Protein AF-0000000076647885 (afdb_homodimer)

Solvent-accessible surface area (backbone atoms only — not comparable to full-atom values): 32028 Å² total; per-residue (Å²): 133,71,78,72,76,78,76,62,55,29,30,18,40,36,32,61,48,81,51,23,40,23,31,54,33,27,38,35,52,66,48,54,62,74,21,34,42,24,35,28,52,89,49,60,67,58,44,52,57,44,70,73,64,57,53,57,71,29,50,76,45,82,32,94,34,43,22,55,27,38,68,58,30,43,35,34,40,35,34,49,89,35,46,69,53,47,49,42,43,39,60,29,76,83,42,3,38,71,47,44,58,66,89,51,47,48,58,31,39,38,39,38,32,37,72,48,53,57,65,61,51,50,53,50,38,59,58,38,61,75,36,54,69,34,46,58,30,32,36,18,67,33,48,60,58,65,13,20,56,69,22,51,14,24,31,30,24,3,32,88,42,70,68,58,46,64,68,46,47,71,64,51,40,37,32,15,33,71,92,40,55,41,85,44,40,43,74,36,29,3,39,52,51,46,25,39,31,50,39,33,26,54,53,43,40,55,44,38,36,38,42,53,37,36,36,48,62,71,68,34,53,64,54,59,49,29,57,50,30,58,66,26,58,32,12,31,41,39,41,39,59,51,18,52,51,65,78,60,20,84,80,10,41,32,56,54,78,15,51,64,77,63,27,17,54,55,52,36,49,44,37,47,49,30,52,52,50,22,59,74,59,57,39,66,64,88,59,53,65,61,53,50,53,46,32,57,52,39,29,72,29,88,79,17,42,86,18,12,48,56,29,56,32,51,39,46,53,46,80,68,18,57,64,47,77,80,102,133,71,79,72,76,76,76,63,54,30,28,18,40,37,33,62,48,80,51,23,42,23,31,54,34,26,38,36,52,68,47,53,62,74,21,35,40,25,36,29,51,90,50,62,67,57,44,52,57,44,69,74,64,57,53,58,72,30,49,76,45,83,31,95,34,41,21,54,27,38,68,56,29,42,34,36,40,36,33,51,89,36,46,69,54,47,49,42,44,41,60,28,76,82,44,2,38,70,45,44,57,67,88,50,47,49,59,30,40,38,39,38,32,37,72,47,52,57,66,59,51,48,52,51,39,57,58,38,62,73,36,54,70,33,47,59,31,32,35,18,68,32,49,61,58,64,14,19,56,68,21,51,13,23,32,31,24,2,34,87,42,69,67,57,46,65,68,46,45,70,64,52,40,38,31,15,32,72,92,42,54,42,83,43,39,43,75,36,30,3,40,54,52,48,26,40,31,49,37,32,27,55,53,43,40,54,44,38,37,36,40,51,38,37,35,48,62,68,70,36,53,63,54,60,50,30,56,50,30,58,64,27,59,30,12,32,40,40,40,39,59,51,17,52,50,66,78,60,21,83,79,9,41,32,58,55,78,15,50,64,77,62,28,18,55,56,52,37,51,45,37,48,48,30,51,52,50,23,58,74,57,58,37,67,65,86,59,54,65,62,54,50,53,45,33,58,53,40,29,72,30,88,78,17,44,85,17,12,48,56,28,55,33,51,39,47,54,44,80,68,18,55,64,47,76,80,101

InterPro domains:
  IPR002204 3-hydroxyisobutyrate dehydrogenase-related, conserved site [PS00895] (13-26)
  IPR006115 6-phosphogluconate dehydrogenase, NADP-binding [PF03446] (11-183)
  IPR008927 6-phosphogluconate dehydrogenase-like, C-terminal domain superfamily [SSF48179] (189-316)
  IPR013328 6-phosphogluconate dehydrogenase, domain 2 [G3DSA:1.10.1040.10] (190-322)
  IPR015815 3-hydroxyisobutyrate dehydrogenase-related [PIRSF000103] (10-301)
  IPR029154 3-hydroxyisobutyrate dehydrogenase-like, NAD-binding domain [PF14833] (189-315)
  IPR036291 NAD(P)-binding domain superfamily [SSF51735] (10-181)

Nearest PDB structures (foldseek):
  2gf2-assembly1_A  TM=8.897E-01  e=8.120E-27  Homo sapiens
  3obb-assembly1_A  TM=9.164E-01  e=3.779E-25  Pseudomonas aeruginosa
  3q3c-assembly1_A  TM=9.149E-01  e=4.466E-25  Pseudomonas aeruginosa
  5y8k-assembly1_B  TM=8.734E-01  e=5.466E-24  Mycobacterium tuberculosis H37Rv
  7kws-assembly1_B  TM=6.873E-01  e=2.976E-08  Campylobacter jejuni subsp. jejuni NCTC 11168 = ATCC 700819

Structure (mmCIF, N/CA/C/O backbone):
data_AF-0000000076647885-model_v1
#
loop_
_entity.id
_entity.type
_entity.pdbx_description
1 polymer '3-hydroxyisobutyrate dehydrogenase'
#
loop_
_atom_site.group_PDB
_atom_site.id
_atom_site.type_symbol
_atom_site.label_atom_id
_atom_site.label_alt_id
_atom_site.label_comp_id
_atom_site.label_asym_id
_atom_site.label_entity_id
_atom_site.label_seq_id
_atom_site.pdbx_PDB_ins_code
_atom_site.Cartn_x
_atom_site.Cartn_y
_atom_site.Cartn_z
_atom_site.occupancy
_atom_site.B_iso_or_equiv
_atom_site.auth_seq_id
_atom_site.auth_comp_id
_atom_site.auth_asym_id
_atom_site.auth_atom_id
_atom_site.pdbx_PDB_model_num
ATOM 1 N N . MET A 1 1 ? 20.078 19.234 45.812 1 24.2 1 MET A N 1
ATOM 2 C CA . MET A 1 1 ? 18.656 18.938 45.781 1 24.2 1 MET A CA 1
ATOM 3 C C . MET A 1 1 ? 17.891 20 45 1 24.2 1 MET A C 1
ATOM 5 O O . MET A 1 1 ? 17.438 20.984 45.594 1 24.2 1 MET A O 1
ATOM 9 N N . GLY A 1 2 ? 18.531 20.578 44.031 1 30.75 2 GLY A N 1
ATOM 10 C CA . GLY A 1 2 ? 18.156 21.75 43.25 1 30.75 2 GLY A CA 1
ATOM 11 C C . GLY A 1 2 ? 16.719 21.719 42.781 1 30.75 2 GLY A C 1
ATOM 12 O O . GLY A 1 2 ? 16.172 20.641 42.5 1 30.75 2 GLY A O 1
ATOM 13 N N . SER A 1 3 ? 15.891 22.672 43.312 1 32.06 3 SER A N 1
ATOM 14 C CA . SER A 1 3 ? 14.469 22.781 42.969 1 32.06 3 SER A CA 1
ATOM 15 C C . SER A 1 3 ? 14.211 22.438 41.531 1 32.06 3 SER A C 1
ATOM 17 O O . SER A 1 3 ? 14.812 23.031 40.625 1 32.06 3 SER A O 1
ATOM 19 N N . LEU A 1 4 ? 14.195 21.25 41.125 1 35.94 4 LEU A N 1
ATOM 20 C CA . LEU A 1 4 ? 13.648 20.875 39.844 1 35.94 4 LEU A CA 1
ATOM 21 C C . LEU A 1 4 ? 12.523 21.828 39.438 1 35.94 4 LEU A C 1
ATOM 23 O O . LEU A 1 4 ? 11.453 21.828 40.031 1 35.94 4 LEU A O 1
ATOM 27 N N . THR A 1 5 ? 12.719 23.188 39.406 1 39.28 5 THR A N 1
ATOM 28 C CA . THR A 1 5 ? 11.734 24.172 38.969 1 39.28 5 THR A CA 1
ATOM 29 C C . THR A 1 5 ? 10.773 23.562 37.938 1 39.28 5 THR A C 1
ATOM 31 O O . THR A 1 5 ? 11.172 23.266 36.812 1 39.28 5 THR A O 1
ATOM 34 N N . ASN A 1 6 ? 10.008 22.578 38.219 1 48.47 6 ASN A N 1
ATOM 35 C CA . ASN A 1 6 ? 8.984 21.797 37.531 1 48.47 6 ASN A CA 1
ATOM 36 C C . ASN A 1 6 ? 8.117 22.672 36.625 1 48.47 6 ASN A C 1
ATOM 38 O O . ASN A 1 6 ? 7.066 23.156 37.031 1 48.47 6 ASN A O 1
ATOM 42 N N . ASN A 1 7 ? 8.656 23.594 35.75 1 69.25 7 ASN A N 1
ATOM 43 C CA . ASN A 1 7 ? 7.965 24.641 35 1 69.25 7 ASN A CA 1
ATOM 44 C C . ASN A 1 7 ? 6.852 24.062 34.156 1 69.25 7 ASN A C 1
ATOM 46 O O . ASN A 1 7 ? 7.094 23.156 33.344 1 69.25 7 ASN A O 1
ATOM 50 N N . SER A 1 8 ? 5.594 24.438 34.594 1 92.12 8 SER A N 1
ATOM 51 C CA . SER A 1 8 ? 4.355 24.078 33.906 1 92.12 8 SER A CA 1
ATOM 52 C C . SER A 1 8 ? 4.336 24.609 32.469 1 92.12 8 SER A C 1
ATOM 54 O O . SER A 1 8 ? 4.84 25.688 32.219 1 92.12 8 SER A O 1
ATOM 56 N N . THR A 1 9 ? 4.012 23.797 31.516 1 97.62 9 THR A N 1
ATOM 57 C CA . THR A 1 9 ? 3.865 24.203 30.109 1 97.62 9 THR A CA 1
ATOM 58 C C . THR A 1 9 ? 2.408 24.531 29.797 1 97.62 9 THR A C 1
ATOM 60 O O . THR A 1 9 ? 1.498 23.812 30.234 1 97.62 9 THR A O 1
ATOM 63 N N . ARG A 1 10 ? 2.186 25.656 29.141 1 98.31 10 ARG A N 1
ATOM 64 C CA . ARG A 1 10 ? 0.857 26.047 28.672 1 98.31 10 ARG A CA 1
ATOM 65 C C . ARG A 1 10 ? 0.659 25.703 27.203 1 98.31 10 ARG A C 1
ATOM 67 O O . ARG A 1 10 ? 1.324 26.266 26.328 1 98.31 10 ARG A O 1
ATOM 74 N N . TYR A 1 11 ? -0.3 24.781 26.984 1 98.81 11 TYR A N 1
ATOM 75 C CA . TYR A 1 11 ? -0.563 24.328 25.625 1 98.81 11 TYR A CA 1
ATOM 76 C C . TYR A 1 11 ? -1.786 25.031 25.047 1 98.81 11 TYR A C 1
ATOM 78 O O . TYR A 1 11 ? -2.744 25.328 25.766 1 98.81 11 TYR A O 1
ATOM 86 N N . GLY A 1 12 ? -1.734 25.344 23.844 1 98.94 12 GLY A N 1
ATOM 87 C CA . GLY A 1 12 ? -2.867 25.812 23.062 1 98.94 12 GLY A CA 1
ATOM 88 C C . GLY A 1 12 ? -3.242 24.859 21.938 1 98.94 12 GLY A C 1
ATOM 89 O O . GLY A 1 12 ? -2.369 24.234 21.328 1 98.94 12 GLY A O 1
ATOM 90 N N . PHE A 1 13 ? -4.547 24.734 21.641 1 98.94 13 PHE A N 1
ATOM 91 C CA . PHE A 1 13 ? -5.027 23.938 20.516 1 98.94 13 PHE A CA 1
ATOM 92 C C . PHE A 1 13 ? -6.148 24.641 19.781 1 98.94 13 PHE A C 1
ATOM 94 O O . PHE A 1 13 ? -7.168 25 20.375 1 98.94 13 PHE A O 1
ATOM 101 N N . ILE A 1 14 ? -5.91 24.844 18.516 1 98.94 14 ILE A N 1
ATOM 102 C CA . ILE A 1 14 ? -6.902 25.547 17.703 1 98.94 14 ILE A CA 1
ATOM 103 C C . ILE A 1 14 ? -7.465 24.609 16.641 1 98.94 14 ILE A C 1
ATOM 105 O O . ILE A 1 14 ? -6.742 24.172 15.75 1 98.94 14 ILE A O 1
ATOM 109 N N . GLY A 1 15 ? -8.75 24.344 16.688 1 98.75 15 GLY A N 1
ATOM 110 C CA . GLY A 1 15 ? -9.438 23.453 15.758 1 98.75 15 GLY A CA 1
ATOM 111 C C . GLY A 1 15 ? -9.773 22.109 16.359 1 98.75 15 GLY A C 1
ATOM 112 O O . GLY A 1 15 ? -8.906 21.234 16.469 1 98.75 15 GLY A O 1
ATOM 113 N N . LEU A 1 16 ? -11.07 21.906 16.672 1 98.31 16 LEU A N 1
ATOM 114 C CA . LEU A 1 16 ? -11.539 20.656 17.25 1 98.31 16 LEU A CA 1
ATOM 115 C C . LEU A 1 16 ? -12.391 19.875 16.25 1 98.31 16 LEU A C 1
ATOM 117 O O . LEU A 1 16 ? -13.422 19.312 16.625 1 98.31 16 LEU A O 1
ATOM 121 N N . GLY A 1 17 ? -11.922 19.969 14.977 1 95 17 GLY A N 1
ATOM 122 C CA . GLY A 1 17 ? -12.578 19.172 13.961 1 95 17 GLY A CA 1
ATOM 123 C C . GLY A 1 17 ? -12.344 17.672 14.117 1 95 17 GLY A C 1
ATOM 124 O O . GLY A 1 17 ? -12.055 17.203 15.219 1 95 17 GLY A O 1
ATOM 125 N N . VAL A 1 18 ? -12.461 17 13.031 1 91.88 18 VAL A N 1
ATOM 126 C CA . VAL A 1 18 ? -12.414 15.539 13.016 1 91.88 18 VAL A CA 1
ATOM 127 C C . VAL A 1 18 ? -11.078 15.062 13.578 1 91.88 18 VAL A C 1
ATOM 129 O O . VAL A 1 18 ? -11.047 14.203 14.461 1 91.88 18 VAL A O 1
ATOM 132 N N . MET A 1 19 ? -10.008 15.609 13.125 1 95.25 19 MET A N 1
ATOM 133 C CA . MET A 1 19 ? -8.68 15.211 13.578 1 95.25 19 MET A CA 1
ATOM 134 C C . MET A 1 19 ? -8.328 15.883 14.906 1 95.25 19 MET A C 1
ATOM 136 O O . MET A 1 19 ? -7.789 15.234 15.805 1 95.25 19 MET A O 1
ATOM 140 N N . GLY A 1 20 ? -8.68 17.156 15.023 1 98.06 20 GLY A N 1
ATOM 141 C CA . GLY A 1 20 ? -8.305 17.938 16.188 1 98.06 20 GLY A CA 1
ATOM 142 C C . GLY A 1 20 ? -8.914 17.406 17.469 1 98.06 20 GLY A C 1
ATOM 143 O O . GLY A 1 20 ? -8.305 17.5 18.547 1 98.06 20 GLY A O 1
ATOM 144 N N . TRP A 1 21 ? -10.07 16.812 17.359 1 97.62 21 TRP A N 1
ATOM 145 C CA . TRP A 1 21 ? -10.789 16.266 18.516 1 97.62 21 TRP A CA 1
ATOM 146 C C . TRP A 1 21 ? -9.93 15.25 19.266 1 97.62 21 TRP A C 1
ATOM 148 O O . TRP A 1 21 ? -9.609 15.445 20.438 1 97.62 21 TRP A O 1
ATOM 158 N N . GLY A 1 22 ? -9.5 14.227 18.562 1 98.06 22 GLY A N 1
ATOM 159 C CA . GLY A 1 22 ? -8.68 13.195 19.172 1 98.06 22 GLY A CA 1
ATOM 160 C C . GLY A 1 22 ? -7.309 13.703 19.594 1 98.06 22 GLY A C 1
ATOM 161 O O . GLY A 1 22 ? -6.793 13.305 20.641 1 98.06 22 GLY A O 1
ATOM 162 N N . MET A 1 23 ? -6.73 14.617 18.859 1 98.75 23 MET A N 1
ATOM 163 C CA . MET A 1 23 ? -5.418 15.18 19.172 1 98.75 23 MET A CA 1
ATOM 164 C C . MET A 1 23 ? -5.465 15.969 20.484 1 98.75 23 MET A C 1
ATOM 166 O O . MET A 1 23 ? -4.629 15.773 21.359 1 98.75 23 MET A O 1
ATOM 170 N N . ALA A 1 24 ? -6.461 16.828 20.625 1 98.88 24 ALA A N 1
ATOM 171 C CA . ALA A 1 24 ? -6.609 17.625 21.844 1 98.88 24 ALA A CA 1
ATOM 172 C C . ALA A 1 24 ? -6.84 16.719 23.047 1 98.88 24 ALA A C 1
ATOM 174 O O . ALA A 1 24 ? -6.289 16.969 24.125 1 98.88 24 ALA A O 1
ATOM 175 N N . ASN A 1 25 ? -7.629 15.633 22.859 1 98.81 25 ASN A N 1
ATOM 176 C CA . ASN A 1 25 ? -7.848 14.664 23.922 1 98.81 25 ASN A CA 1
ATOM 177 C C . ASN A 1 25 ? -6.539 14.031 24.391 1 98.81 25 ASN A C 1
ATOM 179 O O . ASN A 1 25 ? -6.293 13.922 25.594 1 98.81 25 ASN A O 1
ATOM 183 N N . ASN A 1 26 ? -5.758 13.641 23.438 1 98.81 26 ASN A N 1
ATOM 184 C CA . ASN A 1 26 ? -4.492 12.992 23.766 1 98.81 26 ASN A CA 1
ATOM 185 C C . ASN A 1 26 ? -3.541 13.953 24.469 1 98.81 26 ASN A C 1
ATOM 187 O O . ASN A 1 26 ? -2.885 13.578 25.453 1 98.81 26 ASN A O 1
ATOM 191 N N . ILE A 1 27 ? -3.504 15.188 23.984 1 98.75 27 ILE A N 1
ATOM 192 C CA . ILE A 1 27 ? -2.639 16.172 24.625 1 98.75 27 ILE A CA 1
ATOM 193 C C . ILE A 1 27 ? -3.043 16.359 26.078 1 98.75 27 ILE A C 1
ATOM 195 O O . ILE A 1 27 ? -2.227 16.172 26.984 1 98.75 27 ILE A O 1
ATOM 199 N N . ARG A 1 28 ? -4.281 16.594 26.344 1 98.69 28 ARG A N 1
ATOM 200 C CA . ARG A 1 28 ? -4.699 16.875 27.719 1 98.69 28 ARG A CA 1
ATOM 201 C C . ARG A 1 28 ? -4.469 15.648 28.609 1 98.69 28 ARG A C 1
ATOM 203 O O . ARG A 1 28 ? -4.082 15.789 29.766 1 98.69 28 ARG A O 1
ATOM 210 N N . SER A 1 29 ? -4.699 14.469 28.062 1 98.31 29 SER A N 1
ATOM 211 C CA . SER A 1 29 ? -4.574 13.242 28.844 1 98.31 29 SER A CA 1
ATOM 212 C C . SER A 1 29 ? -3.123 12.977 29.219 1 98.31 29 SER A C 1
ATOM 214 O O . SER A 1 29 ? -2.852 12.32 30.234 1 98.31 29 SER A O 1
ATOM 216 N N . LYS A 1 30 ? -2.211 13.508 28.438 1 98.19 30 LYS A N 1
ATOM 217 C CA . LYS A 1 30 ? -0.827 13.062 28.594 1 98.19 30 LYS A CA 1
ATOM 218 C C . LYS A 1 30 ? 0.027 14.141 29.25 1 98.19 30 LYS A C 1
ATOM 220 O O . LYS A 1 30 ? 1.118 13.859 29.75 1 98.19 30 LYS A O 1
ATOM 225 N N . ILE A 1 31 ? -0.451 15.359 29.266 1 97.94 31 ILE A N 1
ATOM 226 C CA . ILE A 1 31 ? 0.346 16.406 29.891 1 97.94 31 ILE A CA 1
ATOM 227 C C . ILE A 1 31 ? 0.158 16.359 31.406 1 97.94 31 ILE A C 1
ATOM 229 O O . ILE A 1 31 ? -0.778 15.742 31.906 1 97.94 31 ILE A O 1
ATOM 233 N N . ALA A 1 32 ? 1.078 17.016 32.094 1 97.06 32 ALA A N 1
ATOM 234 C CA . ALA A 1 32 ? 1.042 17.016 33.562 1 97.06 32 ALA A CA 1
ATOM 235 C C . ALA A 1 32 ? -0.159 17.812 34.062 1 97.06 32 ALA A C 1
ATOM 237 O O . ALA A 1 32 ? -0.641 18.734 33.406 1 97.06 32 ALA A O 1
ATOM 238 N N . GLU A 1 33 ? -0.551 17.469 35.25 1 96.94 33 GLU A N 1
ATOM 239 C CA . GLU A 1 33 ? -1.681 18.156 35.875 1 96.94 33 GLU A CA 1
ATOM 240 C C . GLU A 1 33 ? -1.365 19.641 36.094 1 96.94 33 GLU A C 1
ATOM 242 O O . GLU A 1 33 ? -2.273 20.469 36.188 1 96.94 33 GLU A O 1
ATOM 247 N N . SER A 1 34 ? -0.066 19.859 36.219 1 97.19 34 SER A N 1
ATOM 248 C CA . SER A 1 34 ? 0.353 21.234 36.406 1 97.19 34 SER A CA 1
ATOM 249 C C . SER A 1 34 ? 0.311 22.031 35.125 1 97.19 34 SER A C 1
ATOM 251 O O . SER A 1 34 ? 0.361 23.266 35.156 1 97.19 34 SER A O 1
ATOM 253 N N . ASP A 1 35 ? 0.275 21.406 33.938 1 98.19 35 ASP A N 1
ATOM 254 C CA . ASP A 1 35 ? 0.167 22.062 32.656 1 98.19 35 ASP A CA 1
ATOM 255 C C . ASP A 1 35 ? -1.258 22.547 32.406 1 98.19 35 ASP A C 1
ATOM 257 O O . ASP A 1 35 ? -2.115 22.469 33.281 1 98.19 35 ASP A O 1
ATOM 261 N N . SER A 1 36 ? -1.493 23.219 31.312 1 98.31 36 SER A N 1
ATOM 262 C CA . SER A 1 36 ? -2.832 23.672 30.938 1 98.31 36 SER A CA 1
ATOM 263 C C . SER A 1 36 ? -3.045 23.562 29.422 1 98.31 36 SER A C 1
ATOM 265 O O . SER A 1 36 ? -2.08 23.5 28.656 1 98.31 36 SER A O 1
ATOM 267 N N . LEU A 1 37 ? -4.289 23.469 29.078 1 98.81 37 LEU A N 1
ATOM 268 C CA . LEU A 1 37 ? -4.672 23.438 27.672 1 98.81 37 LEU A CA 1
ATOM 269 C C . LEU A 1 37 ? -5.699 24.516 27.375 1 98.81 37 LEU A C 1
ATOM 271 O O . LEU A 1 37 ? -6.781 24.547 27.969 1 98.81 37 LEU A O 1
ATOM 275 N N . CYS A 1 38 ? -5.324 25.453 26.547 1 98.88 38 CYS A N 1
ATOM 276 C CA . CYS A 1 38 ? -6.227 26.5 26.047 1 98.88 38 CYS A CA 1
ATOM 277 C C . CYS A 1 38 ? -6.742 26.156 24.656 1 98.88 38 CYS A C 1
ATOM 279 O O . CYS A 1 38 ? -5.957 26.016 23.719 1 98.88 38 CYS A O 1
ATOM 281 N N . VAL A 1 39 ? -8.125 26.078 24.516 1 98.88 39 VAL A N 1
ATOM 282 C CA . VAL A 1 39 ? -8.664 25.625 23.234 1 98.88 39 VAL A CA 1
ATOM 283 C C . VAL A 1 39 ? -9.453 26.766 22.578 1 98.88 39 VAL A C 1
ATOM 285 O O . VAL A 1 39 ? -10.016 27.609 23.266 1 98.88 39 VAL A O 1
ATOM 288 N N . CYS A 1 40 ? -9.375 26.781 21.281 1 98.88 40 CYS A N 1
ATOM 289 C CA . CYS A 1 40 ? -10.164 27.688 20.438 1 98.88 40 CYS A CA 1
ATOM 290 C C . CYS A 1 40 ? -10.836 26.922 19.312 1 98.88 40 CYS A C 1
ATOM 292 O O . CYS A 1 40 ? -10.172 26.219 18.547 1 98.88 40 CYS A O 1
ATOM 294 N N . GLU A 1 41 ? -12.156 26.969 19.25 1 98.5 41 GLU A N 1
ATOM 295 C CA . GLU A 1 41 ? -12.992 26.281 18.281 1 98.5 41 GLU A CA 1
ATOM 296 C C . GLU A 1 41 ? -14.133 27.188 17.812 1 98.5 41 GLU A C 1
ATOM 298 O O . GLU A 1 41 ? -14.828 27.797 18.625 1 98.5 41 GLU A O 1
ATOM 303 N N . LEU A 1 42 ? -14.258 27.281 16.516 1 97 42 LEU A N 1
ATOM 304 C CA . LEU A 1 42 ? -15.234 28.172 15.922 1 97 42 LEU A CA 1
ATOM 305 C C . LEU A 1 42 ? -16.656 27.719 16.203 1 97 42 LEU A C 1
ATOM 307 O O . LEU A 1 42 ? -17.531 28.531 16.5 1 97 42 LEU A O 1
ATOM 311 N N . SER A 1 43 ? -16.922 26.406 16.078 1 97.12 43 SER A N 1
ATOM 312 C CA . SER A 1 43 ? -18.25 25.859 16.344 1 97.12 43 SER A CA 1
ATOM 313 C C . SER A 1 43 ? -18.516 25.781 17.844 1 97.12 43 SER A C 1
ATOM 315 O O . SER A 1 43 ? -17.953 24.938 18.531 1 97.12 43 SER A O 1
ATOM 317 N N . LYS A 1 44 ? -19.469 26.516 18.281 1 97.38 44 LYS A N 1
ATOM 318 C CA . LYS A 1 44 ? -19.828 26.5 19.688 1 97.38 44 LYS A CA 1
ATOM 319 C C . LYS A 1 44 ? -20.391 25.141 20.109 1 97.38 44 LYS A C 1
ATOM 321 O O . LYS A 1 44 ? -20.125 24.672 21.219 1 97.38 44 LYS A O 1
ATOM 326 N N . GLU A 1 45 ? -21.109 24.656 19.172 1 97.81 45 GLU A N 1
ATOM 327 C CA . GLU A 1 45 ? -21.672 23.344 19.453 1 97.81 45 GLU A CA 1
ATOM 328 C C . GLU A 1 45 ? -20.578 22.281 19.625 1 97.81 45 GLU A C 1
ATOM 330 O O . GLU A 1 45 ? -20.594 21.516 20.578 1 97.81 45 GLU A O 1
ATOM 335 N N . ARG A 1 46 ? -19.641 22.328 18.766 1 97 46 ARG A N 1
ATOM 336 C CA . ARG A 1 46 ? -18.531 21.391 18.812 1 97 46 ARG A CA 1
ATOM 337 C C . ARG A 1 46 ? -17.703 21.594 20.078 1 97 46 ARG A C 1
ATOM 339 O O . ARG A 1 46 ? -17.297 20.625 20.734 1 97 46 ARG A O 1
ATOM 346 N N . LEU A 1 47 ? -17.453 22.828 20.391 1 98.31 47 LEU A N 1
ATOM 347 C CA . LEU A 1 47 ? -16.703 23.172 21.609 1 98.31 47 LEU A CA 1
ATOM 348 C C . LEU A 1 47 ? -17.406 22.625 22.844 1 98.31 47 LEU A C 1
ATOM 350 O O . LEU A 1 47 ? -16.781 22.031 23.719 1 98.31 47 LEU A O 1
ATOM 354 N N . GLY A 1 48 ? -18.719 22.844 22.875 1 98.38 48 GLY A N 1
ATOM 355 C CA . GLY A 1 48 ? -19.484 22.359 24 1 98.38 48 GLY A CA 1
ATOM 356 C C . GLY A 1 48 ? -19.438 20.859 24.172 1 98.38 48 GLY A C 1
ATOM 357 O O . GLY A 1 48 ? -19.266 20.359 25.281 1 98.38 48 GLY A O 1
ATOM 358 N N . GLN A 1 49 ? -19.594 20.203 23.062 1 98.06 49 GLN A N 1
ATOM 359 C CA . GLN A 1 49 ? -19.531 18.75 23.078 1 98.06 49 GLN A CA 1
ATOM 360 C C . GLN A 1 49 ? -18.172 18.266 23.578 1 98.06 49 GLN A C 1
ATOM 362 O O . GLN A 1 49 ? -18.094 17.328 24.375 1 98.06 49 GLN A O 1
ATOM 367 N N . TRP A 1 50 ? -17.141 18.906 23.156 1 98.44 50 TRP A N 1
ATOM 368 C CA . TRP A 1 50 ? -15.789 18.484 23.531 1 98.44 50 TRP A CA 1
ATOM 369 C C . TRP A 1 50 ? -15.539 18.75 25.016 1 98.44 50 TRP A C 1
ATOM 371 O O . TRP A 1 50 ? -15.008 17.891 25.719 1 98.44 50 TRP A O 1
ATOM 381 N N . LEU A 1 51 ? -15.922 19.875 25.547 1 98.25 51 LEU A N 1
ATOM 382 C CA . LEU A 1 51 ? -15.727 20.234 26.953 1 98.25 51 LEU A CA 1
ATOM 383 C C . LEU A 1 51 ? -16.422 19.234 27.875 1 98.25 51 LEU A C 1
ATOM 385 O O . LEU A 1 51 ? -15.922 18.953 28.969 1 98.25 51 LEU A O 1
ATOM 389 N N . GLY A 1 52 ? -17.469 18.688 27.375 1 97.88 52 GLY A N 1
ATOM 390 C CA . GLY A 1 52 ? -18.25 17.781 28.188 1 97.88 52 GLY A CA 1
ATOM 391 C C . GLY A 1 52 ? -17.625 16.406 28.328 1 97.88 52 GLY A C 1
ATOM 392 O O . GLY A 1 52 ? -18 15.648 29.219 1 97.88 52 GLY A O 1
ATOM 393 N N . GLN A 1 53 ? -16.656 16.156 27.469 1 97.12 53 GLN A N 1
ATOM 394 C CA . GLN A 1 53 ? -16.156 14.781 27.5 1 97.12 53 GLN A CA 1
ATOM 395 C C . GLN A 1 53 ? -14.633 14.742 27.453 1 97.12 53 GLN A C 1
ATOM 397 O O . GLN A 1 53 ? -14.031 13.664 27.406 1 97.12 53 GLN A O 1
ATOM 402 N N . ALA A 1 54 ? -13.984 15.914 27.453 1 97 54 ALA A N 1
ATOM 403 C CA . ALA A 1 54 ? -12.531 15.953 27.328 1 97 54 ALA A CA 1
ATOM 404 C C . ALA A 1 54 ? -11.859 15.219 28.469 1 97 54 ALA A C 1
ATOM 406 O O . ALA A 1 54 ? -12.102 15.516 29.641 1 97 54 ALA A O 1
ATOM 407 N N . PRO A 1 55 ? -11 14.289 28.156 1 97.31 55 PRO A N 1
ATOM 408 C CA . PRO A 1 55 ? -10.312 13.555 29.219 1 97.31 55 PRO A CA 1
ATOM 409 C C . PRO A 1 55 ? -9.156 14.336 29.844 1 97.31 55 PRO A C 1
ATOM 411 O O . PRO A 1 55 ? -8.812 15.422 29.359 1 97.31 55 PRO A O 1
ATOM 414 N N . GLY A 1 56 ? -8.594 13.758 30.922 1 96.38 56 GLY A N 1
ATOM 415 C CA . GLY A 1 56 ? -7.414 14.344 31.531 1 96.38 56 GLY A CA 1
ATOM 416 C C . GLY A 1 56 ? -7.742 15.242 32.719 1 96.38 56 GLY A C 1
ATOM 417 O O . GLY A 1 56 ? -8.914 15.477 33 1 96.38 56 GLY A O 1
ATOM 418 N N . LYS A 1 57 ? -6.617 15.75 33.312 1 96.69 57 LYS A N 1
ATOM 419 C CA . LYS A 1 57 ? -6.805 16.484 34.562 1 96.69 57 LYS A CA 1
ATOM 420 C C . LYS A 1 57 ? -6.262 17.906 34.469 1 96.69 57 LYS A C 1
ATOM 422 O O . LYS A 1 57 ? -6.547 18.734 35.312 1 96.69 57 LYS A O 1
ATOM 427 N N . ALA A 1 58 ? -5.449 18.125 33.406 1 97.25 58 ALA A N 1
ATOM 428 C CA . ALA A 1 58 ? -4.926 19.484 33.25 1 97.25 58 ALA A CA 1
ATOM 429 C C . ALA A 1 58 ? -6.059 20.484 33.031 1 97.25 58 ALA A C 1
ATOM 431 O O . ALA A 1 58 ? -7.031 20.188 32.344 1 97.25 58 ALA A O 1
ATOM 432 N N . PRO A 1 59 ? -5.996 21.609 33.656 1 98.12 59 PRO A N 1
ATOM 433 C CA . PRO A 1 59 ? -7.062 22.594 33.469 1 98.12 59 PRO A CA 1
ATOM 434 C C . PRO A 1 59 ? -7.246 23.016 32.031 1 98.12 59 PRO A C 1
ATOM 436 O O . PRO A 1 59 ? -6.266 23.125 31.281 1 98.12 59 PRO A O 1
ATOM 439 N N . ILE A 1 60 ? -8.523 23.25 31.688 1 98.56 60 ILE A N 1
ATOM 440 C CA . ILE A 1 60 ? -8.875 23.719 30.344 1 98.56 60 ILE A CA 1
ATOM 441 C C . ILE A 1 60 ? -9.266 25.188 30.406 1 98.56 60 ILE A C 1
ATOM 443 O O . ILE A 1 60 ? -9.977 25.625 31.312 1 98.56 60 ILE A O 1
ATOM 447 N N . LYS A 1 61 ? -8.742 25.938 29.5 1 98.44 61 LYS A N 1
ATOM 448 C CA . LYS A 1 61 ? -9.219 27.297 29.219 1 98.44 61 LYS A CA 1
ATOM 449 C C . LYS A 1 61 ? -9.805 27.391 27.812 1 98.44 61 LYS A C 1
ATOM 451 O O . LYS A 1 61 ? -9.352 26.703 26.891 1 98.44 61 LYS A O 1
ATOM 456 N N . VAL A 1 62 ? -10.828 28.219 27.688 1 98.69 62 VAL A N 1
ATOM 457 C CA . VAL A 1 62 ? -11.445 28.438 26.391 1 98.69 62 VAL A CA 1
ATOM 458 C C . VAL A 1 62 ? -11.141 29.859 25.906 1 98.69 62 VAL A C 1
ATOM 460 O O . VAL A 1 62 ? -11.352 30.828 26.641 1 98.69 62 VAL A O 1
ATOM 463 N N . ALA A 1 63 ? -10.602 29.922 24.766 1 98.75 63 ALA A N 1
ATOM 464 C CA . ALA A 1 63 ? -10.344 31.219 24.141 1 98.75 63 ALA A CA 1
ATOM 465 C C . ALA A 1 63 ? -11.32 31.484 23 1 98.75 63 ALA A C 1
ATOM 467 O O . ALA A 1 63 ? -11.734 30.547 22.297 1 98.75 63 ALA A O 1
ATOM 468 N N . GLN A 1 64 ? -11.594 32.719 22.734 1 98.06 64 GLN A N 1
ATOM 469 C CA . GLN A 1 64 ? -12.539 33.094 21.672 1 98.06 64 GLN A CA 1
ATOM 470 C C . GLN A 1 64 ? -11.812 33.375 20.359 1 98.06 64 GLN A C 1
ATOM 472 O O . GLN A 1 64 ? -12.43 33.312 19.297 1 98.06 64 GLN A O 1
ATOM 477 N N . THR A 1 65 ? -10.539 33.719 20.531 1 98.56 65 THR A N 1
ATOM 478 C CA . THR A 1 65 ? -9.742 34 19.344 1 98.56 65 THR A CA 1
ATOM 479 C C . THR A 1 65 ? -8.383 33.312 19.438 1 98.56 65 THR A C 1
ATOM 481 O O . THR A 1 65 ? -7.898 33.031 20.531 1 98.56 65 THR A O 1
ATOM 484 N N . PRO A 1 66 ? -7.738 33.156 18.25 1 98.88 66 PRO A N 1
ATOM 485 C CA . PRO A 1 66 ? -6.367 32.656 18.25 1 98.88 66 PRO A CA 1
ATOM 486 C C . PRO A 1 66 ? -5.41 33.562 19.031 1 98.88 66 PRO A C 1
ATOM 488 O O . PRO A 1 66 ? -4.52 33.062 19.734 1 98.88 66 PRO A O 1
ATOM 491 N N . LYS A 1 67 ? -5.602 34.812 18.984 1 98.88 67 LYS A N 1
ATOM 492 C CA . LYS A 1 67 ? -4.789 35.75 19.75 1 98.88 67 LYS A CA 1
ATOM 493 C C . LYS A 1 67 ? -4.82 35.438 21.234 1 98.88 67 LYS A C 1
ATOM 495 O O . LYS A 1 67 ? -3.773 35.375 21.891 1 98.88 67 LYS A O 1
ATOM 500 N N . GLU A 1 68 ? -5.996 35.188 21.719 1 98.81 68 GLU A N 1
ATOM 501 C CA . GLU A 1 68 ? -6.148 34.844 23.141 1 98.81 68 GLU A CA 1
ATOM 502 C C . GLU A 1 68 ? -5.445 33.531 23.469 1 98.81 68 GLU A C 1
ATOM 504 O O . GLU A 1 68 ? -4.93 33.375 24.578 1 98.81 68 GLU A O 1
ATOM 509 N N . VAL A 1 69 ? -5.387 32.594 22.531 1 98.88 69 VAL A N 1
ATOM 510 C CA . VAL A 1 69 ? -4.727 31.312 22.75 1 98.88 69 VAL A CA 1
ATOM 511 C C . VAL A 1 69 ? -3.236 31.531 23 1 98.88 69 VAL A C 1
ATOM 513 O O . VAL A 1 69 ? -2.678 31.047 23.984 1 98.88 69 VAL A O 1
ATOM 516 N N . ILE A 1 70 ? -2.607 32.312 22.094 1 98.75 70 ILE A N 1
ATOM 517 C CA . ILE A 1 70 ? -1.156 32.469 22.188 1 98.75 70 ILE A CA 1
ATOM 518 C C . ILE A 1 70 ? -0.78 33.25 23.422 1 98.75 70 ILE A C 1
ATOM 520 O O . ILE A 1 70 ? 0.292 33.062 24 1 98.75 70 ILE A O 1
ATOM 524 N N . GLU A 1 71 ? -1.665 34.125 23.922 1 98.5 71 GLU A N 1
ATOM 525 C CA . GLU A 1 71 ? -1.428 34.906 25.141 1 98.5 71 GLU A CA 1
ATOM 526 C C . GLU A 1 71 ? -1.42 34.031 26.375 1 98.5 71 GLU A C 1
ATOM 528 O O . GLU A 1 71 ? -0.898 34.406 27.422 1 98.5 71 GLU A O 1
ATOM 533 N N . GLN A 1 72 ? -1.916 32.812 26.172 1 97.69 72 GLN A N 1
ATOM 534 C CA . GLN A 1 72 ? -2.047 31.922 27.297 1 97.69 72 GLN A CA 1
ATOM 535 C C . GLN A 1 72 ? -1.31 30.609 27.047 1 97.69 72 GLN A C 1
ATOM 537 O O . GLN A 1 72 ? -1.625 29.578 27.656 1 97.69 72 GLN A O 1
ATOM 542 N N . SER A 1 73 ? -0.422 30.594 26.094 1 98.5 73 SER A N 1
ATOM 543 C CA . SER A 1 73 ? 0.199 29.328 25.719 1 98.5 73 SER A CA 1
ATOM 544 C C . SER A 1 73 ? 1.686 29.5 25.438 1 98.5 73 SER A C 1
ATOM 546 O O . SER A 1 73 ? 2.123 30.594 25.047 1 98.5 73 SER A O 1
ATOM 548 N N . ASP A 1 74 ? 2.436 28.438 25.625 1 98.31 74 ASP A N 1
ATOM 549 C CA . ASP A 1 74 ? 3.836 28.344 25.219 1 98.31 74 ASP A CA 1
ATOM 550 C C . ASP A 1 74 ? 3.98 27.547 23.922 1 98.31 74 ASP A C 1
ATOM 552 O O . ASP A 1 74 ? 4.91 27.766 23.156 1 98.31 74 ASP A O 1
ATOM 556 N N . VAL A 1 75 ? 3.102 26.594 23.75 1 98.69 75 VAL A N 1
ATOM 557 C CA . VAL A 1 75 ? 3.053 25.672 22.609 1 98.69 75 VAL A CA 1
ATOM 558 C C . VAL A 1 75 ? 1.655 25.688 21.984 1 98.69 75 VAL A C 1
ATOM 560 O O . VAL A 1 75 ? 0.659 25.5 22.688 1 98.69 75 VAL A O 1
ATOM 563 N N . VAL A 1 76 ? 1.574 25.953 20.703 1 98.88 76 VAL A N 1
ATOM 564 C CA . VAL A 1 76 ? 0.26 26 20.078 1 98.88 76 VAL A CA 1
ATOM 565 C C . VAL A 1 76 ? 0.198 25 18.922 1 98.88 76 VAL A C 1
ATOM 567 O O . VAL A 1 76 ? 1.053 25.016 18.031 1 98.88 76 VAL A O 1
ATOM 570 N N . PHE A 1 77 ? -0.821 24.125 18.953 1 98.94 77 PHE A N 1
ATOM 571 C CA . PHE A 1 77 ? -1.163 23.234 17.844 1 98.94 77 PHE A CA 1
ATOM 572 C C . PHE A 1 77 ? -2.309 23.828 17.031 1 98.94 77 PHE A C 1
ATOM 574 O O . PHE A 1 77 ? -3.275 24.344 17.578 1 98.94 77 PHE A O 1
ATOM 581 N N . THR A 1 78 ? -2.162 23.797 15.734 1 98.88 78 THR A N 1
ATOM 582 C CA . THR A 1 78 ? -3.258 24.141 14.836 1 98.88 78 THR A CA 1
ATOM 583 C C . THR A 1 78 ? -3.609 22.953 13.93 1 98.88 78 THR A C 1
ATOM 585 O O . THR A 1 78 ? -2.719 22.266 13.422 1 98.88 78 THR A O 1
ATOM 588 N N . MET A 1 79 ? -4.848 22.609 13.805 1 98.56 79 MET A N 1
ATOM 589 C CA . MET A 1 79 ? -5.41 21.578 12.938 1 98.56 79 MET A CA 1
ATOM 590 C C . MET A 1 79 ? -6.695 22.062 12.281 1 98.56 79 MET A C 1
ATOM 592 O O . MET A 1 79 ? -7.777 21.953 12.867 1 98.56 79 MET A O 1
ATOM 596 N N . LEU A 1 80 ? -6.535 22.578 11.039 1 97.81 80 LEU A N 1
ATOM 597 C CA . LEU A 1 80 ? -7.602 23.328 10.383 1 97.81 80 LEU A CA 1
ATOM 598 C C . LEU A 1 80 ? -7.855 22.781 8.977 1 97.81 80 LEU A C 1
ATOM 600 O O . LEU A 1 80 ? -7.035 22.031 8.438 1 97.81 80 LEU A O 1
ATOM 604 N N . PRO A 1 81 ? -8.93 23.109 8.328 1 93.56 81 PRO A N 1
ATOM 605 C CA . PRO A 1 81 ? -9.367 22.453 7.094 1 93.56 81 PRO A CA 1
ATOM 606 C C . PRO A 1 81 ? -8.547 22.875 5.879 1 93.56 81 PRO A C 1
ATOM 608 O O . PRO A 1 81 ? -8.406 22.094 4.926 1 93.56 81 PRO A O 1
ATOM 611 N N . ALA A 1 82 ? -8.07 24.172 5.883 1 94.81 82 ALA A N 1
ATOM 612 C CA . ALA A 1 82 ? -7.453 24.641 4.648 1 94.81 82 ALA A CA 1
ATOM 613 C C . ALA A 1 82 ? -6.461 25.766 4.93 1 94.81 82 ALA A C 1
ATOM 615 O O . ALA A 1 82 ? -6.434 26.312 6.035 1 94.81 82 ALA A O 1
ATOM 616 N N . GLY A 1 83 ? -5.727 26.062 3.887 1 96.75 83 GLY A N 1
ATOM 617 C CA . GLY A 1 83 ? -4.711 27.094 3.98 1 96.75 83 GLY A CA 1
ATOM 618 C C . GLY A 1 83 ? -5.281 28.453 4.359 1 96.75 83 GLY A C 1
ATOM 619 O O . GLY A 1 83 ? -4.676 29.188 5.145 1 96.75 83 GLY A O 1
ATOM 620 N N . THR A 1 84 ? -6.434 28.766 3.852 1 97.06 84 THR A N 1
ATOM 621 C CA . THR A 1 84 ? -7.055 30.047 4.145 1 97.06 84 THR A CA 1
ATOM 622 C C . THR A 1 84 ? -7.402 30.156 5.625 1 97.06 84 THR A C 1
ATOM 624 O O . THR A 1 84 ? -7.273 31.234 6.223 1 97.06 84 THR A O 1
ATOM 627 N N . HIS A 1 85 ? -7.797 29.062 6.18 1 98.06 85 HIS A N 1
ATOM 628 C CA . HIS A 1 85 ? -8.109 29.031 7.605 1 98.06 85 HIS A CA 1
ATOM 629 C C . HIS A 1 85 ? -6.848 29.188 8.445 1 98.06 85 HIS A C 1
ATOM 631 O O . HIS A 1 85 ? -6.836 29.922 9.43 1 98.06 85 HIS A O 1
ATOM 637 N N . VAL A 1 86 ? -5.801 28.531 8.008 1 98.69 86 VAL A N 1
ATOM 638 C CA . VAL A 1 86 ? -4.535 28.609 8.727 1 98.69 86 VAL A CA 1
ATOM 639 C C . VAL A 1 86 ? -3.988 30.047 8.641 1 98.69 86 VAL A C 1
ATOM 641 O O . VAL A 1 86 ? -3.531 30.594 9.641 1 98.69 86 VAL A O 1
ATOM 644 N N . ALA A 1 87 ? -4.047 30.578 7.434 1 98.69 87 ALA A N 1
ATOM 645 C CA . ALA A 1 87 ? -3.584 31.938 7.25 1 98.69 87 ALA A CA 1
ATOM 646 C C . ALA A 1 87 ? -4.344 32.906 8.156 1 98.69 87 ALA A C 1
ATOM 648 O O . ALA A 1 87 ? -3.744 33.781 8.781 1 98.69 87 ALA A O 1
ATOM 649 N N . ASP A 1 88 ? -5.605 32.688 8.234 1 98.62 88 ASP A N 1
ATOM 650 C CA . ASP A 1 88 ? -6.434 33.562 9.062 1 98.62 88 ASP A CA 1
ATOM 651 C C . ASP A 1 88 ? -6.09 33.406 10.539 1 98.62 88 ASP A C 1
ATOM 653 O O . ASP A 1 88 ? -5.898 34.406 11.258 1 98.62 88 ASP A O 1
ATOM 657 N N . VAL A 1 89 ? -5.984 32.219 10.961 1 98.81 89 VAL A N 1
ATOM 658 C CA . VAL A 1 89 ? -5.699 31.891 12.359 1 98.81 89 VAL A CA 1
ATOM 659 C C . VAL A 1 89 ? -4.332 32.469 12.75 1 98.81 89 VAL A C 1
ATOM 661 O O . VAL A 1 89 ? -4.145 32.906 13.875 1 98.81 89 VAL A O 1
ATOM 664 N N . MET A 1 90 ? -3.436 32.5 11.844 1 98.81 90 MET A N 1
ATOM 665 C CA . MET A 1 90 ? -2.066 32.906 12.148 1 98.81 90 MET A CA 1
ATOM 666 C C . MET A 1 90 ? -1.898 34.406 12 1 98.81 90 MET A C 1
ATOM 668 O O . MET A 1 90 ? -1.355 35.062 12.883 1 98.81 90 MET A O 1
ATOM 672 N N . THR A 1 91 ? -2.473 35.031 10.914 1 98.25 91 THR A N 1
ATOM 673 C CA . THR A 1 91 ? -1.962 36.312 10.508 1 98.25 91 THR A CA 1
ATOM 674 C C . THR A 1 91 ? -3.072 37.375 10.531 1 98.25 91 THR A C 1
ATOM 676 O O . THR A 1 91 ? -2.836 38.531 10.227 1 98.25 91 THR A O 1
ATOM 679 N N . ASN A 1 92 ? -4.273 36.938 10.852 1 98.38 92 ASN A N 1
ATOM 680 C CA . ASN A 1 92 ? -5.293 37.969 10.992 1 98.38 92 ASN A CA 1
ATOM 681 C C . ASN A 1 92 ? -4.82 39.094 11.898 1 98.38 92 ASN A C 1
ATOM 683 O O . ASN A 1 92 ? -4.375 38.844 13.023 1 98.38 92 ASN A O 1
ATOM 687 N N . PRO A 1 93 ? -4.949 40.344 11.492 1 97.81 93 PRO A N 1
ATOM 688 C CA . PRO A 1 93 ? -4.332 41.438 12.234 1 97.81 93 PRO A CA 1
ATOM 689 C C . PRO A 1 93 ? -5.039 41.719 13.555 1 97.81 93 PRO A C 1
ATOM 691 O O . PRO A 1 93 ? -4.488 42.406 14.422 1 97.81 93 PRO A O 1
ATOM 694 N N . THR A 1 94 ? -6.254 41.219 13.719 1 98.19 94 THR A N 1
ATOM 695 C CA . THR A 1 94 ? -7.027 41.531 14.914 1 98.19 94 THR A CA 1
ATOM 696 C C . THR A 1 94 ? -7.137 40.344 15.836 1 98.19 94 THR A C 1
ATOM 698 O O . THR A 1 94 ? -7.047 40.469 17.062 1 98.19 94 THR A O 1
ATOM 701 N N . THR A 1 95 ? -7.258 39.125 15.242 1 98.56 95 THR A N 1
ATOM 702 C CA . THR A 1 95 ? -7.605 37.969 16.078 1 98.56 95 THR A CA 1
ATOM 703 C C . THR A 1 95 ? -6.566 36.875 15.93 1 98.56 95 THR A C 1
ATOM 705 O O . THR A 1 95 ? -6.617 35.875 16.656 1 98.56 95 THR A O 1
ATOM 708 N N . GLY A 1 96 ? -5.59 37.031 15.023 1 98.81 96 GLY A N 1
ATOM 709 C CA . GLY A 1 96 ? -4.648 35.938 14.734 1 98.81 96 GLY A CA 1
ATOM 710 C C . GLY A 1 96 ? -3.592 35.781 15.805 1 98.81 96 GLY A C 1
ATOM 711 O O . GLY A 1 96 ? -3.365 36.656 16.609 1 98.81 96 GLY A O 1
ATOM 712 N N . LEU A 1 97 ? -2.971 34.656 15.773 1 98.88 97 LEU A N 1
ATOM 713 C CA . LEU A 1 97 ? -1.928 34.312 16.734 1 98.88 97 LEU A CA 1
ATOM 714 C C . LEU A 1 97 ? -0.83 35.375 16.734 1 98.88 97 LEU A C 1
ATOM 716 O O . LEU A 1 97 ? -0.368 35.812 17.797 1 98.88 97 LEU A O 1
ATOM 720 N N . LEU A 1 98 ? -0.477 35.906 15.57 1 98.62 98 LEU A N 1
ATOM 721 C CA . LEU A 1 98 ? 0.688 36.75 15.438 1 98.62 98 LEU A CA 1
ATOM 722 C C . LEU A 1 98 ? 0.309 38.219 15.68 1 98.62 98 LEU A C 1
ATOM 724 O O . LEU A 1 98 ? 1.159 39.125 15.594 1 98.62 98 LEU A O 1
ATOM 728 N N . SER A 1 99 ? -0.961 38.438 15.969 1 98.31 99 SER A N 1
ATOM 729 C CA . SER A 1 99 ? -1.403 39.812 16.234 1 98.31 99 SER A CA 1
ATOM 730 C C . SER A 1 99 ? -1.245 40.156 17.719 1 98.31 99 SER A C 1
ATOM 732 O O . SER A 1 99 ? -1.469 41.312 18.109 1 98.31 99 SER A O 1
ATOM 734 N N . ALA A 1 100 ? -0.862 39.156 18.547 1 98.38 100 ALA A N 1
ATOM 735 C CA . ALA A 1 100 ? -0.657 39.438 19.969 1 98.38 100 ALA A CA 1
ATOM 736 C C . ALA A 1 100 ? 0.51 40.375 20.188 1 98.38 100 ALA A C 1
ATOM 738 O O . ALA A 1 100 ? 1.344 40.562 19.297 1 98.38 100 ALA A O 1
ATOM 739 N N . ASP A 1 101 ? 0.562 40.938 21.375 1 96.75 101 ASP A N 1
ATOM 740 C CA . ASP A 1 101 ? 1.667 41.844 21.734 1 96.75 101 ASP A CA 1
ATOM 741 C C . ASP A 1 101 ? 2.992 41.094 21.766 1 96.75 101 ASP A C 1
ATOM 743 O O . ASP A 1 101 ? 3.025 39.906 22.094 1 96.75 101 ASP A O 1
ATOM 747 N N . ALA A 1 102 ? 4.039 41.75 21.531 1 95.06 102 ALA A N 1
ATOM 748 C CA . ALA A 1 102 ? 5.375 41.156 21.422 1 95.06 102 ALA A CA 1
ATOM 749 C C . ALA A 1 102 ? 5.742 40.375 22.672 1 95.06 102 ALA A C 1
ATOM 751 O O . ALA A 1 102 ? 6.453 39.375 22.609 1 95.06 102 ALA A O 1
ATOM 752 N N . CYS A 1 103 ? 5.254 40.875 23.781 1 95.25 103 CYS A N 1
ATOM 753 C CA . CYS A 1 103 ? 5.602 40.25 25.047 1 95.25 103 CYS A CA 1
ATOM 754 C C . CYS A 1 103 ? 5.02 38.844 25.125 1 95.25 103 CYS A C 1
ATOM 756 O O . CYS A 1 103 ? 5.523 38 25.875 1 95.25 103 CYS A O 1
ATOM 758 N N . HIS A 1 104 ? 3.992 38.594 24.297 1 97 104 HIS A N 1
ATOM 759 C CA . HIS A 1 104 ? 3.357 37.281 24.281 1 97 104 HIS A CA 1
ATOM 760 C C . HIS A 1 104 ? 3.891 36.438 23.125 1 97 104 HIS A C 1
ATOM 762 O O . HIS A 1 104 ? 3.484 35.281 22.953 1 97 104 HIS A O 1
ATOM 768 N N . LEU A 1 105 ? 4.719 37 22.406 1 97.75 105 LEU A N 1
ATOM 769 C CA . LEU A 1 105 ? 5.262 36.312 21.234 1 97.75 105 LEU A CA 1
ATOM 770 C C . LEU A 1 105 ? 6.77 36.125 21.375 1 97.75 105 LEU A C 1
ATOM 772 O O . LEU A 1 105 ? 7.535 36.531 20.5 1 97.75 105 LEU A O 1
ATOM 776 N N . LYS A 1 106 ? 7.141 35.531 22.438 1 97.12 106 LYS A N 1
ATOM 777 C CA . LYS A 1 106 ? 8.523 35.156 22.734 1 97.12 106 LYS A CA 1
ATOM 778 C C . LYS A 1 106 ? 8.617 33.719 23.172 1 97.12 106 LYS A C 1
ATOM 780 O O . LYS A 1 106 ? 7.793 33.25 23.969 1 97.12 106 LYS A O 1
ATOM 785 N N . LYS A 1 107 ? 9.602 33 22.578 1 97.44 107 LYS A N 1
ATOM 786 C CA . LYS A 1 107 ? 9.906 31.625 22.969 1 97.44 107 LYS A CA 1
ATOM 787 C C . LYS A 1 107 ? 8.688 30.734 22.797 1 97.44 107 LYS A C 1
ATOM 789 O O . LYS A 1 107 ? 8.359 29.953 23.703 1 97.44 107 LYS A O 1
ATOM 794 N N . LYS A 1 108 ? 7.953 30.938 21.703 1 98.44 108 LYS A N 1
ATOM 795 C CA . LYS A 1 108 ? 6.762 30.141 21.422 1 98.44 108 LYS A CA 1
ATOM 796 C C . LYS A 1 108 ? 7.059 29.047 20.391 1 98.44 108 LYS A C 1
ATOM 798 O O . LYS A 1 108 ? 7.93 29.203 19.531 1 98.44 108 LYS A O 1
ATOM 803 N N . LEU A 1 109 ? 6.398 27.938 20.562 1 98.56 109 LEU A N 1
ATOM 804 C CA . LEU A 1 109 ? 6.41 26.859 19.578 1 98.56 109 LEU A CA 1
ATOM 805 C C . LEU A 1 109 ? 5.074 26.766 18.844 1 98.56 109 LEU A C 1
ATOM 807 O O . LEU A 1 109 ? 4.023 26.656 19.484 1 98.56 109 LEU A O 1
ATOM 811 N N . PHE A 1 110 ? 5.113 26.906 17.547 1 98.81 110 PHE A N 1
ATOM 812 C CA . PHE A 1 110 ? 3.932 26.766 16.703 1 98.81 110 PHE A CA 1
ATOM 813 C C . PHE A 1 110 ? 3.984 25.453 15.914 1 98.81 110 PHE A C 1
ATOM 815 O O . PHE A 1 110 ? 4.836 25.297 15.039 1 98.81 110 PHE A O 1
ATOM 822 N N . PHE A 1 111 ? 3.092 24.516 16.234 1 98.88 111 PHE A N 1
ATOM 823 C CA . PHE A 1 111 ? 2.938 23.281 15.492 1 98.88 111 PHE A CA 1
ATOM 824 C C . PHE A 1 111 ? 1.743 23.359 14.547 1 98.88 111 PHE A C 1
ATOM 826 O O . PHE A 1 111 ? 0.595 23.234 14.977 1 98.88 111 PHE A O 1
ATOM 833 N N . GLU A 1 112 ? 2.004 23.578 13.312 1 98.88 112 GLU A N 1
ATOM 834 C CA . GLU A 1 112 ? 0.944 23.594 12.305 1 98.88 112 GLU A CA 1
ATOM 835 C C . GLU A 1 112 ? 0.745 22.203 11.695 1 98.88 112 GLU A C 1
ATOM 837 O O . GLU A 1 112 ? 1.603 21.719 10.961 1 98.88 112 GLU A O 1
ATOM 842 N N . CYS A 1 113 ? -0.405 21.594 11.992 1 98.81 113 CYS A N 1
ATOM 843 C CA . CYS A 1 113 ? -0.581 20.172 11.703 1 98.81 113 CYS A CA 1
ATOM 844 C C . CYS A 1 113 ? -1.529 19.969 10.531 1 98.81 113 CYS A C 1
ATOM 846 O O . CYS A 1 113 ? -1.763 18.828 10.102 1 98.81 113 CYS A O 1
ATOM 848 N N . SER A 1 114 ? -2.049 21.078 9.961 1 98.12 114 SER A N 1
ATOM 849 C CA . SER A 1 114 ? -2.994 21 8.852 1 98.12 114 SER A CA 1
ATOM 850 C C . SER A 1 114 ? -2.287 20.656 7.551 1 98.12 114 SER A C 1
ATOM 852 O O . SER A 1 114 ? -1.064 20.781 7.445 1 98.12 114 SER A O 1
ATOM 854 N N . THR A 1 115 ? -3.047 20.125 6.645 1 97.25 115 THR A N 1
ATOM 855 C CA . THR A 1 115 ? -2.553 19.953 5.285 1 97.25 115 THR A CA 1
ATOM 856 C C . THR A 1 115 ? -2.891 21.156 4.418 1 97.25 115 THR A C 1
ATOM 858 O O . THR A 1 115 ? -4.035 21.328 3.994 1 97.25 115 THR A O 1
ATOM 861 N N . ILE A 1 116 ? -1.862 22 4.164 1 97.62 116 ILE A N 1
ATOM 862 C CA . ILE A 1 116 ? -2.082 23.234 3.422 1 97.62 116 ILE A CA 1
ATOM 863 C C . ILE A 1 116 ? -1.019 23.391 2.334 1 97.62 116 ILE A C 1
ATOM 865 O O . ILE A 1 116 ? -0.111 22.547 2.23 1 97.62 116 ILE A O 1
ATOM 869 N N . ASP A 1 117 ? -1.209 24.391 1.496 1 96.69 117 ASP A N 1
ATOM 870 C CA . ASP A 1 117 ? -0.225 24.625 0.442 1 96.69 117 ASP A CA 1
ATOM 871 C C . ASP A 1 117 ? 1.105 25.094 1.026 1 96.69 117 ASP A C 1
ATOM 873 O O . ASP A 1 117 ? 1.133 25.781 2.043 1 96.69 117 ASP A O 1
ATOM 877 N N . ILE A 1 118 ? 2.119 24.75 0.385 1 97.06 118 ILE A N 1
ATOM 878 C CA . ILE A 1 118 ? 3.49 24.984 0.823 1 97.06 118 ILE A CA 1
ATOM 879 C C . ILE A 1 118 ? 3.758 26.484 0.919 1 97.06 118 ILE A C 1
ATOM 881 O O . ILE A 1 118 ? 4.395 26.938 1.867 1 97.06 118 ILE A O 1
ATOM 885 N N . GLU A 1 119 ? 3.246 27.266 0.053 1 96.44 119 GLU A N 1
ATOM 886 C CA . GLU A 1 119 ? 3.484 28.703 -0.007 1 96.44 119 GLU A CA 1
ATOM 887 C C . GLU A 1 119 ? 2.943 29.406 1.234 1 96.44 119 GLU A C 1
ATOM 889 O O . GLU A 1 119 ? 3.623 30.25 1.821 1 96.44 119 GLU A O 1
ATOM 894 N N . THR A 1 120 ? 1.755 29.031 1.586 1 97.5 120 THR A N 1
ATOM 895 C CA . THR A 1 120 ? 1.154 29.609 2.783 1 97.5 120 THR A CA 1
ATOM 896 C C . THR A 1 120 ? 1.982 29.266 4.02 1 97.5 120 THR A C 1
ATOM 898 O O . THR A 1 120 ? 2.25 30.141 4.852 1 97.5 120 THR A O 1
ATOM 901 N N . SER A 1 121 ? 2.396 28.078 4.105 1 98.06 121 SER A N 1
ATOM 902 C CA . SER A 1 121 ? 3.203 27.641 5.238 1 98.06 121 SER A CA 1
ATOM 903 C C . SER A 1 121 ? 4.523 28.406 5.309 1 98.06 121 SER A C 1
ATOM 905 O O . SER A 1 121 ? 4.934 28.844 6.383 1 98.06 121 SER A O 1
ATOM 907 N N . LEU A 1 122 ? 5.172 28.562 4.188 1 97.75 122 LEU A N 1
ATOM 908 C CA . LEU A 1 122 ? 6.445 29.266 4.137 1 97.75 122 LEU A CA 1
ATOM 909 C C . LEU A 1 122 ? 6.27 30.734 4.516 1 97.75 122 LEU A C 1
ATOM 911 O O . LEU A 1 122 ? 7.125 31.312 5.191 1 97.75 122 LEU A O 1
ATOM 915 N N . HIS A 1 123 ? 5.23 31.281 4.059 1 98.12 123 HIS A N 1
ATOM 916 C CA . HIS A 1 123 ? 4.941 32.656 4.406 1 98.12 123 HIS A CA 1
ATOM 917 C C . HIS A 1 123 ? 4.781 32.844 5.914 1 98.12 123 HIS A C 1
ATOM 919 O O . HIS A 1 123 ? 5.371 33.719 6.512 1 98.12 123 HIS A O 1
ATOM 925 N N . ILE A 1 124 ? 4.055 31.969 6.512 1 98.38 124 ILE A N 1
ATOM 926 C CA . ILE A 1 124 ? 3.83 32.031 7.953 1 98.38 124 ILE A CA 1
ATOM 927 C C . ILE A 1 124 ? 5.148 31.797 8.688 1 98.38 124 ILE A C 1
ATOM 929 O O . ILE A 1 124 ? 5.461 32.531 9.641 1 98.38 124 ILE A O 1
ATOM 933 N N . ALA A 1 125 ? 5.887 30.844 8.219 1 98.06 125 ALA A N 1
ATOM 934 C CA . ALA A 1 125 ? 7.188 30.562 8.82 1 98.06 125 ALA A CA 1
ATOM 935 C C . ALA A 1 125 ? 8.078 31.797 8.805 1 98.06 125 ALA A C 1
ATOM 937 O O . ALA A 1 125 ? 8.773 32.062 9.789 1 98.06 125 ALA A O 1
ATOM 938 N N . SER A 1 126 ? 8.07 32.531 7.723 1 97.81 126 SER A N 1
ATOM 939 C CA . SER A 1 126 ? 8.898 33.719 7.586 1 97.81 126 SER A CA 1
ATOM 940 C C . SER A 1 126 ? 8.484 34.781 8.578 1 97.81 126 SER A C 1
ATOM 942 O O . SER A 1 126 ? 9.32 35.531 9.078 1 97.81 126 SER A O 1
ATOM 944 N N . GLN A 1 127 ? 7.223 34.812 8.875 1 97.75 127 GLN A N 1
ATOM 945 C CA . GLN A 1 127 ? 6.723 35.812 9.844 1 97.75 127 GLN A CA 1
ATOM 946 C C . GLN A 1 127 ? 7.129 35.406 11.266 1 97.75 127 GLN A C 1
ATOM 948 O O . GLN A 1 127 ? 7.535 36.281 12.055 1 97.75 127 GLN A O 1
ATOM 953 N N . VAL A 1 128 ? 7.062 34.156 11.555 1 98.12 128 VAL A N 1
ATOM 954 C CA . VAL A 1 128 ? 7.391 33.688 12.898 1 98.12 128 VAL A CA 1
ATOM 955 C C . VAL A 1 128 ? 8.891 33.844 13.148 1 98.12 128 VAL A C 1
ATOM 957 O O . VAL A 1 128 ? 9.312 34.156 14.266 1 98.12 128 VAL A O 1
ATOM 960 N N . LYS A 1 129 ? 9.641 33.656 12.094 1 96.44 129 LYS A N 1
ATOM 961 C CA . LYS A 1 129 ? 11.094 33.719 12.195 1 96.44 129 LYS A CA 1
ATOM 962 C C . LYS A 1 129 ? 11.547 35.094 12.688 1 96.44 129 LYS A C 1
ATOM 964 O O . LYS A 1 129 ? 12.617 35.25 13.266 1 96.44 129 LYS A O 1
ATOM 969 N N . LYS A 1 130 ? 10.711 36.094 12.523 1 96.94 130 LYS A N 1
ATOM 970 C CA . LYS A 1 130 ? 11.039 37.469 12.93 1 96.94 130 LYS A CA 1
ATOM 971 C C . LYS A 1 130 ? 10.852 37.656 14.43 1 96.94 130 LYS A C 1
ATOM 973 O O . LYS A 1 130 ? 11.312 38.656 15 1 96.94 130 LYS A O 1
ATOM 978 N N . LEU A 1 131 ? 10.227 36.719 15.008 1 97.56 131 LEU A N 1
ATOM 979 C CA . LEU A 1 131 ? 9.898 36.812 16.422 1 97.56 131 LEU A CA 1
ATOM 980 C C . LEU A 1 131 ? 11.023 36.281 17.297 1 97.56 131 LEU A C 1
ATOM 982 O O . LEU A 1 131 ? 11.812 35.438 16.844 1 97.56 131 LEU A O 1
ATOM 986 N N . GLU A 1 132 ? 11.023 36.719 18.531 1 95.94 132 GLU A N 1
ATOM 987 C CA . GLU A 1 132 ? 12.109 36.344 19.438 1 95.94 132 GLU A CA 1
ATOM 988 C C . GLU A 1 132 ? 11.984 34.906 19.891 1 95.94 132 GLU A C 1
ATOM 990 O O . GLU A 1 132 ? 11.117 34.562 20.703 1 95.94 132 GLU A O 1
ATOM 995 N N . ASN A 1 133 ? 12.898 34.062 19.406 1 96.31 133 ASN A N 1
ATOM 996 C CA . ASN A 1 133 ? 13.062 32.688 19.828 1 96.31 133 ASN A CA 1
ATOM 997 C C . ASN A 1 133 ? 11.781 31.875 19.656 1 96.31 133 ASN A C 1
ATOM 999 O O . ASN A 1 133 ? 11.43 31.047 20.5 1 96.31 133 ASN A O 1
ATOM 1003 N N . CYS A 1 134 ? 11 32.25 18.625 1 98 134 CYS A N 1
ATOM 1004 C CA . CYS A 1 134 ? 9.836 31.453 18.266 1 98 134 CYS A CA 1
ATOM 1005 C C . CYS A 1 134 ? 10.18 30.453 17.156 1 98 134 CYS A C 1
ATOM 1007 O O . CYS A 1 134 ? 11.094 30.703 16.359 1 98 134 CYS A O 1
ATOM 1009 N N . VAL A 1 135 ? 9.547 29.328 17.219 1 97.94 135 VAL A N 1
ATOM 1010 C CA . VAL A 1 135 ? 9.773 28.281 16.234 1 97.94 135 VAL A CA 1
ATOM 1011 C C . VAL A 1 135 ? 8.445 27.891 15.578 1 97.94 135 VAL A C 1
ATOM 1013 O O . VAL A 1 135 ? 7.453 27.641 16.266 1 97.94 135 VAL A O 1
ATOM 1016 N N . PHE A 1 136 ? 8.43 27.969 14.273 1 98.44 136 PHE A N 1
ATOM 1017 C CA . PHE A 1 136 ? 7.32 27.453 13.484 1 98.44 136 PHE A CA 1
ATOM 1018 C C . PHE A 1 136 ? 7.707 26.156 12.789 1 98.44 136 PHE A C 1
ATOM 1020 O O . PHE A 1 136 ? 8.75 26.094 12.133 1 98.44 136 PHE A O 1
ATOM 1027 N N . VAL A 1 137 ? 6.809 25.141 12.992 1 98.12 137 VAL A N 1
ATOM 1028 C CA . VAL A 1 137 ? 7.047 23.844 12.383 1 98.12 137 VAL A CA 1
ATOM 1029 C C . VAL A 1 137 ? 5.789 23.375 11.648 1 98.12 137 VAL A C 1
ATOM 1031 O O . VAL A 1 137 ? 4.68 23.5 12.172 1 98.12 137 VAL A O 1
ATOM 1034 N N . ASP A 1 138 ? 6 23.016 10.359 1 98.75 138 ASP A N 1
ATOM 1035 C CA . ASP A 1 138 ? 4.922 22.219 9.758 1 98.75 138 ASP A CA 1
ATOM 1036 C C . ASP A 1 138 ? 5.02 20.766 10.172 1 98.75 138 ASP A C 1
ATOM 1038 O O . ASP A 1 138 ? 6.066 20.125 10.008 1 98.75 138 ASP A O 1
ATOM 1042 N N . ALA A 1 139 ? 3.91 20.219 10.711 1 98.81 139 ALA A N 1
ATOM 1043 C CA . ALA A 1 139 ? 3.877 18.859 11.227 1 98.81 139 ALA A CA 1
ATOM 1044 C C . ALA A 1 139 ? 2.58 18.156 10.844 1 98.81 139 ALA A C 1
ATOM 1046 O O . ALA A 1 139 ? 1.869 17.625 11.703 1 98.81 139 ALA A O 1
ATOM 1047 N N . PRO A 1 140 ? 2.328 18.109 9.523 1 98.69 140 PRO A N 1
ATOM 1048 C CA . PRO A 1 140 ? 1.117 17.375 9.125 1 98.69 140 PRO A CA 1
ATOM 1049 C C . PRO A 1 140 ? 1.124 15.922 9.586 1 98.69 140 PRO A C 1
ATOM 1051 O O . PRO A 1 140 ? 2.166 15.406 9.992 1 98.69 140 PRO A O 1
ATOM 1054 N N . VAL A 1 141 ? -0.068 15.328 9.547 1 98.38 141 VAL A N 1
ATOM 1055 C CA . VAL A 1 141 ? -0.226 14.047 10.219 1 98.38 141 VAL A CA 1
ATOM 1056 C C . VAL A 1 141 ? -0.819 13.023 9.258 1 98.38 141 VAL A C 1
ATOM 1058 O O . VAL A 1 141 ? -1.438 13.391 8.258 1 98.38 141 VAL A O 1
ATOM 1061 N N . SER A 1 142 ? -0.577 11.789 9.508 1 97.56 142 SER A N 1
ATOM 1062 C CA . SER A 1 142 ? -1.203 10.648 8.836 1 97.56 142 SER A CA 1
ATOM 1063 C C . SER A 1 142 ? -1.622 9.586 9.844 1 97.56 142 SER A C 1
ATOM 1065 O O . SER A 1 142 ? -1.096 9.531 10.953 1 97.56 142 SER A O 1
ATOM 1067 N N . GLY A 1 143 ? -2.582 8.766 9.492 1 93.25 143 GLY A N 1
ATOM 1068 C CA . GLY A 1 143 ? -3.115 7.734 10.375 1 93.25 143 GLY A CA 1
ATOM 1069 C C . GLY A 1 143 ? -4.609 7.855 10.594 1 93.25 143 GLY A C 1
ATOM 1070 O O . GLY A 1 143 ? -5.215 7.012 11.258 1 93.25 143 GLY A O 1
ATOM 1071 N N . GLY A 1 144 ? -5.215 8.883 10.102 1 89.94 144 GLY A N 1
ATOM 1072 C CA . GLY A 1 144 ? -6.656 9.062 10.109 1 89.94 144 GLY A CA 1
ATOM 1073 C C . GLY A 1 144 ? -7.219 9.32 11.5 1 89.94 144 GLY A C 1
ATOM 1074 O O . GLY A 1 144 ? -6.469 9.633 12.43 1 89.94 144 GLY A O 1
ATOM 1075 N N . VAL A 1 145 ? -8.492 9.234 11.547 1 90.19 145 VAL A N 1
ATOM 1076 C CA . VAL A 1 145 ? -9.242 9.539 12.758 1 90.19 145 VAL A CA 1
ATOM 1077 C C . VAL A 1 145 ? -8.82 8.578 13.875 1 90.19 145 VAL A C 1
ATOM 1079 O O . VAL A 1 145 ? -8.648 8.992 15.023 1 90.19 145 VAL A O 1
ATOM 1082 N N . GLN A 1 146 ? -8.594 7.383 13.484 1 89.75 146 GLN A N 1
ATOM 1083 C CA . GLN A 1 146 ? -8.172 6.395 14.469 1 89.75 146 GLN A CA 1
ATOM 1084 C C . GLN A 1 146 ? -6.82 6.762 15.07 1 89.75 146 GLN A C 1
ATOM 1086 O O . GLN A 1 146 ? -6.629 6.676 16.281 1 89.75 146 GLN A O 1
ATOM 1091 N N . GLY A 1 147 ? -5.895 7.156 14.227 1 94.19 147 GLY A N 1
ATOM 1092 C CA . GLY A 1 147 ? -4.605 7.605 14.727 1 94.19 147 GLY A CA 1
ATOM 1093 C C . GLY A 1 147 ? -4.707 8.805 15.648 1 94.19 147 GLY A C 1
ATOM 1094 O O . GLY A 1 147 ? -4.027 8.867 16.672 1 94.19 147 GLY A O 1
ATOM 1095 N N . ALA A 1 148 ? -5.551 9.727 15.336 1 96.38 148 ALA A N 1
ATOM 1096 C CA . ALA A 1 148 ? -5.758 10.93 16.141 1 96.38 148 ALA A CA 1
ATOM 1097 C C . ALA A 1 148 ? -6.336 10.578 17.516 1 96.38 148 ALA A C 1
ATOM 1099 O O . ALA A 1 148 ? -5.887 11.094 18.531 1 96.38 148 ALA A O 1
ATOM 1100 N N . ASN A 1 149 ? -7.289 9.648 17.5 1 95.75 149 ASN A N 1
ATOM 1101 C CA . ASN A 1 149 ? -7.953 9.258 18.734 1 95.75 149 ASN A CA 1
ATOM 1102 C C . ASN A 1 149 ? -7.016 8.477 19.656 1 95.75 149 ASN A C 1
ATOM 1104 O O . ASN A 1 149 ? -7.066 8.633 20.875 1 95.75 149 ASN A O 1
ATOM 1108 N N . ASN A 1 150 ? -6.16 7.715 19.047 1 96.62 150 ASN A N 1
ATOM 1109 C CA . ASN A 1 150 ? -5.328 6.809 19.828 1 96.62 150 ASN A CA 1
ATOM 1110 C C . ASN A 1 150 ? -3.977 7.438 20.156 1 96.62 150 ASN A C 1
ATOM 1112 O O . ASN A 1 150 ? -3.197 6.871 20.938 1 96.62 150 ASN A O 1
ATOM 1116 N N . GLY A 1 151 ? -3.711 8.555 19.594 1 98.12 151 GLY A N 1
ATOM 1117 C CA . GLY A 1 151 ? -2.418 9.188 19.797 1 98.12 151 GLY A CA 1
ATOM 1118 C C . GLY A 1 151 ? -1.276 8.445 19.125 1 98.12 151 GLY A C 1
ATOM 1119 O O . GLY A 1 151 ? -0.178 8.359 19.672 1 98.12 151 GLY A O 1
ATOM 1120 N N . THR A 1 152 ? -1.561 7.855 17.938 1 97.62 152 THR A N 1
ATOM 1121 C CA . THR A 1 152 ? -0.574 7.035 17.25 1 97.62 152 THR A CA 1
ATOM 1122 C C . THR A 1 152 ? -0.323 7.566 15.836 1 97.62 152 THR A C 1
ATOM 1124 O O . THR A 1 152 ? 0.007 6.801 14.93 1 97.62 152 THR A O 1
ATOM 1127 N N . LEU A 1 153 ? -0.479 8.82 15.641 1 98.44 153 LEU A N 1
ATOM 1128 C CA . LEU A 1 153 ? -0.304 9.43 14.328 1 98.44 153 LEU A CA 1
ATOM 1129 C C . LEU A 1 153 ? 1.151 9.344 13.875 1 98.44 153 LEU A C 1
ATOM 1131 O O . LEU A 1 153 ? 2.064 9.375 14.703 1 98.44 153 LEU A O 1
ATOM 1135 N N . SER A 1 154 ? 1.311 9.219 12.594 1 98.62 154 SER A N 1
ATOM 1136 C CA . SER A 1 154 ? 2.586 9.594 11.992 1 98.62 154 SER A CA 1
ATOM 1137 C C . SER A 1 154 ? 2.656 11.094 11.75 1 98.62 154 SER A C 1
ATOM 1139 O O . SER A 1 154 ? 1.678 11.703 11.312 1 98.62 154 SER A O 1
ATOM 1141 N N . LEU A 1 155 ? 3.781 11.656 12.094 1 98.88 155 LEU A N 1
ATOM 1142 C CA . LEU A 1 155 ? 3.959 13.078 11.859 1 98.88 155 LEU A CA 1
ATOM 1143 C C . LEU A 1 155 ? 5.145 13.336 10.93 1 98.88 155 LEU A C 1
ATOM 1145 O O . LEU A 1 155 ? 6.207 12.734 11.094 1 98.88 155 LEU A O 1
ATOM 1149 N N . MET A 1 156 ? 4.93 14.125 9.961 1 98.88 156 MET A N 1
ATOM 1150 C CA . MET A 1 156 ? 5.93 14.586 9 1 98.88 156 MET A CA 1
ATOM 1151 C C . MET A 1 156 ? 6.355 16.016 9.305 1 98.88 156 MET A C 1
ATOM 1153 O O . MET A 1 156 ? 5.586 16.953 9.094 1 98.88 156 MET A O 1
ATOM 1157 N N . VAL A 1 157 ? 7.598 16.125 9.719 1 98.88 157 VAL A N 1
ATOM 1158 C CA . VAL A 1 157 ? 7.969 17.406 10.32 1 98.88 157 VAL A CA 1
ATOM 1159 C C . VAL A 1 157 ? 8.969 18.125 9.422 1 98.88 157 VAL A C 1
ATOM 1161 O O . VAL A 1 157 ? 9.984 17.562 9.023 1 98.88 157 VAL A O 1
ATOM 1164 N N . GLY A 1 158 ? 8.617 19.344 9.055 1 98.75 158 GLY A N 1
ATOM 1165 C CA . GLY A 1 158 ? 9.562 20.281 8.461 1 98.75 158 GLY A CA 1
ATOM 1166 C C . GLY A 1 158 ? 10.031 21.344 9.43 1 98.75 158 GLY A C 1
ATOM 1167 O O . GLY A 1 158 ? 9.227 22.141 9.914 1 98.75 158 GLY A O 1
ATOM 1168 N N . CYS A 1 159 ? 11.344 21.344 9.742 1 97.69 159 CYS A N 1
ATOM 1169 C CA . CYS A 1 159 ? 11.906 22.375 10.609 1 97.69 159 CYS A CA 1
ATOM 1170 C C . CYS A 1 159 ? 13.359 22.656 10.266 1 97.69 159 CYS A C 1
ATOM 1172 O O . CYS A 1 159 ? 13.961 21.922 9.469 1 97.69 159 CYS A O 1
ATOM 1174 N N . GLU A 1 160 ? 13.938 23.625 10.875 1 96 160 GLU A N 1
ATOM 1175 C CA . GLU A 1 160 ? 15.18 24.25 10.422 1 96 160 GLU A CA 1
ATOM 1176 C C . GLU A 1 160 ? 16.375 23.328 10.68 1 96 160 GLU A C 1
ATOM 1178 O O . GLU A 1 160 ? 17.359 23.359 9.945 1 96 160 GLU A O 1
ATOM 1183 N N . SER A 1 161 ? 16.312 22.516 11.82 1 97.12 161 SER A N 1
ATOM 1184 C CA . SER A 1 161 ? 17.5 21.734 12.164 1 97.12 161 SER A CA 1
ATOM 1185 C C . SER A 1 161 ? 17.141 20.5 12.969 1 97.12 161 SER A C 1
ATOM 1187 O O . SER A 1 161 ? 16.031 20.406 13.516 1 97.12 161 SER A O 1
ATOM 1189 N N . ASP A 1 162 ? 18.047 19.594 12.992 1 97.75 162 ASP A N 1
ATOM 1190 C CA . ASP A 1 162 ? 17.891 18.391 13.812 1 97.75 162 ASP A CA 1
ATOM 1191 C C . ASP A 1 162 ? 17.797 18.766 15.297 1 97.75 162 ASP A C 1
ATOM 1193 O O . ASP A 1 162 ? 17.094 18.094 16.062 1 97.75 162 ASP A O 1
ATOM 1197 N N . ALA A 1 163 ? 18.484 19.812 15.617 1 97.88 163 ALA A N 1
ATOM 1198 C CA . ALA A 1 163 ? 18.453 20.25 17.016 1 97.88 163 ALA A CA 1
ATOM 1199 C C . ALA A 1 163 ? 17.047 20.672 17.406 1 97.88 163 ALA A C 1
ATOM 1201 O O . ALA A 1 163 ? 16.547 20.297 18.469 1 97.88 163 ALA A O 1
ATOM 1202 N N . ILE A 1 164 ? 16.469 21.438 16.547 1 97.81 164 ILE A N 1
ATOM 1203 C CA . ILE A 1 164 ? 15.086 21.859 16.797 1 97.81 164 ILE A CA 1
ATOM 1204 C C . ILE A 1 164 ? 14.172 20.641 16.828 1 97.81 164 ILE A C 1
ATOM 1206 O O . ILE A 1 164 ? 13.328 20.516 17.719 1 97.81 164 ILE A O 1
ATOM 1210 N N . PHE A 1 165 ? 14.406 19.75 15.93 1 98.69 165 PHE A N 1
ATOM 1211 C CA . PHE A 1 165 ? 13.594 18.547 15.867 1 98.69 165 PHE A CA 1
ATOM 1212 C C . PHE A 1 165 ? 13.68 17.766 17.172 1 98.69 165 PHE A C 1
ATOM 1214 O O . PHE A 1 165 ? 12.664 17.344 17.719 1 98.69 165 PHE A O 1
ATOM 1221 N N . GLN A 1 166 ? 14.836 17.531 17.656 1 98.38 166 GLN A N 1
ATOM 1222 C CA . GLN A 1 166 ? 15.039 16.797 18.906 1 98.38 166 GLN A CA 1
ATOM 1223 C C . GLN A 1 166 ? 14.352 17.484 20.078 1 98.38 166 GLN A C 1
ATOM 1225 O O . GLN A 1 166 ? 13.805 16.828 20.953 1 98.38 166 GLN A O 1
ATOM 1230 N N . ARG A 1 167 ? 14.352 18.781 19.984 1 97.25 167 ARG A N 1
ATOM 1231 C CA . ARG A 1 167 ? 13.742 19.562 21.047 1 97.25 167 ARG A CA 1
ATOM 1232 C C . ARG A 1 167 ? 12.219 19.406 21.047 1 97.25 167 ARG A C 1
ATOM 1234 O O . ARG A 1 167 ? 11.602 19.344 22.109 1 97.25 167 ARG A O 1
ATOM 1241 N N . ILE A 1 168 ? 11.664 19.281 19.906 1 98.25 168 ILE A N 1
ATOM 1242 C CA . ILE A 1 168 ? 10.211 19.375 19.844 1 98.25 168 ILE A CA 1
ATOM 1243 C C . ILE A 1 168 ? 9.609 17.969 19.781 1 98.25 168 ILE A C 1
ATOM 1245 O O . ILE A 1 168 ? 8.406 17.781 19.984 1 98.25 168 ILE A O 1
ATOM 1249 N N . LYS A 1 169 ? 10.328 16.922 19.453 1 98.69 169 LYS A N 1
ATOM 1250 C CA . LYS A 1 169 ? 9.812 15.57 19.234 1 98.69 169 LYS A CA 1
ATOM 1251 C C . LYS A 1 169 ? 9.039 15.078 20.453 1 98.69 169 LYS A C 1
ATOM 1253 O O . LYS A 1 169 ? 7.961 14.492 20.312 1 98.69 169 LYS A O 1
ATOM 1258 N N . PRO A 1 170 ? 9.523 15.289 21.688 1 98.56 170 PRO A N 1
ATOM 1259 C CA . PRO A 1 170 ? 8.758 14.82 22.844 1 98.56 170 PRO A CA 1
ATOM 1260 C C . PRO A 1 170 ? 7.348 15.406 22.906 1 98.56 170 PRO A C 1
ATOM 1262 O O . PRO A 1 170 ? 6.414 14.742 23.344 1 98.56 170 PRO A O 1
ATOM 1265 N N . ILE A 1 171 ? 7.191 16.656 22.453 1 98.69 171 ILE A N 1
ATOM 1266 C CA . ILE A 1 171 ? 5.879 17.297 22.453 1 98.69 171 ILE A CA 1
ATOM 1267 C C . ILE A 1 171 ? 4.996 16.641 21.391 1 98.69 171 ILE A C 1
ATOM 1269 O O . ILE A 1 171 ? 3.814 16.375 21.641 1 98.69 171 ILE A O 1
ATOM 1273 N N . LEU A 1 172 ? 5.574 16.312 20.25 1 98.81 172 LEU A N 1
ATOM 1274 C CA . LEU A 1 172 ? 4.824 15.688 19.156 1 98.81 172 LEU A CA 1
ATOM 1275 C C . LEU A 1 172 ? 4.391 14.273 19.547 1 98.81 172 LEU A C 1
ATOM 1277 O O . LEU A 1 172 ? 3.396 13.766 19.016 1 98.81 172 LEU A O 1
ATOM 1281 N N . CYS A 1 173 ? 5.094 13.625 20.5 1 98.75 173 CYS A N 1
ATOM 1282 C CA . CYS A 1 173 ? 4.75 12.289 20.984 1 98.75 173 CYS A CA 1
ATOM 1283 C C . CYS A 1 173 ? 3.43 12.305 21.734 1 98.75 173 CYS A C 1
ATOM 1285 O O . CYS A 1 173 ? 2.838 11.25 21.984 1 98.75 173 CYS A O 1
ATOM 1287 N N . LEU A 1 174 ? 2.93 13.492 22.094 1 98.75 174 LEU A N 1
ATOM 1288 C CA . LEU A 1 174 ? 1.626 13.602 22.734 1 98.75 174 LEU A CA 1
ATOM 1289 C C . LEU A 1 174 ? 0.515 13.141 21.797 1 98.75 174 LEU A C 1
ATOM 1291 O O . LEU A 1 174 ? -0.548 12.711 22.25 1 98.75 174 LEU A O 1
ATOM 1295 N N . VAL A 1 175 ? 0.811 13.188 20.469 1 98.75 175 VAL A N 1
ATOM 1296 C CA . VAL A 1 175 ? -0.266 12.883 19.531 1 98.75 175 VAL A CA 1
ATOM 1297 C C . VAL A 1 175 ? 0.189 11.797 18.547 1 98.75 175 VAL A C 1
ATOM 1299 O O . VAL A 1 175 ? -0.606 11.297 17.75 1 98.75 175 VAL A O 1
ATOM 1302 N N . GLY A 1 176 ? 1.407 11.484 18.531 1 98.62 176 GLY A N 1
ATOM 1303 C CA . GLY A 1 176 ? 1.936 10.5 17.609 1 98.62 176 GLY A CA 1
ATOM 1304 C C . GLY A 1 176 ? 2.795 9.445 18.281 1 98.62 176 GLY A C 1
ATOM 1305 O O . GLY A 1 176 ? 3.16 9.586 19.453 1 98.62 176 GLY A O 1
ATOM 1306 N N . ARG A 1 177 ? 3.107 8.375 17.562 1 97.56 177 ARG A N 1
ATOM 1307 C CA . ARG A 1 177 ? 4.066 7.371 18.016 1 97.56 177 ARG A CA 1
ATOM 1308 C C . ARG A 1 177 ? 5.5 7.836 17.781 1 97.56 177 ARG A C 1
ATOM 1310 O O . ARG A 1 177 ? 5.832 8.297 16.688 1 97.56 177 ARG A O 1
ATOM 1317 N N . SER A 1 178 ? 6.273 7.605 18.766 1 98.38 178 SER A N 1
ATOM 1318 C CA . SER A 1 178 ? 7.641 8.117 18.734 1 98.38 178 SER A CA 1
ATOM 1319 C C . SER A 1 178 ? 8.383 7.621 17.484 1 98.38 178 SER A C 1
ATOM 1321 O O . SER A 1 178 ? 9.125 8.383 16.859 1 98.38 178 SER A O 1
ATOM 1323 N N . GLU A 1 179 ? 8.164 6.379 17.094 1 98.12 179 GLU A N 1
ATOM 1324 C CA . GLU A 1 179 ? 8.891 5.781 15.977 1 98.12 179 GLU A CA 1
ATOM 1325 C C . GLU A 1 179 ? 8.336 6.258 14.633 1 98.12 179 GLU A C 1
ATOM 1327 O O . GLU A 1 179 ? 8.953 6.039 13.586 1 98.12 179 GLU A O 1
ATOM 1332 N N . ASN A 1 180 ? 7.207 6.953 14.664 1 98.56 180 ASN A N 1
ATOM 1333 C CA . ASN A 1 180 ? 6.555 7.387 13.43 1 98.56 180 ASN A CA 1
ATOM 1334 C C . ASN A 1 180 ? 6.566 8.906 13.297 1 98.56 180 ASN A C 1
ATOM 1336 O O . ASN A 1 180 ? 5.727 9.484 12.609 1 98.56 180 ASN A O 1
ATOM 1340 N N . ILE A 1 181 ? 7.441 9.609 14.039 1 98.81 181 ILE A N 1
ATOM 1341 C CA . ILE A 1 181 ? 7.656 11.039 13.906 1 98.81 181 ILE A CA 1
ATOM 1342 C C . ILE A 1 181 ? 8.969 11.305 13.172 1 98.81 181 ILE A C 1
ATOM 1344 O O . ILE A 1 181 ? 10.039 10.945 13.656 1 98.81 181 ILE A O 1
ATOM 1348 N N . PHE A 1 182 ? 8.875 11.984 12 1 98.81 182 PHE A N 1
ATOM 1349 C CA . PHE A 1 182 ? 10.016 12.055 11.102 1 98.81 182 PHE A CA 1
ATOM 1350 C C . PHE A 1 182 ? 10.406 13.508 10.844 1 98.81 182 PHE A C 1
ATOM 1352 O O . PHE A 1 182 ? 9.547 14.352 10.586 1 98.81 182 PHE A O 1
ATOM 1359 N N . HIS A 1 183 ? 11.688 13.773 10.969 1 98.81 183 HIS A N 1
ATOM 1360 C CA . HIS A 1 183 ? 12.227 15.023 10.438 1 98.81 183 HIS A CA 1
ATOM 1361 C C . HIS A 1 183 ? 12.422 14.93 8.922 1 98.81 183 HIS A C 1
ATOM 1363 O O . HIS A 1 183 ? 13.414 14.367 8.453 1 98.81 183 HIS A O 1
ATOM 1369 N N . CYS A 1 184 ? 11.586 15.57 8.148 1 98.69 184 CYS A N 1
ATOM 1370 C CA . CYS A 1 184 ? 11.531 15.375 6.707 1 98.69 184 CYS A CA 1
ATOM 1371 C C . CYS A 1 184 ? 12.422 16.375 5.984 1 98.69 184 CYS A C 1
ATOM 1373 O O . CYS A 1 184 ? 12.648 16.266 4.781 1 98.69 184 CYS A O 1
ATOM 1375 N N . GLY A 1 185 ? 12.898 17.359 6.68 1 98.44 185 GLY A N 1
ATOM 1376 C CA . GLY A 1 185 ? 13.711 18.406 6.074 1 98.44 185 GLY A CA 1
ATOM 1377 C C . GLY A 1 185 ? 13.438 19.781 6.652 1 98.44 185 GLY A C 1
ATOM 1378 O O . GLY A 1 185 ? 13.016 19.906 7.805 1 98.44 185 GLY A O 1
ATOM 1379 N N . GLY A 1 186 ? 13.828 20.859 5.867 1 97.56 186 GLY A N 1
ATOM 1380 C CA . GLY A 1 186 ? 13.609 22.234 6.293 1 97.56 186 GLY A CA 1
ATOM 1381 C C . GLY A 1 186 ? 12.148 22.625 6.336 1 97.56 186 GLY A C 1
ATOM 1382 O O . GLY A 1 186 ? 11.266 21.781 6.176 1 97.56 186 GLY A O 1
ATOM 1383 N N . PRO A 1 187 ? 11.906 23.906 6.543 1 97.06 187 PRO A N 1
ATOM 1384 C CA . PRO A 1 187 ? 10.523 24.375 6.586 1 97.06 187 PRO A CA 1
ATOM 1385 C C . PRO A 1 187 ? 9.719 23.953 5.363 1 97.06 187 PRO A C 1
ATOM 1387 O O . PRO A 1 187 ? 10.172 24.125 4.23 1 97.06 187 PRO A O 1
ATOM 1390 N N . SER A 1 188 ? 8.578 23.328 5.617 1 96.62 188 SER A N 1
ATOM 1391 C CA . SER A 1 188 ? 7.551 22.922 4.668 1 96.62 188 SER A CA 1
ATOM 1392 C C . SER A 1 188 ? 7.891 21.578 4.023 1 96.62 188 SER A C 1
ATOM 1394 O O . SER A 1 188 ? 7.113 21.062 3.225 1 96.62 188 SER A O 1
ATOM 1396 N N . ALA A 1 189 ? 8.984 20.969 4.418 1 98.31 189 ALA A N 1
ATOM 1397 C CA . ALA A 1 189 ? 9.273 19.625 3.936 1 98.31 189 ALA A CA 1
ATOM 1398 C C . ALA A 1 189 ? 8.258 18.625 4.473 1 98.31 189 ALA A C 1
ATOM 1400 O O . ALA A 1 189 ? 7.98 17.609 3.83 1 98.31 189 ALA A O 1
ATOM 1401 N N . GLY A 1 190 ? 7.777 18.875 5.641 1 98.69 190 GLY A N 1
ATOM 1402 C CA . GLY A 1 190 ? 6.691 18.047 6.148 1 98.69 190 GLY A CA 1
ATOM 1403 C C . GLY A 1 190 ? 5.457 18.094 5.266 1 98.69 190 GLY A C 1
ATOM 1404 O O . GLY A 1 190 ? 4.875 17.047 4.969 1 98.69 190 GLY A O 1
ATOM 1405 N N . LEU A 1 191 ? 5.156 19.25 4.801 1 98.44 191 LEU A N 1
ATOM 1406 C CA . LEU A 1 191 ? 3.994 19.406 3.934 1 98.44 191 LEU A CA 1
ATOM 1407 C C . LEU A 1 191 ? 4.23 18.75 2.576 1 98.44 191 LEU A C 1
ATOM 1409 O O . LEU A 1 191 ? 3.334 18.109 2.023 1 98.44 191 LEU A O 1
ATOM 1413 N N . ALA A 1 192 ? 5.422 18.953 2.066 1 98.44 192 ALA A N 1
ATOM 1414 C CA . ALA A 1 192 ? 5.734 18.281 0.812 1 98.44 192 ALA A CA 1
ATOM 1415 C C . ALA A 1 192 ? 5.562 16.766 0.948 1 98.44 192 ALA A C 1
ATOM 1417 O O . ALA A 1 192 ? 4.945 16.125 0.094 1 98.44 192 ALA A O 1
ATOM 1418 N N . THR A 1 193 ? 6.051 16.25 2.041 1 98.81 193 THR A N 1
ATOM 1419 C CA . THR A 1 193 ? 5.965 14.812 2.311 1 98.81 193 THR A CA 1
ATOM 1420 C C . THR A 1 193 ? 4.508 14.383 2.449 1 98.81 193 THR A C 1
ATOM 1422 O O . THR A 1 193 ? 4.102 13.359 1.884 1 98.81 193 THR A O 1
ATOM 1425 N N . LYS A 1 194 ? 3.723 15.141 3.127 1 98.75 194 LYS A N 1
ATOM 1426 C CA . LYS A 1 194 ? 2.309 14.844 3.336 1 98.75 194 LYS A CA 1
ATOM 1427 C C . LYS A 1 194 ? 1.544 14.852 2.016 1 98.75 194 LYS A C 1
ATOM 1429 O O . LYS A 1 194 ? 0.7 13.984 1.775 1 98.75 194 LYS A O 1
ATOM 1434 N N . GLN A 1 195 ? 1.818 15.852 1.27 1 98.06 195 GLN A N 1
ATOM 1435 C CA . GLN A 1 195 ? 1.128 15.953 -0.012 1 98.06 195 GLN A CA 1
ATOM 1436 C C . GLN A 1 195 ? 1.456 14.766 -0.912 1 98.06 195 GLN A C 1
ATOM 1438 O O . GLN A 1 195 ? 0.572 14.219 -1.577 1 98.06 195 GLN A O 1
ATOM 1443 N N . ILE A 1 196 ? 2.662 14.367 -0.942 1 98.44 196 ILE A N 1
ATOM 1444 C CA . ILE A 1 196 ? 3.119 13.195 -1.678 1 98.44 196 ILE A CA 1
ATOM 1445 C C . ILE A 1 196 ? 2.4 11.945 -1.16 1 98.44 196 ILE A C 1
ATOM 1447 O O . ILE A 1 196 ? 1.887 11.148 -1.945 1 98.44 196 ILE A O 1
ATOM 1451 N N . ASN A 1 197 ? 2.373 11.781 0.145 1 98.44 197 ASN A N 1
ATOM 1452 C CA . ASN A 1 197 ? 1.657 10.688 0.79 1 98.44 197 ASN A CA 1
ATOM 1453 C C . ASN A 1 197 ? 0.192 10.648 0.366 1 98.44 197 ASN A C 1
ATOM 1455 O O . ASN A 1 197 ? -0.334 9.586 0.031 1 98.44 197 ASN A O 1
ATOM 1459 N N . ASN A 1 198 ? -0.435 11.789 0.378 1 98.06 198 ASN A N 1
ATOM 1460 C CA . ASN A 1 198 ? -1.854 11.859 0.05 1 98.06 198 ASN A CA 1
ATOM 1461 C C . ASN A 1 198 ? -2.107 11.547 -1.422 1 98.06 198 ASN A C 1
ATOM 1463 O O . ASN A 1 198 ? -3.115 10.93 -1.765 1 98.06 198 ASN A O 1
ATOM 1467 N N . TYR A 1 199 ? -1.229 12.016 -2.23 1 98.56 199 TYR A N 1
ATOM 1468 C CA . TYR A 1 199 ? -1.323 11.703 -3.654 1 98.56 199 TYR A CA 1
ATOM 1469 C C . TYR A 1 199 ? -1.335 10.195 -3.885 1 98.56 199 TYR A C 1
ATOM 1471 O O . TYR A 1 199 ? -2.215 9.68 -4.57 1 98.56 199 TYR A O 1
ATOM 1479 N N . LEU A 1 200 ? -0.406 9.5 -3.264 1 98.69 200 LEU A N 1
ATOM 1480 C CA . LEU A 1 200 ? -0.31 8.055 -3.422 1 98.69 200 LEU A CA 1
ATOM 1481 C C . LEU A 1 200 ? -1.51 7.359 -2.791 1 98.69 200 LEU A C 1
ATOM 1483 O O . LEU A 1 200 ? -2.01 6.367 -3.326 1 98.69 200 LEU A O 1
ATOM 1487 N N . SER A 1 201 ? -1.975 7.887 -1.694 1 98.19 201 SER A N 1
ATOM 1488 C CA . SER A 1 201 ? -3.15 7.328 -1.036 1 98.19 201 SER A CA 1
ATOM 1489 C C . SER A 1 201 ? -4.371 7.379 -1.948 1 98.19 201 SER A C 1
ATOM 1491 O O . SER A 1 201 ? -5.148 6.422 -2.008 1 98.19 201 SER A O 1
ATOM 1493 N N . CYS A 1 202 ? -4.516 8.461 -2.658 1 98.5 202 CYS A N 1
ATOM 1494 C CA . CYS A 1 202 ? -5.656 8.609 -3.555 1 98.5 202 CYS A CA 1
ATOM 1495 C C . CYS A 1 202 ? -5.566 7.629 -4.715 1 98.5 202 CYS A C 1
ATOM 1497 O O . CYS A 1 202 ? -6.57 7.027 -5.105 1 98.5 202 CYS A O 1
ATOM 1499 N N . ILE A 1 203 ? -4.383 7.445 -5.23 1 98.69 203 ILE A N 1
ATOM 1500 C CA . ILE A 1 203 ? -4.168 6.5 -6.32 1 98.69 203 ILE A CA 1
ATOM 1501 C C . ILE A 1 203 ? -4.496 5.086 -5.848 1 98.69 203 ILE A C 1
ATOM 1503 O O . ILE A 1 203 ? -5.258 4.367 -6.5 1 98.69 203 ILE A O 1
ATOM 1507 N N . THR A 1 204 ? -3.99 4.723 -4.668 1 98.56 204 THR A N 1
ATOM 1508 C CA . THR A 1 204 ? -4.148 3.354 -4.188 1 98.56 204 THR A CA 1
ATOM 1509 C C . THR A 1 204 ? -5.59 3.092 -3.768 1 98.56 204 THR A C 1
ATOM 1511 O O . THR A 1 204 ? -6.066 1.956 -3.834 1 98.56 204 THR A O 1
ATOM 1514 N N . MET A 1 205 ? -6.336 4.156 -3.432 1 98.62 205 MET A N 1
ATOM 1515 C CA . MET A 1 205 ? -7.742 3.955 -3.094 1 98.62 205 MET A CA 1
ATOM 1516 C C . MET A 1 205 ? -8.555 3.578 -4.332 1 98.62 205 MET A C 1
ATOM 1518 O O . MET A 1 205 ? -9.359 2.65 -4.289 1 98.62 205 MET A O 1
ATOM 1522 N N . ILE A 1 206 ? -8.297 4.293 -5.41 1 98.81 206 ILE A N 1
ATOM 1523 C CA . ILE A 1 206 ? -8.984 3.93 -6.645 1 98.81 206 ILE A CA 1
ATOM 1524 C C . ILE A 1 206 ? -8.625 2.496 -7.031 1 98.81 206 ILE A C 1
ATOM 1526 O O . ILE A 1 206 ? -9.508 1.683 -7.309 1 98.81 206 ILE A O 1
ATOM 1530 N N . GLY A 1 207 ? -7.316 2.189 -6.992 1 98.81 207 GLY A N 1
ATOM 1531 C CA . GLY A 1 207 ? -6.891 0.833 -7.297 1 98.81 207 GLY A CA 1
ATOM 1532 C C . GLY A 1 207 ? -7.527 -0.21 -6.395 1 98.81 207 GLY A C 1
ATOM 1533 O O . GLY A 1 207 ? -7.957 -1.264 -6.867 1 98.81 207 GLY A O 1
ATOM 1534 N N . THR A 1 208 ? -7.59 0.086 -5.117 1 98.88 208 THR A N 1
ATOM 1535 C CA . THR A 1 208 ? -8.195 -0.826 -4.152 1 98.88 208 THR A CA 1
ATOM 1536 C C . THR A 1 208 ? -9.672 -1.035 -4.461 1 98.88 208 THR A C 1
ATOM 1538 O O . THR A 1 208 ? -10.164 -2.164 -4.414 1 98.88 208 THR A O 1
ATOM 1541 N N . CYS A 1 209 ? -10.375 0.051 -4.773 1 98.81 209 CYS A N 1
ATOM 1542 C CA . CYS A 1 209 ? -11.781 -0.068 -5.125 1 98.81 209 CYS A CA 1
ATOM 1543 C C . CYS A 1 209 ? -11.969 -0.966 -6.344 1 98.81 209 CYS A C 1
ATOM 1545 O O . CYS A 1 209 ? -12.852 -1.824 -6.355 1 98.81 209 CYS A O 1
ATOM 1547 N N . GLU A 1 210 ? -11.125 -0.79 -7.316 1 98.75 210 GLU A N 1
ATOM 1548 C CA . GLU A 1 210 ? -11.211 -1.6 -8.531 1 98.75 210 GLU A CA 1
ATOM 1549 C C . GLU A 1 210 ? -10.992 -3.078 -8.219 1 98.75 210 GLU A C 1
ATOM 1551 O O . GLU A 1 210 ? -11.781 -3.928 -8.648 1 98.75 210 GLU A O 1
ATOM 1556 N N . VAL A 1 211 ? -9.984 -3.365 -7.395 1 98.75 211 VAL A N 1
ATOM 1557 C CA . VAL A 1 211 ? -9.625 -4.77 -7.219 1 98.75 211 VAL A CA 1
ATOM 1558 C C . VAL A 1 211 ? -10.617 -5.445 -6.277 1 98.75 211 VAL A C 1
ATOM 1560 O O . VAL A 1 211 ? -10.93 -6.629 -6.441 1 98.75 211 VAL A O 1
ATOM 1563 N N . MET A 1 212 ? -11.148 -4.723 -5.301 1 98.81 212 MET A N 1
ATOM 1564 C CA . MET A 1 212 ? -12.148 -5.312 -4.414 1 98.81 212 MET A CA 1
ATOM 1565 C C . MET A 1 212 ? -13.453 -5.566 -5.16 1 98.81 212 MET A C 1
ATOM 1567 O O . MET A 1 212 ? -14.086 -6.609 -4.977 1 98.81 212 MET A O 1
ATOM 1571 N N . ALA A 1 213 ? -13.852 -4.633 -6.027 1 98.81 213 ALA A N 1
ATOM 1572 C CA . ALA A 1 213 ? -15.047 -4.836 -6.84 1 98.81 213 ALA A CA 1
ATOM 1573 C C . ALA A 1 213 ? -14.867 -6.02 -7.789 1 98.81 213 ALA A C 1
ATOM 1575 O O . ALA A 1 213 ? -15.758 -6.859 -7.918 1 98.81 213 ALA A O 1
ATOM 1576 N N . LEU A 1 214 ? -13.727 -6.059 -8.438 1 98.56 214 LEU A N 1
ATOM 1577 C CA . LEU A 1 214 ? -13.414 -7.18 -9.312 1 98.56 214 LEU A CA 1
ATOM 1578 C C . LEU A 1 214 ? -13.461 -8.5 -8.555 1 98.56 214 LEU A C 1
ATOM 1580 O O . LEU A 1 214 ? -14.016 -9.484 -9.039 1 98.56 214 LEU A O 1
ATOM 1584 N N . GLY A 1 215 ? -12.844 -8.508 -7.309 1 98.56 215 GLY A N 1
ATOM 1585 C CA . GLY A 1 215 ? -12.875 -9.703 -6.48 1 98.56 215 GLY A CA 1
ATOM 1586 C C . GLY A 1 215 ? -14.281 -10.148 -6.137 1 98.56 215 GLY A C 1
ATOM 1587 O O . GLY A 1 215 ? -14.609 -11.328 -6.273 1 98.56 215 GLY A O 1
ATOM 1588 N N . GLU A 1 216 ? -15.117 -9.211 -5.75 1 97.88 216 GLU A N 1
ATOM 1589 C CA . GLU A 1 216 ? -16.5 -9.539 -5.406 1 97.88 216 GLU A CA 1
ATOM 1590 C C . GLU A 1 216 ? -17.25 -10.102 -6.609 1 97.88 216 GLU A C 1
ATOM 1592 O O . GLU A 1 216 ? -17.969 -11.094 -6.492 1 97.88 216 GLU A O 1
ATOM 1597 N N . ARG A 1 217 ? -17.047 -9.547 -7.754 1 97.62 217 ARG A N 1
ATOM 1598 C CA . ARG A 1 217 ? -17.734 -9.992 -8.961 1 97.62 217 ARG A CA 1
ATOM 1599 C C . ARG A 1 217 ? -17.188 -11.344 -9.422 1 97.62 217 ARG A C 1
ATOM 1601 O O . ARG A 1 217 ? -17.859 -12.062 -10.172 1 97.62 217 ARG A O 1
ATOM 1608 N N . SER A 1 218 ? -16.016 -11.656 -8.992 1 97.38 218 SER A N 1
ATOM 1609 C CA . SER A 1 218 ? -15.406 -12.938 -9.312 1 97.38 218 SER A CA 1
ATOM 1610 C C . SER A 1 218 ? -15.812 -14.016 -8.312 1 97.38 218 SER A C 1
ATOM 1612 O O . SER A 1 218 ? -15.344 -15.156 -8.391 1 97.38 218 SER A O 1
ATOM 1614 N N . GLY A 1 219 ? -16.578 -13.648 -7.309 1 97.12 219 GLY A N 1
ATOM 1615 C CA . GLY A 1 219 ? -17.047 -14.602 -6.309 1 97.12 219 GLY A CA 1
ATOM 1616 C C . GLY A 1 219 ? -16.047 -14.805 -5.172 1 97.12 219 GLY A C 1
ATOM 1617 O O . GLY A 1 219 ? -16.203 -15.727 -4.367 1 97.12 219 GLY A O 1
ATOM 1618 N N . LEU A 1 220 ? -15.102 -13.992 -5.051 1 98.38 220 LEU A N 1
ATOM 1619 C CA . LEU A 1 220 ? -14.133 -14.094 -3.963 1 98.38 220 LEU A CA 1
ATOM 1620 C C . LEU A 1 220 ? -14.688 -13.484 -2.682 1 98.38 220 LEU A C 1
ATOM 1622 O O . LEU A 1 220 ? -15.453 -12.516 -2.73 1 98.38 220 LEU A O 1
ATOM 1626 N N . ASP A 1 221 ? -14.289 -14.062 -1.527 1 98.25 221 ASP A N 1
ATOM 1627 C CA . ASP A 1 221 ? -14.602 -13.477 -0.227 1 98.25 221 ASP A CA 1
ATOM 1628 C C . ASP A 1 221 ? -13.797 -12.195 0.002 1 98.25 221 ASP A C 1
ATOM 1630 O O . ASP A 1 221 ? -12.57 -12.219 0.005 1 98.25 221 ASP A O 1
ATOM 1634 N N . PRO A 1 222 ? -14.492 -11.117 0.214 1 98.31 222 PRO A N 1
ATOM 1635 C CA . PRO A 1 222 ? -13.758 -9.844 0.31 1 98.31 222 PRO A CA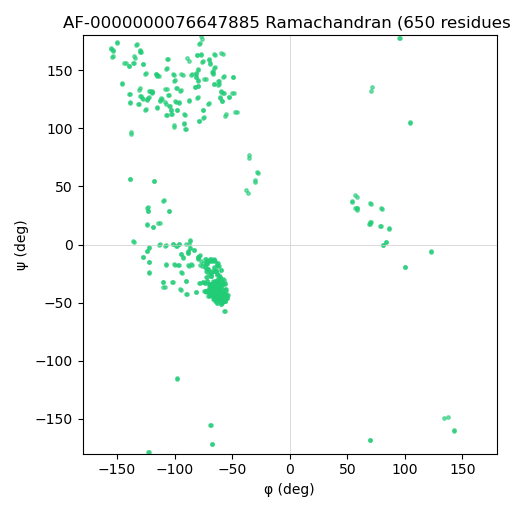 1
ATOM 1636 C C . PRO A 1 222 ? -12.82 -9.797 1.514 1 98.31 222 PRO A C 1
ATOM 1638 O O . PRO A 1 222 ? -11.758 -9.18 1.444 1 98.31 222 PRO A O 1
ATOM 1641 N N . THR A 1 223 ? -13.203 -10.406 2.625 1 98.12 223 THR A N 1
ATOM 1642 C CA . THR A 1 223 ? -12.344 -10.414 3.807 1 98.12 223 THR A CA 1
ATOM 1643 C C . THR A 1 223 ? -11.07 -11.211 3.543 1 98.12 223 THR A C 1
ATOM 1645 O O . THR A 1 223 ? -9.977 -10.773 3.906 1 98.12 223 THR A O 1
ATOM 1648 N N . LYS A 1 224 ? -11.203 -12.352 2.893 1 97.81 224 LYS A N 1
ATOM 1649 C CA . LYS A 1 224 ? -10.047 -13.164 2.539 1 97.81 224 LYS A CA 1
ATOM 1650 C C . LYS A 1 224 ? -9.172 -12.453 1.511 1 97.81 224 LYS A C 1
ATOM 1652 O O . LYS A 1 224 ? -7.941 -12.461 1.625 1 97.81 224 LYS A O 1
ATOM 1657 N N . LEU A 1 225 ? -9.812 -11.852 0.543 1 98.62 225 LEU A N 1
ATOM 1658 C CA . LEU A 1 225 ? -9.055 -11.109 -0.463 1 98.62 225 LEU A CA 1
ATOM 1659 C C . LEU A 1 225 ? -8.227 -10 0.183 1 98.62 225 LEU A C 1
ATOM 1661 O O . LEU A 1 225 ? -7.047 -9.844 -0.128 1 98.62 225 LEU A O 1
ATOM 1665 N N . ALA A 1 226 ? -8.836 -9.258 1.077 1 98.56 226 ALA A N 1
ATOM 1666 C CA . ALA A 1 226 ? -8.109 -8.203 1.786 1 98.56 226 ALA A CA 1
ATOM 1667 C C . ALA A 1 226 ? -6.926 -8.773 2.561 1 98.56 226 ALA A C 1
ATOM 1669 O O . ALA A 1 226 ? -5.848 -8.18 2.58 1 98.56 226 ALA A O 1
ATOM 1670 N N . SER A 1 227 ? -7.082 -9.922 3.188 1 98.12 227 SER A N 1
ATOM 1671 C CA . SER A 1 227 ? -6.012 -10.57 3.936 1 98.12 227 SER A CA 1
ATOM 1672 C C . SER A 1 227 ? -4.855 -10.961 3.021 1 98.12 227 SER A C 1
ATOM 1674 O O . SER A 1 227 ? -3.688 -10.797 3.389 1 98.12 227 SER A O 1
ATOM 1676 N N . VAL A 1 228 ? -5.203 -11.445 1.853 1 98.38 228 VAL A N 1
ATOM 1677 C CA . VAL A 1 228 ? -4.176 -11.812 0.883 1 98.38 228 VAL A CA 1
ATOM 1678 C C . VAL A 1 228 ? -3.404 -10.57 0.449 1 98.38 228 VAL A C 1
ATOM 1680 O O . VAL A 1 228 ? -2.17 -10.562 0.451 1 98.38 228 VAL A O 1
ATOM 1683 N N . LEU A 1 229 ? -4.117 -9.508 0.095 1 98.12 229 LEU A N 1
ATOM 1684 C CA . LEU A 1 229 ? -3.48 -8.289 -0.383 1 98.12 229 LEU A CA 1
ATOM 1685 C C . LEU A 1 229 ? -2.543 -7.715 0.674 1 98.12 229 LEU A C 1
ATOM 1687 O O . LEU A 1 229 ? -1.468 -7.207 0.346 1 98.12 229 LEU A O 1
ATOM 1691 N N . ARG A 1 230 ? -2.895 -7.848 1.914 1 96.06 230 ARG A N 1
ATOM 1692 C CA . ARG A 1 230 ? -2.119 -7.289 3.018 1 96.06 230 ARG A CA 1
ATOM 1693 C C . ARG A 1 230 ? -0.713 -7.879 3.053 1 96.06 230 ARG A C 1
ATOM 1695 O O . ARG A 1 230 ? 0.234 -7.215 3.475 1 96.06 230 ARG A O 1
ATOM 1702 N N . VAL A 1 231 ? -0.55 -9.109 2.564 1 96 231 VAL A N 1
ATOM 1703 C CA . VAL A 1 231 ? 0.74 -9.773 2.715 1 96 231 VAL A CA 1
ATOM 1704 C C . VAL A 1 231 ? 1.33 -10.07 1.339 1 96 231 VAL A C 1
ATOM 1706 O O . VAL A 1 231 ? 2.201 -10.938 1.205 1 96 231 VAL A O 1
ATOM 1709 N N . SER A 1 232 ? 0.795 -9.445 0.286 1 97.12 232 SER A N 1
ATOM 1710 C CA . SER A 1 232 ? 1.234 -9.703 -1.083 1 97.12 232 SER A CA 1
ATOM 1711 C C . SER A 1 232 ? 1.714 -8.422 -1.757 1 97.12 232 SER A C 1
ATOM 1713 O O . SER A 1 232 ? 1.664 -7.34 -1.16 1 97.12 232 SER A O 1
ATOM 1715 N N . THR A 1 233 ? 2.127 -8.453 -2.998 1 96.25 233 THR A N 1
ATOM 1716 C CA . THR A 1 233 ? 2.814 -7.363 -3.68 1 96.25 233 THR A CA 1
ATOM 1717 C C . THR A 1 233 ? 1.843 -6.234 -4.012 1 96.25 233 THR A C 1
ATOM 1719 O O . THR A 1 233 ? 2.258 -5.094 -4.234 1 96.25 233 THR A O 1
ATOM 1722 N N . GLY A 1 234 ? 0.578 -6.5 -4.031 1 96.94 234 GLY A N 1
ATOM 1723 C CA . GLY A 1 234 ? -0.423 -5.469 -4.246 1 96.94 234 GLY A CA 1
ATOM 1724 C C . GLY A 1 234 ? -0.851 -4.773 -2.969 1 96.94 234 GLY A C 1
ATOM 1725 O O . GLY A 1 234 ? -1.694 -3.875 -2.998 1 96.94 234 GLY A O 1
ATOM 1726 N N . GLY A 1 235 ? -0.237 -5.117 -1.896 1 97.06 235 GLY A N 1
ATOM 1727 C CA . GLY A 1 235 ? -0.637 -4.617 -0.591 1 97.06 235 GLY A CA 1
ATOM 1728 C C . GLY A 1 235 ? -0.428 -3.123 -0.435 1 97.06 235 GLY A C 1
ATOM 1729 O O . GLY A 1 235 ? 0.588 -2.584 -0.877 1 97.06 235 GLY A O 1
ATOM 1730 N N . CYS A 1 236 ? -1.415 -2.484 0.172 1 97.31 236 CYS A N 1
ATOM 1731 C CA . CYS A 1 236 ? -1.343 -1.067 0.515 1 97.31 236 CYS A CA 1
ATOM 1732 C C . CYS A 1 236 ? -2.232 -0.75 1.71 1 97.31 236 CYS A C 1
ATOM 1734 O O . CYS A 1 236 ? -3.041 -1.582 2.127 1 97.31 236 CYS A O 1
ATOM 1736 N N . TYR A 1 237 ? -2.035 0.388 2.238 1 96.44 237 TYR A N 1
ATOM 1737 C CA . TYR A 1 237 ? -2.775 0.822 3.416 1 96.44 237 TYR A CA 1
ATOM 1738 C C . TYR A 1 237 ? -4.277 0.71 3.188 1 96.44 237 TYR A C 1
ATOM 1740 O O . TYR A 1 237 ? -5.004 0.17 4.027 1 96.44 237 TYR A O 1
ATOM 1748 N N . ASN A 1 238 ? -4.77 1.109 2.062 1 97 238 ASN A N 1
ATOM 1749 C CA . ASN A 1 238 ? -6.191 1.197 1.75 1 97 238 ASN A CA 1
ATOM 1750 C C . ASN A 1 238 ? -6.82 -0.185 1.595 1 97 238 ASN A C 1
ATOM 1752 O O . ASN A 1 238 ? -8.031 -0.347 1.772 1 97 238 ASN A O 1
ATOM 1756 N N . ALA A 1 239 ? -6.008 -1.201 1.33 1 97.38 239 ALA A N 1
ATOM 1757 C CA . ALA A 1 239 ? -6.539 -2.545 1.123 1 97.38 239 ALA A CA 1
ATOM 1758 C C . ALA A 1 239 ? -6.645 -3.303 2.443 1 97.38 239 ALA A C 1
ATOM 1760 O O . ALA A 1 239 ? -7.207 -4.398 2.494 1 97.38 239 ALA A O 1
ATOM 1761 N N . GLY A 1 240 ? -6.125 -2.732 3.568 1 94 240 GLY A N 1
ATOM 1762 C CA . GLY A 1 240 ? -6.133 -3.377 4.871 1 94 240 GLY A CA 1
ATOM 1763 C C . GLY A 1 240 ? -7.27 -2.91 5.762 1 94 240 GLY A C 1
ATOM 1764 O O . GLY A 1 240 ? -8.438 -3.01 5.387 1 94 240 GLY A O 1
ATOM 1765 N N . ASP A 1 241 ? -6.938 -2.254 6.855 1 88.75 241 ASP A N 1
ATOM 1766 C CA . ASP A 1 241 ? -7.918 -1.895 7.875 1 88.75 241 ASP A CA 1
ATOM 1767 C C . ASP A 1 241 ? -8.82 -0.763 7.395 1 88.75 241 ASP A C 1
ATOM 1769 O O . ASP A 1 241 ? -9.898 -0.538 7.957 1 88.75 241 ASP A O 1
ATOM 1773 N N . GLN A 1 242 ? -8.375 -0.103 6.359 1 93.06 242 GLN A N 1
ATOM 1774 C CA . GLN A 1 242 ? -9.172 0.999 5.824 1 93.06 242 GLN A CA 1
ATOM 1775 C C . GLN A 1 242 ? -9.859 0.595 4.523 1 93.06 242 GLN A C 1
ATOM 1777 O O . GLN A 1 242 ? -10.156 1.445 3.68 1 93.06 242 GLN A O 1
ATOM 1782 N N . ASN A 1 243 ? -10.125 -0.678 4.43 1 98 243 ASN A N 1
ATOM 1783 C CA . ASN A 1 243 ? -10.719 -1.255 3.227 1 98 243 ASN A CA 1
ATOM 1784 C C . ASN A 1 243 ? -12.094 -0.667 2.941 1 98 243 ASN A C 1
ATOM 1786 O O . ASN A 1 243 ? -12.898 -0.483 3.857 1 98 243 ASN A O 1
ATOM 1790 N N . PRO A 1 244 ? -12.469 -0.4 1.724 1 98.31 244 PRO A N 1
ATOM 1791 C CA . PRO A 1 244 ? -13.719 0.287 1.4 1 98.31 244 PRO A CA 1
ATOM 1792 C C . PRO A 1 244 ? -14.922 -0.657 1.363 1 98.31 244 PRO A C 1
ATOM 1794 O O . PRO A 1 244 ? -16.047 -0.214 1.157 1 98.31 244 PRO A O 1
ATOM 1797 N N . VAL A 1 245 ? -14.711 -1.911 1.51 1 98.62 245 VAL A N 1
ATOM 1798 C CA . VAL A 1 245 ? -15.812 -2.875 1.47 1 98.62 245 VAL A CA 1
ATOM 1799 C C . VAL A 1 245 ? -16.406 -3.029 2.865 1 98.62 245 VAL A C 1
ATOM 1801 O O . VAL A 1 245 ? -15.703 -3.363 3.818 1 98.62 245 VAL A O 1
ATOM 1804 N N . LYS A 1 246 ? -17.719 -2.801 2.971 1 97.31 246 LYS A N 1
ATOM 1805 C CA . LYS A 1 246 ? -18.406 -2.969 4.246 1 97.31 246 LYS A CA 1
ATOM 1806 C C . LYS A 1 246 ? -18.234 -4.387 4.785 1 97.31 246 LYS A C 1
ATOM 1808 O O . LYS A 1 246 ? -18.375 -5.359 4.043 1 97.31 246 LYS A O 1
ATOM 1813 N N . GLY A 1 247 ? -17.828 -4.492 6.082 1 96.75 247 GLY A N 1
ATOM 1814 C CA . GLY A 1 247 ? -17.719 -5.797 6.715 1 96.75 247 GLY A CA 1
ATOM 1815 C C . GLY A 1 247 ? -16.281 -6.309 6.77 1 96.75 247 GLY A C 1
ATOM 1816 O O . GLY A 1 247 ? -15.977 -7.219 7.543 1 96.75 247 GLY A O 1
ATOM 1817 N N . VAL A 1 248 ? -15.398 -5.789 5.953 1 97.81 248 VAL A N 1
ATOM 1818 C CA . VAL A 1 248 ? -14.016 -6.25 5.922 1 97.81 248 VAL A CA 1
ATOM 1819 C C . VAL A 1 248 ? -13.281 -5.758 7.168 1 97.81 248 VAL A C 1
ATOM 1821 O O . VAL A 1 248 ? -12.477 -6.488 7.758 1 97.81 248 VAL A O 1
ATOM 1824 N N . SER A 1 249 ? -13.555 -4.547 7.562 1 95.19 249 SER A N 1
ATOM 1825 C CA . SER A 1 249 ? -12.945 -3.973 8.758 1 95.19 249 SER A CA 1
ATOM 1826 C C . SER A 1 249 ? -13.914 -3.039 9.477 1 95.19 249 SER A C 1
ATOM 1828 O O . SER A 1 249 ? -14.539 -2.186 8.852 1 95.19 249 SER A O 1
ATOM 1830 N N . SER A 1 250 ? -13.93 -3.121 10.805 1 93.75 250 SER A N 1
ATOM 1831 C CA . SER A 1 250 ? -14.781 -2.244 11.602 1 93.75 250 SER A CA 1
ATOM 1832 C C . SER A 1 250 ? -14.156 -0.865 11.773 1 93.75 250 SER A C 1
ATOM 1834 O O . SER A 1 250 ? -14.82 0.082 12.188 1 93.75 250 SER A O 1
ATOM 1836 N N . LEU A 1 251 ? -12.93 -0.743 11.398 1 90.69 251 LEU A N 1
ATOM 1837 C CA . LEU A 1 251 ? -12.203 0.505 11.594 1 90.69 251 LEU A CA 1
ATOM 1838 C C . LEU A 1 251 ? -12.391 1.438 10.406 1 90.69 251 LEU A C 1
ATOM 1840 O O . LEU A 1 251 ? -12.109 2.633 10.492 1 90.69 251 LEU A O 1
ATOM 1844 N N . SER A 1 252 ? -12.844 0.842 9.289 1 94.06 252 SER A N 1
ATOM 1845 C CA . SER A 1 252 ? -13.023 1.614 8.07 1 94.06 252 SER A CA 1
ATOM 1846 C C . SER A 1 252 ? -14.328 2.404 8.102 1 94.06 252 SER A C 1
ATOM 1848 O O . SER A 1 252 ? -15.305 1.977 8.719 1 94.06 252 SER A O 1
ATOM 1850 N 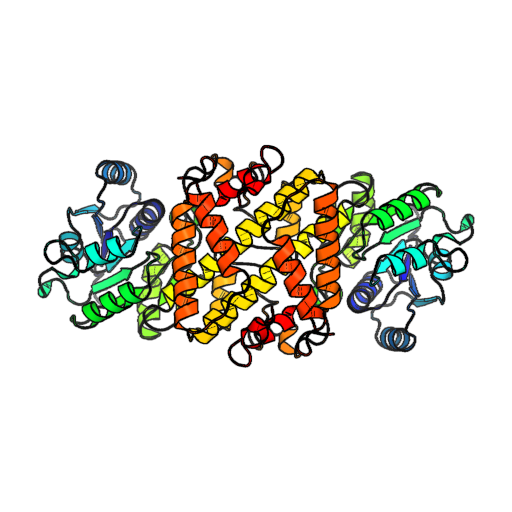N . SER A 1 253 ? -14.297 3.514 7.406 1 94.94 253 SER A N 1
ATOM 1851 C CA . SER A 1 253 ? -15.508 4.32 7.289 1 94.94 253 SER A CA 1
ATOM 1852 C C . SER A 1 253 ? -16.625 3.547 6.582 1 94.94 253 SER A C 1
ATOM 1854 O O . SER A 1 253 ? -17.797 3.91 6.68 1 94.94 253 SER A O 1
ATOM 1856 N N . ALA A 1 254 ? -16.234 2.504 5.875 1 96.88 254 ALA A N 1
ATOM 1857 C CA . ALA A 1 254 ? -17.234 1.653 5.234 1 96.88 254 ALA A CA 1
ATOM 1858 C C . ALA A 1 254 ? -18.219 1.086 6.258 1 96.88 254 ALA A C 1
ATOM 1860 O O . ALA A 1 254 ? -19.375 0.833 5.938 1 96.88 254 ALA A O 1
ATOM 1861 N N . SER A 1 255 ? -17.766 0.868 7.492 1 95.38 255 SER A N 1
ATOM 1862 C CA . SER A 1 255 ? -18.594 0.29 8.547 1 95.38 255 SER A CA 1
ATOM 1863 C C . SER A 1 255 ? -19.656 1.283 9.031 1 95.38 255 SER A C 1
ATOM 1865 O O . SER A 1 255 ? -20.609 0.9 9.703 1 95.38 255 SER A O 1
ATOM 1867 N N . ARG A 1 256 ? -19.516 2.543 8.703 1 94.94 256 ARG A N 1
ATOM 1868 C CA . ARG A 1 256 ? -20.453 3.586 9.094 1 94.94 256 ARG A CA 1
ATOM 1869 C C . ARG A 1 256 ? -20.984 4.324 7.867 1 94.94 256 ARG A C 1
ATOM 1871 O O . ARG A 1 256 ? -21.188 5.539 7.906 1 94.94 256 ARG A O 1
ATOM 1878 N N . ASP A 1 257 ? -21.078 3.652 6.82 1 96.25 257 ASP A N 1
ATOM 1879 C CA . ASP A 1 257 ? -21.641 4.152 5.566 1 96.25 257 ASP A CA 1
ATOM 1880 C C . ASP A 1 257 ? -20.875 5.379 5.074 1 96.25 257 ASP A C 1
ATOM 1882 O O . ASP A 1 257 ? -21.469 6.332 4.574 1 96.25 257 ASP A O 1
ATOM 1886 N N . PHE A 1 258 ? -19.578 5.426 5.371 1 97.06 258 PHE A N 1
ATOM 1887 C CA . PHE A 1 258 ? -18.625 6.402 4.879 1 97.06 258 PHE A CA 1
ATOM 1888 C C . PHE A 1 258 ? -18.891 7.777 5.484 1 97.06 258 PHE A C 1
ATOM 1890 O O . PHE A 1 258 ? -18.484 8.797 4.914 1 97.06 258 PHE A O 1
ATOM 1897 N N . GLU A 1 259 ? -19.625 7.699 6.59 1 92.88 259 GLU A N 1
ATOM 1898 C CA . GLU A 1 259 ? -19.797 8.945 7.336 1 92.88 259 GLU A CA 1
ATOM 1899 C C . GLU A 1 259 ? -18.562 9.25 8.18 1 92.88 259 GLU A C 1
ATOM 1901 O O . GLU A 1 259 ? -17.969 8.344 8.781 1 92.88 259 GLU A O 1
ATOM 1906 N N . GLY A 1 260 ? -18.281 10.469 8.18 1 82.38 260 GLY A N 1
ATOM 1907 C CA . GLY A 1 260 ? -17.141 10.844 8.984 1 82.38 260 GLY A CA 1
ATOM 1908 C C . GLY A 1 260 ? -15.82 10.391 8.398 1 82.38 260 GLY A C 1
ATOM 1909 O O . GLY A 1 260 ? -15.789 9.547 7.5 1 82.38 260 GLY A O 1
ATOM 1910 N N . GLY A 1 261 ? -14.797 11.242 8.375 1 85.81 261 GLY A N 1
ATOM 1911 C CA . GLY A 1 261 ? -13.477 10.914 7.859 1 85.81 261 GLY A CA 1
ATOM 1912 C C . GLY A 1 261 ? -12.914 11.992 6.957 1 85.81 261 GLY A C 1
ATOM 1913 O O . GLY A 1 261 ? -13.164 13.188 7.168 1 85.81 261 GLY A O 1
ATOM 1914 N N . PHE A 1 262 ? -12.117 11.43 6.023 1 91.81 262 PHE A N 1
ATOM 1915 C CA . PHE A 1 262 ? -11.5 12.312 5.047 1 91.81 262 PHE A CA 1
ATOM 1916 C C . PHE A 1 262 ? -12.391 12.469 3.818 1 91.81 262 PHE A C 1
ATOM 1918 O O . PHE A 1 262 ? -12.375 11.625 2.924 1 91.81 262 PHE A O 1
ATOM 1925 N N . ILE A 1 263 ? -13.125 13.586 3.77 1 94.5 263 ILE A N 1
ATOM 1926 C CA . ILE A 1 263 ? -14.219 13.68 2.807 1 94.5 263 ILE A CA 1
ATOM 1927 C C . ILE A 1 263 ? -13.648 13.789 1.393 1 94.5 263 ILE A C 1
ATOM 1929 O O . ILE A 1 263 ? -12.531 14.266 1.202 1 94.5 263 ILE A O 1
ATOM 1933 N N . THR A 1 264 ? -14.461 13.461 0.399 1 98 264 THR A N 1
ATOM 1934 C CA . THR A 1 264 ? -14.055 13.352 -0.998 1 98 264 THR A CA 1
ATOM 1935 C C . THR A 1 264 ? -13.57 14.695 -1.53 1 98 264 THR A C 1
ATOM 1937 O O . THR A 1 264 ? -12.594 14.758 -2.279 1 98 264 THR A O 1
ATOM 1940 N N . GLU A 1 265 ? -14.195 15.812 -1.101 1 96.56 265 GLU A N 1
ATOM 1941 C CA . GLU A 1 265 ? -13.805 17.156 -1.518 1 96.56 265 GLU A CA 1
ATOM 1942 C C . GLU A 1 265 ? -12.398 17.484 -1.038 1 96.56 265 GLU A C 1
ATOM 1944 O O . GLU A 1 265 ? -11.609 18.094 -1.774 1 96.56 265 GLU A O 1
ATOM 1949 N N . MET A 1 266 ? -12.094 17.078 0.151 1 93.94 266 MET A N 1
ATOM 1950 C CA . MET A 1 266 ? -10.758 17.328 0.7 1 93.94 266 MET A CA 1
ATOM 1951 C C . MET A 1 266 ? -9.711 16.484 -0.022 1 93.94 266 MET A C 1
ATOM 1953 O O . MET A 1 266 ? -8.586 16.938 -0.233 1 93.94 266 MET A O 1
ATOM 1957 N N . ALA A 1 267 ? -10.094 15.234 -0.377 1 96.44 267 ALA A N 1
ATOM 1958 C CA . ALA A 1 267 ? -9.195 14.391 -1.153 1 96.44 267 ALA A CA 1
ATOM 1959 C C . ALA A 1 267 ? -8.812 15.055 -2.469 1 96.44 267 ALA A C 1
ATOM 1961 O O . ALA A 1 267 ? -7.633 15.086 -2.834 1 96.44 267 ALA A O 1
ATOM 1962 N N . LYS A 1 268 ? -9.812 15.633 -3.133 1 97.5 268 LYS A N 1
ATOM 1963 C CA . LYS A 1 268 ? -9.531 16.359 -4.363 1 97.5 268 LYS A CA 1
ATOM 1964 C C . LYS A 1 268 ? -8.602 17.547 -4.102 1 97.5 268 LYS A C 1
ATOM 1966 O O . LYS A 1 268 ? -7.688 17.812 -4.883 1 97.5 268 LYS A O 1
ATOM 1971 N N . GLY A 1 269 ? -8.781 18.234 -3.006 1 94.94 269 GLY A N 1
ATOM 1972 C CA . GLY A 1 269 ? -7.953 19.359 -2.652 1 94.94 269 GLY A CA 1
ATOM 1973 C C . GLY A 1 269 ? -6.496 19 -2.443 1 94.94 269 GLY A C 1
ATOM 1974 O O . GLY A 1 269 ? -5.602 19.672 -2.953 1 94.94 269 GLY A O 1
ATOM 1975 N N . VAL A 1 270 ? -6.273 17.953 -1.71 1 93.31 270 VAL A N 1
ATOM 1976 C CA . VAL A 1 270 ? -4.891 17.594 -1.418 1 93.31 270 VAL A CA 1
ATOM 1977 C C . VAL A 1 270 ? -4.23 17.031 -2.674 1 93.31 270 VAL A C 1
ATOM 1979 O O . VAL A 1 270 ? -3.027 17.203 -2.885 1 93.31 270 VAL A O 1
ATOM 1982 N N . LEU A 1 271 ? -5.004 16.359 -3.545 1 96.75 271 LEU A N 1
ATOM 1983 C CA . LEU A 1 271 ? -4.484 15.922 -4.836 1 96.75 271 LEU A CA 1
ATOM 1984 C C . LEU A 1 271 ? -4.004 17.109 -5.656 1 96.75 271 LEU A C 1
ATOM 1986 O O . LEU A 1 271 ? -2.92 17.078 -6.25 1 96.75 271 LEU A O 1
ATOM 1990 N N . ASP A 1 272 ? -4.801 18.094 -5.625 1 95.94 272 ASP A N 1
ATOM 1991 C CA . ASP A 1 272 ? -4.438 19.297 -6.371 1 95.94 272 ASP A CA 1
ATOM 1992 C C . ASP A 1 272 ? -3.158 19.922 -5.82 1 95.94 272 ASP A C 1
ATOM 1994 O O . ASP A 1 272 ? -2.307 20.375 -6.586 1 95.94 272 ASP A O 1
ATOM 1998 N N . MET A 1 273 ? -3.039 19.953 -4.555 1 96.62 273 MET A N 1
ATOM 1999 C CA . MET A 1 273 ? -1.834 20.5 -3.932 1 96.62 273 MET A CA 1
ATOM 2000 C C . MET A 1 273 ? -0.597 19.734 -4.379 1 96.62 273 MET A C 1
ATOM 2002 O O . MET A 1 273 ? 0.428 20.328 -4.707 1 96.62 273 MET A O 1
ATOM 2006 N N . ALA A 1 274 ? -0.707 18.391 -4.379 1 97.88 274 ALA A N 1
ATOM 2007 C CA . ALA A 1 274 ? 0.417 17.562 -4.789 1 97.88 274 ALA A CA 1
ATOM 2008 C C . ALA A 1 274 ? 0.769 17.797 -6.258 1 97.88 274 ALA A C 1
ATOM 2010 O O . ALA A 1 274 ? 1.945 17.891 -6.613 1 97.88 274 ALA A O 1
ATOM 2011 N N . LEU A 1 275 ? -0.254 17.891 -7.098 1 98.12 275 LEU A N 1
ATOM 2012 C CA . LEU A 1 275 ? -0.029 18.078 -8.523 1 98.12 275 LEU A CA 1
ATOM 2013 C C . LEU A 1 275 ? 0.53 19.469 -8.812 1 98.12 275 LEU A C 1
ATOM 2015 O O . LEU A 1 275 ? 1.393 19.625 -9.672 1 98.12 275 LEU A O 1
ATOM 2019 N N . ASP A 1 276 ? 0.007 20.453 -8.078 1 97.62 276 ASP A N 1
ATOM 2020 C CA . ASP A 1 276 ? 0.57 21.797 -8.188 1 97.62 276 ASP A CA 1
ATOM 2021 C C . ASP A 1 276 ? 2.049 21.797 -7.805 1 97.62 276 ASP A C 1
ATOM 2023 O O . ASP A 1 276 ? 2.869 22.422 -8.492 1 97.62 276 ASP A O 1
ATOM 2027 N N . HIS A 1 277 ? 2.348 21.141 -6.73 1 97.38 277 HIS A N 1
ATOM 2028 C CA . HIS A 1 277 ? 3.734 21.031 -6.293 1 97.38 277 HIS A CA 1
ATOM 2029 C C . HIS A 1 277 ? 4.586 20.328 -7.34 1 97.38 277 HIS A C 1
ATOM 2031 O O . HIS A 1 277 ? 5.703 20.75 -7.633 1 97.38 277 HIS A O 1
ATOM 2037 N N . ALA A 1 278 ? 4.078 19.25 -7.93 1 98.06 278 ALA A N 1
ATOM 2038 C CA . ALA A 1 278 ? 4.781 18.531 -8.984 1 98.06 278 ALA A CA 1
ATOM 2039 C C . ALA A 1 278 ? 5.102 19.438 -10.164 1 98.06 278 ALA A C 1
ATOM 2041 O O . ALA A 1 278 ? 6.219 19.422 -10.688 1 98.06 278 ALA A O 1
ATOM 2042 N N . ASP A 1 279 ? 4.133 20.219 -10.523 1 97.19 279 ASP A N 1
ATOM 2043 C CA . ASP A 1 279 ? 4.324 21.156 -11.625 1 97.19 279 ASP A CA 1
ATOM 2044 C C . ASP A 1 279 ? 5.434 22.156 -11.312 1 97.19 279 ASP A C 1
ATOM 2046 O O . ASP A 1 279 ? 6.289 22.422 -12.156 1 97.19 279 ASP A O 1
ATOM 2050 N N . LYS A 1 280 ? 5.441 22.656 -10.164 1 96.62 280 LYS A N 1
ATOM 2051 C CA . LYS A 1 280 ? 6.398 23.688 -9.758 1 96.62 280 LYS A CA 1
ATOM 2052 C C . LYS A 1 280 ? 7.824 23.156 -9.781 1 96.62 280 LYS A C 1
ATOM 2054 O O . LYS A 1 280 ? 8.758 23.875 -10.117 1 96.62 280 LYS A O 1
ATOM 2059 N N . VAL A 1 281 ? 7.984 21.875 -9.445 1 96.31 281 VAL A N 1
ATOM 2060 C CA . VAL A 1 281 ? 9.344 21.359 -9.352 1 96.31 281 VAL A CA 1
ATOM 2061 C C . VAL A 1 281 ? 9.672 20.562 -10.609 1 96.31 281 VAL A C 1
ATOM 2063 O O . VAL A 1 281 ? 10.719 19.906 -10.68 1 96.31 281 VAL A O 1
ATOM 2066 N N . GLY A 1 282 ? 8.766 20.469 -11.539 1 96.62 282 GLY A N 1
ATOM 2067 C CA . GLY A 1 282 ? 9.008 19.844 -12.828 1 96.62 282 GLY A CA 1
ATOM 2068 C C . GLY A 1 282 ? 8.945 18.328 -12.766 1 96.62 282 GLY A C 1
ATOM 2069 O O . GLY A 1 282 ? 9.695 17.641 -13.469 1 96.62 282 GLY A O 1
ATOM 2070 N N . SER A 1 283 ? 8.148 17.797 -11.906 1 97.69 283 SER A N 1
ATOM 2071 C CA . SER A 1 283 ? 7.988 16.344 -11.805 1 97.69 283 SER A CA 1
ATOM 2072 C C . SER A 1 283 ? 6.773 15.859 -12.586 1 97.69 283 SER A C 1
ATOM 2074 O O . SER A 1 283 ? 5.641 16.25 -12.289 1 97.69 283 SER A O 1
ATOM 2076 N N . LYS A 1 284 ? 6.938 14.977 -13.523 1 97.19 284 LYS A N 1
ATOM 2077 C CA . LYS A 1 284 ? 5.855 14.492 -14.375 1 97.19 284 LYS A CA 1
ATOM 2078 C C . LYS A 1 284 ? 5.105 13.344 -13.711 1 97.19 284 LYS A C 1
ATOM 2080 O O . LYS A 1 284 ? 5.699 12.555 -12.961 1 97.19 284 LYS A O 1
ATOM 2085 N N . THR A 1 285 ? 3.857 13.297 -13.977 1 97.25 285 THR A N 1
ATOM 2086 C CA . THR A 1 285 ? 3.027 12.203 -13.484 1 97.25 285 THR A CA 1
ATOM 2087 C C . THR A 1 285 ? 2.289 11.523 -14.633 1 97.25 285 THR A C 1
ATOM 2089 O O . THR A 1 285 ? 1.954 12.164 -15.633 1 97.25 285 THR A O 1
ATOM 2092 N N . VAL A 1 286 ? 2.08 10.258 -14.516 1 98.25 286 VAL A N 1
ATOM 2093 C CA . VAL A 1 286 ? 1.334 9.461 -15.477 1 98.25 286 VAL A CA 1
ATOM 2094 C C . VAL A 1 286 ? -0.125 9.352 -15.047 1 98.25 286 VAL A C 1
ATOM 2096 O O . VAL A 1 286 ? -1.037 9.523 -15.852 1 98.25 286 VAL A O 1
ATOM 2099 N N . LEU A 1 287 ? -0.37 9.211 -13.75 1 98.5 287 LEU A N 1
ATOM 2100 C CA . LEU A 1 287 ? -1.707 8.93 -13.242 1 98.5 287 LEU A CA 1
ATOM 2101 C C . LEU A 1 287 ? -2.4 10.211 -12.789 1 98.5 287 LEU A C 1
ATOM 2103 O O . LEU A 1 287 ? -3.627 10.242 -12.664 1 98.5 287 LEU A O 1
ATOM 2107 N N . GLY A 1 288 ? -1.651 11.281 -12.57 1 97.69 288 GLY A N 1
ATOM 2108 C CA . GLY A 1 288 ? -2.078 12.461 -11.836 1 97.69 288 GLY A CA 1
ATOM 2109 C C . GLY A 1 288 ? -3.332 13.094 -12.398 1 97.69 288 GLY A C 1
ATOM 2110 O O . GLY A 1 288 ? -4.312 13.297 -11.68 1 97.69 288 GLY A O 1
ATOM 2111 N N . ASN A 1 289 ? -3.365 13.305 -13.688 1 95.44 289 ASN A N 1
ATOM 2112 C CA . ASN A 1 289 ? -4.496 14 -14.297 1 95.44 289 ASN A CA 1
ATOM 2113 C C . ASN A 1 289 ? -5.766 13.156 -14.25 1 95.44 289 ASN A C 1
ATOM 2115 O O . ASN A 1 289 ? -6.848 13.664 -13.945 1 95.44 289 ASN A O 1
ATOM 2119 N N . LEU A 1 290 ? -5.645 11.898 -14.547 1 97.69 290 LEU A N 1
ATOM 2120 C CA . LEU A 1 290 ? -6.801 11.016 -14.523 1 97.69 290 LEU A CA 1
ATOM 2121 C C . LEU A 1 290 ? -7.383 10.922 -13.117 1 97.69 290 LEU A C 1
ATOM 2123 O O . LEU A 1 290 ? -8.602 10.984 -12.938 1 97.69 290 LEU A O 1
ATOM 2127 N N . VAL A 1 291 ? -6.512 10.805 -12.133 1 98.5 291 VAL A N 1
ATOM 2128 C CA . VAL A 1 291 ? -6.949 10.664 -10.75 1 98.5 291 VAL A CA 1
ATOM 2129 C C . VAL A 1 291 ? -7.594 11.969 -10.273 1 98.5 291 VAL A C 1
ATOM 2131 O O . VAL A 1 291 ? -8.633 11.945 -9.609 1 98.5 291 VAL A O 1
ATOM 2134 N N . SER A 1 292 ? -6.957 13.078 -10.664 1 97.88 292 SER A N 1
ATOM 2135 C CA . SER A 1 292 ? -7.516 14.375 -10.305 1 97.88 292 SER A CA 1
ATOM 2136 C C . SER A 1 292 ? -8.898 14.57 -10.914 1 97.88 292 SER A C 1
ATOM 2138 O O . SER A 1 292 ? -9.828 14.992 -10.227 1 97.88 292 SER A O 1
ATOM 2140 N N . ASP A 1 293 ? -9.062 14.227 -12.164 1 97.62 293 ASP A N 1
ATOM 2141 C CA . ASP A 1 293 ? -10.344 14.344 -12.852 1 97.62 293 ASP A CA 1
ATOM 2142 C C . ASP A 1 293 ? -11.391 13.43 -12.219 1 97.62 293 ASP A C 1
ATOM 2144 O O . ASP A 1 293 ? -12.555 13.812 -12.07 1 97.62 293 ASP A O 1
ATOM 2148 N N . PHE A 1 294 ? -10.992 12.289 -11.891 1 98.62 294 PHE A N 1
ATOM 2149 C CA . PHE A 1 294 ? -11.883 11.328 -11.258 1 98.62 294 PHE A CA 1
ATOM 2150 C C . PHE A 1 294 ? -12.438 11.891 -9.953 1 98.62 294 PHE A C 1
ATOM 2152 O O . PHE A 1 294 ? -13.656 11.875 -9.734 1 98.62 294 PHE A O 1
ATOM 2159 N N . TYR A 1 295 ? -11.57 12.406 -9.094 1 98.62 295 TYR A N 1
ATOM 2160 C CA . TYR A 1 295 ? -12.008 12.883 -7.789 1 98.62 295 TYR A CA 1
ATOM 2161 C C . TYR A 1 295 ? -12.797 14.18 -7.918 1 98.62 295 TYR A C 1
ATOM 2163 O O . TYR A 1 295 ? -13.625 14.5 -7.062 1 98.62 295 TYR A O 1
ATOM 2171 N N . ALA A 1 296 ? -12.508 14.969 -8.984 1 98.5 296 ALA A N 1
ATOM 2172 C CA . ALA A 1 296 ? -13.328 16.156 -9.234 1 98.5 296 ALA A CA 1
ATOM 2173 C C . ALA A 1 296 ? -14.789 15.766 -9.461 1 98.5 296 ALA A C 1
ATOM 2175 O O . ALA A 1 296 ? -15.695 16.391 -8.906 1 98.5 296 ALA A O 1
ATOM 2176 N N . LYS A 1 297 ? -15.016 14.727 -10.211 1 98.56 297 LYS A N 1
ATOM 2177 C CA . LYS A 1 297 ? -16.359 14.234 -10.477 1 98.56 297 LYS A CA 1
ATOM 2178 C C . LYS A 1 297 ? -16.953 13.555 -9.25 1 98.56 297 LYS A C 1
ATOM 2180 O O . LYS A 1 297 ? -18.141 13.719 -8.945 1 98.56 297 LYS A O 1
ATOM 2185 N N . ALA A 1 298 ? -16.125 12.797 -8.539 1 98.69 298 ALA A N 1
ATOM 2186 C CA . ALA A 1 298 ? -16.594 12.102 -7.336 1 98.69 298 ALA A CA 1
ATOM 2187 C C . ALA A 1 298 ? -17.031 13.102 -6.27 1 98.69 298 ALA A C 1
ATOM 2189 O O . ALA A 1 298 ? -18.016 12.867 -5.562 1 98.69 298 ALA A O 1
ATOM 2190 N N . ALA A 1 299 ? -16.312 14.227 -6.18 1 98.12 299 ALA A N 1
ATOM 2191 C CA . ALA A 1 299 ? -16.547 15.219 -5.133 1 98.12 299 ALA A CA 1
ATOM 2192 C C . ALA A 1 299 ? -17.938 15.828 -5.262 1 98.12 299 ALA A C 1
ATOM 2194 O O . ALA A 1 299 ? -18.5 16.344 -4.285 1 98.12 299 ALA A O 1
ATOM 2195 N N . VAL A 1 300 ? -18.547 15.781 -6.453 1 98 300 VAL A N 1
ATOM 2196 C CA . VAL A 1 300 ? -19.859 16.375 -6.648 1 98 300 VAL A CA 1
ATOM 2197 C C . VAL A 1 300 ? -20.891 15.289 -6.922 1 98 300 VAL A C 1
ATOM 2199 O O . VAL A 1 300 ? -22.062 15.586 -7.195 1 98 300 VAL A O 1
ATOM 2202 N N . HIS A 1 301 ? -20.5 14.039 -6.941 1 98.12 301 HIS A N 1
ATOM 2203 C CA . HIS A 1 301 ? -21.422 12.922 -7.191 1 98.12 301 HIS A CA 1
ATOM 2204 C C . HIS A 1 301 ? -22.297 12.648 -5.977 1 98.12 301 HIS A C 1
ATOM 2206 O O . HIS A 1 301 ? -21.812 12.656 -4.84 1 98.12 301 HIS A O 1
ATOM 2212 N N . PRO A 1 302 ? -23.562 12.305 -6.105 1 97.44 302 PRO A N 1
ATOM 2213 C CA . PRO A 1 302 ? -24.5 12.125 -4.988 1 97.44 302 PRO A CA 1
ATOM 2214 C C . PRO A 1 302 ? -24.062 11.016 -4.031 1 97.44 302 PRO A C 1
ATOM 2216 O O . PRO A 1 302 ? -24.359 11.078 -2.834 1 97.44 302 PRO A O 1
ATOM 2219 N N . LYS A 1 303 ? -23.328 10.078 -4.492 1 97.69 303 LYS A N 1
ATOM 2220 C CA . LYS A 1 303 ? -22.938 8.945 -3.664 1 97.69 303 LYS A CA 1
ATOM 2221 C C . LYS A 1 303 ? -21.688 9.273 -2.848 1 97.69 303 LYS A C 1
ATOM 2223 O O . LYS A 1 303 ? -21.359 8.562 -1.898 1 97.69 303 LYS A O 1
ATOM 2228 N N . CYS A 1 304 ? -20.953 10.328 -3.246 1 98.38 304 CYS A N 1
ATOM 2229 C CA . CYS A 1 304 ? -19.641 10.531 -2.664 1 98.38 304 CYS A CA 1
ATOM 2230 C C . CYS A 1 304 ? -19.547 11.898 -1.993 1 98.38 304 CYS A C 1
ATOM 2232 O O . CYS A 1 304 ? -18.703 12.102 -1.105 1 98.38 304 CYS A O 1
ATOM 2234 N N . LYS A 1 305 ? -20.406 12.875 -2.436 1 98 305 LYS A N 1
ATOM 2235 C CA . LYS A 1 305 ? -20.359 14.234 -1.911 1 98 305 LYS A CA 1
ATOM 2236 C C . LYS A 1 305 ? -20.578 14.25 -0.403 1 98 305 LYS A C 1
ATOM 2238 O O . LYS A 1 305 ? -21.562 13.695 0.086 1 98 305 LYS A O 1
ATOM 2243 N N . GLY A 1 306 ? -19.609 14.836 0.332 1 96.25 306 GLY A N 1
ATOM 2244 C CA . GLY A 1 306 ? -19.75 14.977 1.773 1 96.25 306 GLY A CA 1
ATOM 2245 C C . GLY A 1 306 ? -19.391 13.711 2.529 1 96.25 306 GLY A C 1
ATOM 2246 O O . GLY A 1 306 ? -19.422 13.68 3.76 1 96.25 306 GLY A O 1
ATOM 2247 N N . LYS A 1 307 ? -19.016 12.656 1.784 1 97.75 307 LYS A N 1
ATOM 2248 C CA . LYS A 1 307 ? -18.672 11.375 2.402 1 97.75 307 LYS A CA 1
ATOM 2249 C C . LYS A 1 307 ? -17.156 11.141 2.367 1 97.75 307 LYS A C 1
ATOM 2251 O O . LYS A 1 307 ? -16.438 11.805 1.614 1 97.75 307 LYS A O 1
ATOM 2256 N N . ASP A 1 308 ? -16.719 10.266 3.244 1 96.88 308 ASP A N 1
ATOM 2257 C CA . ASP A 1 308 ? -15.328 9.828 3.193 1 96.88 308 ASP A CA 1
ATOM 2258 C C . ASP A 1 308 ? -14.938 9.422 1.777 1 96.88 308 ASP A C 1
ATOM 2260 O O . ASP A 1 308 ? -15.719 8.789 1.066 1 96.88 308 ASP A O 1
ATOM 2264 N N . PHE A 1 309 ? -13.695 9.719 1.419 1 97.75 309 PHE A N 1
ATOM 2265 C CA . PHE A 1 309 ? -13.273 9.516 0.036 1 97.75 309 PHE A CA 1
ATOM 2266 C C . PHE A 1 309 ? -13.305 8.039 -0.333 1 97.75 309 PHE A C 1
ATOM 2268 O O . PHE A 1 309 ? -13.258 7.688 -1.513 1 97.75 309 PHE A O 1
ATOM 2275 N N . ARG A 1 310 ? -13.414 7.113 0.611 1 97.88 310 ARG A N 1
ATOM 2276 C CA . ARG A 1 310 ? -13.578 5.684 0.367 1 97.88 310 ARG A CA 1
ATOM 2277 C C . ARG A 1 310 ? -14.945 5.387 -0.228 1 97.88 310 ARG A C 1
ATOM 2279 O O . ARG A 1 310 ? -15.164 4.309 -0.789 1 97.88 310 ARG A O 1
ATOM 2286 N N . SER A 1 311 ? -15.875 6.336 -0.198 1 98.69 311 SER A N 1
ATOM 2287 C CA . SER A 1 311 ? -17.219 6.156 -0.712 1 98.69 311 SER A CA 1
ATOM 2288 C C . SER A 1 311 ? -17.219 5.961 -2.225 1 98.69 311 SER A C 1
ATOM 2290 O O . SER A 1 311 ? -18.203 5.488 -2.797 1 98.69 311 SER A O 1
ATOM 2292 N N . ILE A 1 312 ? -16.094 6.242 -2.82 1 98.75 312 ILE A N 1
ATOM 2293 C CA . ILE A 1 312 ? -16 6.059 -4.266 1 98.75 312 ILE A CA 1
ATOM 2294 C C . ILE A 1 312 ? -16.188 4.582 -4.609 1 98.75 312 ILE A C 1
ATOM 2296 O O . ILE A 1 312 ? -16.469 4.238 -5.762 1 98.75 312 ILE A O 1
ATOM 2300 N N . TYR A 1 313 ? -16.078 3.713 -3.637 1 98.81 313 TYR A N 1
ATOM 2301 C CA . TYR A 1 313 ? -16.328 2.293 -3.859 1 98.81 313 TYR A CA 1
ATOM 2302 C C . TYR A 1 313 ? -17.734 2.057 -4.375 1 98.81 313 TYR A C 1
ATOM 2304 O O . TYR A 1 313 ? -17.969 1.161 -5.191 1 98.81 313 TYR A O 1
ATOM 2312 N N . LYS A 1 314 ? -18.641 2.869 -3.928 1 98.56 314 LYS A N 1
ATOM 2313 C CA . LYS A 1 314 ? -20.031 2.748 -4.359 1 98.56 314 LYS A CA 1
ATOM 2314 C C . LYS A 1 314 ? -20.156 2.893 -5.875 1 98.56 314 LYS A C 1
ATOM 2316 O O . LYS A 1 314 ? -21.016 2.273 -6.496 1 98.56 314 LYS A O 1
ATOM 2321 N N . LEU A 1 315 ? -19.297 3.688 -6.453 1 98.62 315 LEU A N 1
ATOM 2322 C CA . LEU A 1 315 ? -19.328 3.898 -7.898 1 98.62 315 LEU A CA 1
ATOM 2323 C C . LEU A 1 315 ? -18.922 2.627 -8.641 1 98.62 315 LEU A C 1
ATOM 2325 O O . LEU A 1 315 ? -19.344 2.408 -9.781 1 98.62 315 LEU A O 1
ATOM 2329 N N . PHE A 1 316 ? -18.141 1.801 -8.016 1 98.44 316 PHE A N 1
ATOM 2330 C CA . PHE A 1 316 ? -17.594 0.604 -8.648 1 98.44 316 PHE A CA 1
ATOM 2331 C C . PHE A 1 316 ? -18.531 -0.584 -8.445 1 98.44 316 PHE A C 1
ATOM 2333 O O . PHE A 1 316 ? -18.609 -1.471 -9.297 1 98.44 316 PHE A O 1
ATOM 2340 N N . ILE A 1 317 ? -19.219 -0.598 -7.359 1 97.5 317 ILE A N 1
ATOM 2341 C CA . ILE A 1 317 ? -19.828 -1.868 -6.98 1 97.5 317 ILE A CA 1
ATOM 2342 C C . ILE A 1 317 ? -21.344 -1.788 -7.148 1 97.5 317 ILE A C 1
ATOM 2344 O O . ILE A 1 317 ? -21.984 -2.785 -7.477 1 97.5 317 ILE A O 1
ATOM 2348 N N . GLU A 1 318 ? -21.906 -0.605 -6.926 1 96.69 318 GLU A N 1
ATOM 2349 C CA . GLU A 1 318 ? -23.375 -0.492 -6.992 1 96.69 318 GLU A CA 1
ATOM 2350 C C . GLU A 1 318 ? -23.844 -0.36 -8.438 1 96.69 318 GLU A C 1
ATOM 2352 O O . GLU A 1 318 ? -23.141 0.2 -9.281 1 96.69 318 GLU A O 1
ATOM 2357 N N . ASN A 1 319 ? -24.953 -0.93 -8.742 1 94.38 319 ASN A N 1
ATOM 2358 C CA . ASN A 1 319 ? -25.625 -0.879 -10.039 1 94.38 319 ASN A CA 1
ATOM 2359 C C . ASN A 1 319 ? -24.688 -1.314 -11.164 1 94.38 319 ASN A C 1
ATOM 2361 O O . ASN A 1 319 ? -24.625 -0.671 -12.211 1 94.38 319 ASN A O 1
ATOM 2365 N N . GLY A 1 320 ? -23.859 -2.273 -10.883 1 91.06 320 GLY A N 1
ATOM 2366 C CA . GLY A 1 320 ? -22.984 -2.846 -11.891 1 91.06 320 GLY A CA 1
ATOM 2367 C C . GLY A 1 320 ? -21.891 -1.897 -12.336 1 91.06 320 GLY A C 1
ATOM 2368 O O . GLY A 1 320 ? -21.344 -2.035 -13.438 1 91.06 320 GLY A O 1
ATOM 2369 N N . GLY A 1 321 ? -21.641 -0.826 -11.508 1 94.81 321 GLY A N 1
ATOM 2370 C CA . GLY A 1 321 ? -20.594 0.124 -11.852 1 94.81 321 GLY A CA 1
ATOM 2371 C C . GLY A 1 321 ? -21.016 1.122 -12.914 1 94.81 321 GLY A C 1
ATOM 2372 O O . GLY A 1 321 ? -20.172 1.773 -13.531 1 94.81 321 GLY A O 1
ATOM 2373 N N . LYS A 1 322 ? -22.281 1.266 -13.18 1 94.56 322 LYS A N 1
ATOM 2374 C CA . LYS A 1 322 ? -22.781 2.107 -14.258 1 94.56 322 LYS A CA 1
ATOM 2375 C C . LYS A 1 322 ? -22.484 3.58 -13.992 1 94.56 322 LYS A C 1
ATOM 2377 O O . LYS A 1 322 ? -22.438 4.387 -14.93 1 94.56 322 LYS A O 1
ATOM 2382 N N . ASP A 1 323 ? -22.281 3.975 -12.766 1 95.81 323 ASP A N 1
ATOM 2383 C CA . ASP A 1 323 ? -21.938 5.355 -12.43 1 95.81 323 ASP A CA 1
ATOM 2384 C C . ASP A 1 323 ? -20.625 5.773 -13.094 1 95.81 323 ASP A C 1
ATOM 2386 O O . ASP A 1 323 ? -20.438 6.949 -13.414 1 95.81 323 ASP A O 1
ATOM 2390 N N . LEU A 1 324 ? -19.766 4.805 -13.312 1 96.94 324 LEU A N 1
ATOM 2391 C CA . LEU A 1 324 ? -18.438 5.09 -13.844 1 96.94 324 LEU A CA 1
ATOM 2392 C C . LEU A 1 324 ? -18.516 5.477 -15.32 1 96.94 324 LEU A C 1
ATOM 2394 O O . LEU A 1 324 ? -17.547 5.996 -15.875 1 96.94 324 LEU A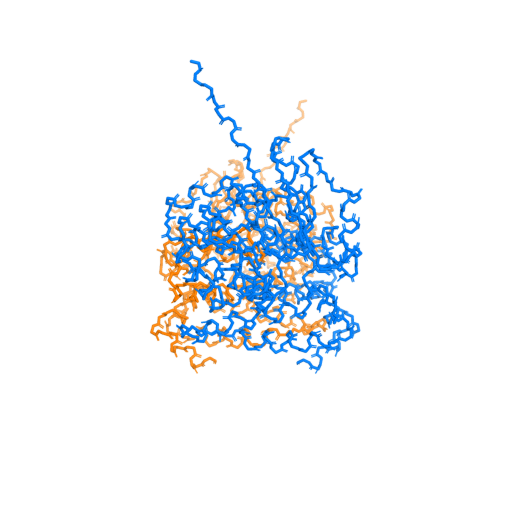 O 1
ATOM 2398 N N . ASP A 1 325 ? -19.672 5.266 -15.961 1 94 325 ASP A N 1
ATOM 2399 C CA . ASP A 1 325 ? -19.844 5.664 -17.359 1 94 325 ASP A CA 1
ATOM 2400 C C . ASP A 1 325 ? -19.719 7.176 -17.516 1 94 325 ASP A C 1
ATOM 2402 O O . ASP A 1 325 ? -19.453 7.676 -18.609 1 94 325 ASP A O 1
ATOM 2406 N N . GLN A 1 326 ? -19.844 7.895 -16.422 1 91.75 326 GLN A N 1
ATOM 2407 C CA . GLN A 1 326 ? -19.797 9.352 -16.438 1 91.75 326 GLN A CA 1
ATOM 2408 C C . GLN A 1 326 ? -18.406 9.859 -16.094 1 91.75 326 GLN A C 1
ATOM 2410 O O . GLN A 1 326 ? -18.172 11.07 -16.047 1 91.75 326 GLN A O 1
ATOM 2415 N N . PHE A 1 327 ? -17.516 8.961 -15.852 1 92.06 327 PHE A N 1
ATOM 2416 C CA . PHE A 1 327 ? -16.188 9.344 -15.422 1 92.06 327 PHE A CA 1
ATOM 2417 C C . PHE A 1 327 ? -15.188 9.211 -16.562 1 92.06 327 PHE A C 1
ATOM 2419 O O . PHE A 1 327 ? -15.312 8.32 -17.406 1 92.06 327 PHE A O 1
ATOM 2426 N N . MET B 1 1 ? 3.146 -50.25 19.141 1 24.59 1 MET B N 1
ATOM 2427 C CA . MET B 1 1 ? 4.391 -49.75 18.578 1 24.59 1 MET B CA 1
ATOM 2428 C C . MET B 1 1 ? 4.312 -49.688 17.047 1 24.59 1 MET B C 1
ATOM 2430 O O . MET B 1 1 ? 4.668 -50.656 16.375 1 24.59 1 MET B O 1
ATOM 2434 N N . GLY B 1 2 ? 3.158 -49.438 16.547 1 30.98 2 GLY B N 1
ATOM 2435 C CA . GLY B 1 2 ? 2.707 -49.562 15.164 1 30.98 2 GLY B CA 1
ATOM 2436 C C . GLY B 1 2 ? 3.67 -48.938 14.164 1 30.98 2 GLY B C 1
ATOM 2437 O O . GLY B 1 2 ? 4.324 -47.938 14.469 1 30.98 2 GLY B O 1
ATOM 2438 N N . SER B 1 3 ? 4.281 -49.812 13.312 1 31.98 3 SER B N 1
ATOM 2439 C CA . SER B 1 3 ? 5.211 -49.375 12.273 1 31.98 3 SER B CA 1
ATOM 2440 C C . SER B 1 3 ? 4.797 -48.031 11.68 1 31.98 3 SER B C 1
ATOM 2442 O O . SER B 1 3 ? 3.676 -47.906 11.18 1 31.98 3 SER B O 1
ATOM 2444 N N . LEU B 1 4 ? 4.957 -46.969 12.297 1 36.53 4 LEU B N 1
ATOM 2445 C CA . LEU B 1 4 ? 4.879 -45.688 11.602 1 36.53 4 LEU B CA 1
ATOM 2446 C C . LEU B 1 4 ? 5.328 -45.844 10.156 1 36.53 4 LEU B C 1
ATOM 2448 O O . LEU B 1 4 ? 6.516 -46.031 9.883 1 36.53 4 LEU B O 1
ATOM 2452 N N . THR B 1 5 ? 4.766 -46.75 9.289 1 39.47 5 THR B N 1
ATOM 2453 C CA . THR B 1 5 ? 5.074 -46.875 7.871 1 39.47 5 THR B CA 1
ATOM 2454 C C . THR B 1 5 ? 5.527 -45.562 7.289 1 39.47 5 THR B C 1
ATOM 2456 O O . THR B 1 5 ? 4.734 -44.625 7.168 1 39.47 5 THR B O 1
ATOM 2459 N N . ASN B 1 6 ? 6.582 -44.938 7.699 1 48.69 6 ASN B N 1
ATOM 2460 C CA . ASN B 1 6 ? 7.309 -43.719 7.371 1 48.69 6 ASN B CA 1
ATOM 2461 C C . ASN B 1 6 ? 7.305 -43.438 5.867 1 48.69 6 ASN B C 1
ATOM 2463 O O . ASN B 1 6 ? 8.242 -43.812 5.164 1 48.69 6 ASN B O 1
ATOM 2467 N N . ASN B 1 7 ? 6.176 -43.562 5.102 1 69.5 7 ASN B N 1
ATOM 2468 C CA . ASN B 1 7 ? 6.07 -43.562 3.645 1 69.5 7 ASN B CA 1
ATOM 2469 C C . ASN B 1 7 ? 6.676 -42.281 3.043 1 69.5 7 ASN B C 1
ATOM 2471 O O . ASN B 1 7 ? 6.297 -41.188 3.416 1 69.5 7 ASN B O 1
ATOM 2475 N N . SER B 1 8 ? 7.852 -42.562 2.344 1 92.19 8 SER B N 1
ATOM 2476 C CA . SER B 1 8 ? 8.609 -41.531 1.613 1 92.19 8 SER B CA 1
ATOM 2477 C C . SER B 1 8 ? 7.754 -40.875 0.529 1 92.19 8 SER B C 1
ATOM 2479 O O . SER B 1 8 ? 6.93 -41.562 -0.102 1 92.19 8 SER B O 1
ATOM 2481 N N . THR B 1 9 ? 7.727 -39.594 0.447 1 97.56 9 THR B N 1
ATOM 2482 C CA . THR B 1 9 ? 7.031 -38.844 -0.597 1 97.56 9 THR B CA 1
ATOM 2483 C C . THR B 1 9 ? 7.984 -38.469 -1.734 1 97.56 9 THR B C 1
ATOM 2485 O O . THR B 1 9 ? 9.133 -38.094 -1.493 1 97.56 9 THR B O 1
ATOM 2488 N N . ARG B 1 10 ? 7.551 -38.719 -2.965 1 98.31 10 ARG B N 1
ATOM 2489 C CA . ARG B 1 10 ? 8.312 -38.344 -4.152 1 98.31 10 ARG B CA 1
ATOM 2490 C C . ARG B 1 10 ? 7.797 -37.031 -4.734 1 98.31 10 ARG B C 1
ATOM 2492 O O . ARG B 1 10 ? 6.664 -36.969 -5.211 1 98.31 10 ARG B O 1
ATOM 2499 N N . TYR B 1 11 ? 8.695 -36.031 -4.703 1 98.81 11 TYR B N 1
ATOM 2500 C CA . TYR B 1 11 ? 8.32 -34.719 -5.188 1 98.81 11 TYR B CA 1
ATOM 2501 C C . TYR B 1 11 ? 8.852 -34.469 -6.594 1 98.81 11 TYR B C 1
ATOM 2503 O O . TYR B 1 11 ? 9.938 -34.938 -6.938 1 98.81 11 TYR B O 1
ATOM 2511 N N . GLY B 1 12 ? 8.117 -33.875 -7.375 1 98.88 12 GLY B N 1
ATOM 2512 C CA . GLY B 1 12 ? 8.531 -33.344 -8.664 1 98.88 12 GLY B CA 1
ATOM 2513 C C . GLY B 1 12 ? 8.492 -31.828 -8.742 1 98.88 12 GLY B C 1
ATOM 2514 O O . GLY B 1 12 ? 7.613 -31.203 -8.164 1 98.88 12 GLY B O 1
ATOM 2515 N N . PHE B 1 13 ? 9.438 -31.219 -9.484 1 98.94 13 PHE B N 1
ATOM 2516 C CA . PHE B 1 13 ? 9.453 -29.781 -9.719 1 98.94 13 PHE B CA 1
ATOM 2517 C C . PHE B 1 13 ? 9.812 -29.469 -11.164 1 98.94 13 PHE B C 1
ATOM 2519 O O . PHE B 1 13 ? 10.867 -29.875 -11.648 1 98.94 13 PHE B O 1
ATOM 2526 N N . ILE B 1 14 ? 8.922 -28.781 -11.805 1 98.94 14 ILE B N 1
ATOM 2527 C CA . ILE B 1 14 ? 9.148 -28.453 -13.211 1 98.94 14 ILE B CA 1
ATOM 2528 C C . ILE B 1 14 ? 9.289 -26.938 -13.359 1 98.94 14 ILE B C 1
ATOM 2530 O O . ILE B 1 14 ? 8.336 -26.188 -13.125 1 98.94 14 ILE B O 1
ATOM 2534 N N . GLY B 1 15 ? 10.438 -26.469 -13.82 1 98.75 15 GLY B N 1
ATOM 2535 C CA . GLY B 1 15 ? 10.734 -25.062 -14.008 1 98.75 15 GLY B CA 1
ATOM 2536 C C . GLY B 1 15 ? 11.648 -24.484 -12.945 1 98.75 15 GLY B C 1
ATOM 2537 O O . GLY B 1 15 ? 11.211 -24.203 -11.828 1 98.75 15 GLY B O 1
ATOM 2538 N N . LEU B 1 16 ? 12.922 -24.266 -13.312 1 98.25 16 LEU B N 1
ATOM 2539 C CA . LEU B 1 16 ? 13.914 -23.719 -12.398 1 98.25 16 LEU B CA 1
ATOM 2540 C C . LEU B 1 16 ? 14.289 -22.297 -12.781 1 98.25 16 LEU B C 1
ATOM 2542 O O . LEU B 1 16 ? 15.461 -21.922 -12.734 1 98.25 16 LEU B O 1
ATOM 2546 N N . GLY B 1 17 ? 13.227 -21.562 -13.227 1 95 17 GLY B N 1
ATOM 2547 C CA . GLY B 1 17 ? 13.438 -20.156 -13.508 1 95 17 GLY B CA 1
ATOM 2548 C C . GLY B 1 17 ? 13.68 -19.328 -12.266 1 95 17 GLY B C 1
ATOM 2549 O O . GLY B 1 17 ? 14.125 -19.844 -11.242 1 95 17 GLY B O 1
ATOM 2550 N N . VAL B 1 18 ? 13.383 -18.078 -12.383 1 91.81 18 VAL B N 1
ATOM 2551 C CA . VAL B 1 18 ? 13.688 -17.109 -11.344 1 91.81 18 VAL B CA 1
ATOM 2552 C C . VAL B 1 18 ? 13 -17.5 -10.047 1 91.81 18 VAL B C 1
ATOM 2554 O O . VAL B 1 18 ? 13.641 -17.562 -8.992 1 91.81 18 VAL B O 1
ATOM 2557 N N . MET B 1 19 ? 11.742 -17.812 -10.094 1 95.12 19 MET B N 1
ATOM 2558 C CA . MET B 1 19 ? 10.984 -18.188 -8.906 1 95.12 19 MET B CA 1
ATOM 2559 C C . MET B 1 19 ? 11.227 -19.656 -8.547 1 95.12 19 MET B C 1
ATOM 2561 O O . MET B 1 19 ? 11.398 -19.984 -7.371 1 95.12 19 MET B O 1
ATOM 2565 N N . GLY B 1 20 ? 11.266 -20.5 -9.57 1 98.06 20 GLY B N 1
ATOM 2566 C CA . GLY B 1 20 ? 11.375 -21.938 -9.336 1 98.06 20 GLY B CA 1
ATOM 2567 C C . GLY B 1 20 ? 12.664 -22.328 -8.648 1 98.06 20 GLY B C 1
ATOM 2568 O O . GLY B 1 20 ? 12.695 -23.281 -7.875 1 98.06 20 GLY B O 1
ATOM 2569 N N . TRP B 1 21 ? 13.703 -21.578 -8.891 1 97.62 21 TRP B N 1
ATOM 2570 C CA . TRP B 1 21 ? 15.016 -21.844 -8.312 1 97.62 21 TRP B CA 1
ATOM 2571 C C . TRP B 1 21 ? 14.945 -21.891 -6.789 1 97.62 21 TRP B C 1
ATOM 2573 O O . TRP B 1 21 ? 15.234 -22.922 -6.184 1 97.62 21 TRP B O 1
ATOM 2583 N N . GLY B 1 22 ? 14.477 -20.828 -6.199 1 98.06 22 GLY B N 1
ATOM 2584 C CA . GLY B 1 22 ? 14.367 -20.766 -4.75 1 98.06 22 GLY B CA 1
ATOM 2585 C C . GLY B 1 22 ? 13.336 -21.719 -4.188 1 98.06 22 GLY B C 1
ATOM 2586 O O . GLY B 1 22 ? 13.547 -22.312 -3.129 1 98.06 22 GLY B O 1
ATOM 2587 N N . MET B 1 23 ? 12.258 -21.953 -4.895 1 98.75 23 MET B N 1
ATOM 2588 C CA . MET B 1 23 ? 11.203 -22.875 -4.449 1 98.75 23 MET B CA 1
ATOM 2589 C C . MET B 1 23 ? 11.719 -24.312 -4.387 1 98.75 23 MET B C 1
ATOM 2591 O O . MET B 1 23 ? 11.531 -25 -3.383 1 98.75 23 MET B O 1
ATOM 2595 N N . ALA B 1 24 ? 12.406 -24.734 -5.438 1 98.88 24 ALA B N 1
ATOM 2596 C CA . ALA B 1 24 ? 12.961 -26.094 -5.469 1 98.88 24 ALA B CA 1
ATOM 2597 C C . ALA B 1 24 ? 13.992 -26.281 -4.363 1 98.88 24 ALA B C 1
ATOM 2599 O O . ALA B 1 24 ? 14.031 -27.344 -3.721 1 98.88 24 ALA B O 1
ATOM 2600 N N . ASN B 1 25 ? 14.812 -25.234 -4.102 1 98.81 25 ASN B N 1
ATOM 2601 C CA . ASN B 1 25 ? 15.781 -25.281 -3.01 1 98.81 25 ASN B CA 1
ATOM 2602 C C . ASN B 1 25 ? 15.094 -25.484 -1.664 1 98.81 25 ASN B C 1
ATOM 2604 O O . ASN B 1 25 ? 15.531 -26.328 -0.867 1 98.81 25 ASN B O 1
ATOM 2608 N N . ASN B 1 26 ? 14.055 -24.75 -1.45 1 98.81 26 ASN B N 1
ATOM 2609 C CA . ASN B 1 26 ? 13.344 -24.844 -0.18 1 98.81 26 ASN B CA 1
ATOM 2610 C C . ASN B 1 26 ? 12.695 -26.219 -0.014 1 98.81 26 ASN B C 1
ATOM 2612 O O . ASN B 1 26 ? 12.758 -26.812 1.065 1 98.81 26 ASN B O 1
ATOM 2616 N N . ILE B 1 27 ? 12.109 -26.719 -1.092 1 98.75 27 ILE B N 1
ATOM 2617 C CA . ILE B 1 27 ? 11.484 -28.047 -1.026 1 98.75 27 ILE B CA 1
ATOM 2618 C C . ILE B 1 27 ? 12.523 -29.094 -0.642 1 98.75 27 ILE B C 1
ATOM 2620 O O . ILE B 1 27 ? 12.367 -29.797 0.357 1 98.75 27 ILE B O 1
ATOM 2624 N N . ARG B 1 28 ? 13.625 -29.125 -1.328 1 98.62 28 ARG B N 1
ATOM 2625 C CA . ARG B 1 28 ? 14.609 -30.172 -1.051 1 98.62 28 ARG B CA 1
ATOM 2626 C C . ARG B 1 28 ? 15.18 -30.031 0.358 1 98.62 28 ARG B C 1
ATOM 2628 O O . ARG B 1 28 ? 15.43 -31.031 1.034 1 98.62 28 ARG B O 1
ATOM 2635 N N . SER B 1 29 ? 15.359 -28.797 0.795 1 98.38 29 SER B N 1
ATOM 2636 C CA . SER B 1 29 ? 15.961 -28.547 2.102 1 98.38 29 SER B CA 1
ATOM 2637 C C . SER B 1 29 ? 15.031 -28.984 3.229 1 98.38 29 SER B C 1
ATOM 2639 O O . SER B 1 29 ? 15.484 -29.328 4.324 1 98.38 29 SER B O 1
ATOM 2641 N N . LYS B 1 30 ? 13.742 -29.016 2.943 1 98.19 30 LYS B N 1
ATOM 2642 C CA . LYS B 1 30 ? 12.789 -29.156 4.043 1 98.19 30 LYS B CA 1
ATOM 2643 C C . LYS B 1 30 ? 12.172 -30.562 4.051 1 98.19 30 LYS B C 1
ATOM 2645 O O . LYS B 1 30 ? 11.602 -30.984 5.059 1 98.19 30 LYS B O 1
ATOM 2650 N N . ILE B 1 31 ? 12.273 -31.266 2.961 1 97.94 31 ILE B N 1
ATOM 2651 C CA . ILE B 1 31 ? 11.688 -32.594 2.939 1 97.94 31 ILE B CA 1
ATOM 2652 C C . ILE B 1 31 ? 12.633 -33.594 3.617 1 97.94 31 ILE B C 1
ATOM 2654 O O . ILE B 1 31 ? 13.812 -33.281 3.814 1 97.94 31 ILE B O 1
ATOM 2658 N N . ALA B 1 32 ? 12.094 -34.75 3.98 1 97.06 32 ALA B N 1
ATOM 2659 C CA . ALA B 1 32 ? 12.875 -35.75 4.672 1 97.06 32 ALA B CA 1
ATOM 2660 C C . ALA B 1 32 ? 13.93 -36.375 3.75 1 97.06 32 ALA B C 1
ATOM 2662 O O . ALA B 1 32 ? 13.75 -36.406 2.531 1 97.06 32 ALA B O 1
ATOM 2663 N N . GLU B 1 33 ? 14.945 -36.875 4.363 1 96.94 33 GLU B N 1
ATOM 2664 C CA . GLU B 1 33 ? 16.016 -37.5 3.598 1 96.94 33 GLU B CA 1
ATOM 2665 C C . GLU B 1 33 ? 15.516 -38.719 2.85 1 96.94 33 GLU B C 1
ATOM 2667 O O . GLU B 1 33 ? 16.109 -39.125 1.849 1 96.94 33 GLU B O 1
ATOM 2672 N N . SER B 1 34 ? 14.453 -39.25 3.422 1 97.19 34 SER B N 1
ATOM 2673 C CA . SER B 1 34 ? 13.875 -40.438 2.779 1 97.19 34 SER B CA 1
ATOM 2674 C C . SER B 1 34 ? 13.047 -40.062 1.561 1 97.19 34 SER B C 1
ATOM 2676 O O . SER B 1 34 ? 12.711 -40.906 0.737 1 97.19 34 SER B O 1
ATOM 2678 N N . ASP B 1 35 ? 12.633 -38.781 1.401 1 98.19 35 ASP B N 1
ATOM 2679 C CA . ASP B 1 35 ? 11.891 -38.312 0.245 1 98.19 35 ASP B CA 1
ATOM 2680 C C . ASP B 1 35 ? 12.812 -38.125 -0.957 1 98.19 35 ASP B C 1
ATOM 2682 O O . ASP B 1 35 ? 13.992 -38.469 -0.904 1 98.19 35 ASP B O 1
ATOM 2686 N N . SER B 1 36 ? 12.281 -37.719 -2.088 1 98.31 36 SER B N 1
ATOM 2687 C CA . SER B 1 36 ? 13.078 -37.438 -3.275 1 98.31 36 SER B CA 1
ATOM 2688 C C . SER B 1 36 ? 12.5 -36.25 -4.059 1 98.31 36 SER B C 1
ATOM 2690 O O . SER B 1 36 ? 11.328 -35.906 -3.895 1 98.31 36 SER B O 1
ATOM 2692 N N . LEU B 1 37 ? 13.367 -35.656 -4.793 1 98.81 37 LEU B N 1
ATOM 2693 C CA . LEU B 1 37 ? 12.969 -34.562 -5.668 1 98.81 37 LEU B CA 1
ATOM 2694 C C . LEU B 1 37 ? 13.391 -34.844 -7.109 1 98.81 37 LEU B C 1
ATOM 2696 O O . LEU B 1 37 ? 14.578 -35 -7.387 1 98.81 37 LEU B O 1
ATOM 2700 N N . CYS B 1 38 ? 12.43 -34.969 -7.973 1 98.88 38 CYS B N 1
ATOM 2701 C CA . CYS B 1 38 ? 12.664 -35.094 -9.406 1 98.88 38 CYS B CA 1
ATOM 2702 C C . CYS B 1 38 ? 12.453 -33.75 -10.117 1 98.88 38 CYS B C 1
ATOM 2704 O O . CYS B 1 38 ? 11.359 -33.188 -10.07 1 98.88 38 CYS B O 1
ATOM 2706 N N . VAL B 1 39 ? 13.539 -33.281 -10.859 1 98.88 39 VAL B N 1
ATOM 2707 C CA . VAL B 1 39 ? 13.422 -31.938 -11.453 1 98.88 39 VAL B CA 1
ATOM 2708 C C . VAL B 1 39 ? 13.461 -32.062 -12.977 1 98.88 39 VAL B C 1
ATOM 2710 O O . VAL B 1 39 ? 14.078 -32.969 -13.523 1 98.88 39 VAL B O 1
ATOM 2713 N N . CYS B 1 40 ? 12.734 -31.172 -13.586 1 98.88 40 CYS B N 1
ATOM 2714 C CA . CYS B 1 40 ? 12.727 -31 -15.031 1 98.88 40 CYS B CA 1
ATOM 2715 C C . CYS B 1 40 ? 12.883 -29.531 -15.414 1 98.88 40 CYS B C 1
ATOM 2717 O O . CYS B 1 40 ? 12.109 -28.688 -14.953 1 98.88 40 CYS B O 1
ATOM 2719 N N . GLU B 1 41 ? 13.914 -29.219 -16.156 1 98.5 41 GLU B N 1
ATOM 2720 C CA . GLU B 1 41 ? 14.266 -27.875 -16.594 1 98.5 41 GLU B CA 1
ATOM 2721 C C . GLU B 1 41 ? 14.742 -27.875 -18.047 1 98.5 41 GLU B C 1
ATOM 2723 O O . GLU B 1 41 ? 15.594 -28.688 -18.422 1 98.5 41 GLU B O 1
ATOM 2728 N N . LEU B 1 42 ? 14.164 -27 -18.797 1 97 42 LEU B N 1
ATOM 2729 C CA . LEU B 1 42 ? 14.438 -26.938 -20.234 1 97 42 LEU B CA 1
ATOM 2730 C C . LEU B 1 42 ? 15.867 -26.484 -20.5 1 97 42 LEU B C 1
ATOM 2732 O O . LEU B 1 42 ? 16.547 -27.031 -21.375 1 97 42 LEU B O 1
ATOM 2736 N N . SER B 1 43 ? 16.344 -25.453 -19.781 1 97.12 43 SER B N 1
ATOM 2737 C CA . SER B 1 43 ? 17.703 -24.953 -19.953 1 97.12 43 SER B CA 1
ATOM 2738 C C . SER B 1 43 ? 18.719 -25.891 -19.297 1 97.12 43 SER B C 1
ATOM 2740 O O . SER B 1 43 ? 18.812 -25.953 -18.062 1 97.12 43 SER B O 1
ATOM 2742 N N . LYS B 1 44 ? 19.547 -26.453 -20.094 1 97.38 44 LYS B N 1
ATOM 2743 C CA . LYS B 1 44 ? 20.562 -27.359 -19.562 1 97.38 44 LYS B CA 1
ATOM 2744 C C . LYS B 1 44 ? 21.562 -26.609 -18.688 1 97.38 44 LYS B C 1
ATOM 2746 O O . LYS B 1 44 ? 22.031 -27.141 -17.688 1 97.38 44 LYS B O 1
ATOM 2751 N N . GLU B 1 45 ? 21.812 -25.438 -19.172 1 97.88 45 GLU B N 1
ATOM 2752 C CA . GLU B 1 45 ? 22.734 -24.609 -18.406 1 97.88 45 GLU B CA 1
ATOM 2753 C C . GLU B 1 45 ? 22.172 -24.297 -17.031 1 97.88 45 GLU B C 1
ATOM 2755 O O . GLU B 1 45 ? 22.859 -24.438 -16.016 1 97.88 45 GLU B O 1
ATOM 2760 N N . ARG B 1 46 ? 20.953 -23.953 -17 1 97 46 ARG B N 1
ATOM 2761 C CA . ARG B 1 46 ? 20.297 -23.625 -15.734 1 97 46 ARG B CA 1
ATOM 2762 C C . ARG B 1 46 ? 20.203 -24.859 -14.836 1 97 46 ARG B C 1
ATOM 2764 O O . ARG B 1 46 ? 20.438 -24.766 -13.633 1 97 46 ARG B O 1
ATOM 2771 N N . LEU B 1 47 ? 19.875 -25.953 -15.406 1 98.31 47 LEU B N 1
ATOM 2772 C CA . LEU B 1 47 ? 19.797 -27.219 -14.672 1 98.31 47 LEU B CA 1
ATOM 2773 C C . LEU B 1 47 ? 21.141 -27.562 -14.047 1 98.31 47 LEU B C 1
ATOM 2775 O O . LEU B 1 47 ? 21.203 -27.922 -12.867 1 98.31 47 LEU B O 1
ATOM 2779 N N . GLY B 1 48 ? 22.172 -27.422 -14.867 1 98.31 48 GLY B N 1
ATOM 2780 C CA . GLY B 1 48 ? 23.5 -27.703 -14.375 1 98.31 48 GLY B CA 1
ATOM 2781 C C . GLY B 1 48 ? 23.922 -26.828 -13.211 1 98.31 48 GLY B C 1
ATOM 2782 O O . GLY B 1 48 ? 24.469 -27.297 -12.219 1 98.31 48 GLY B O 1
ATOM 2783 N N . GLN B 1 49 ? 23.625 -25.578 -13.367 1 98.12 49 GLN B N 1
ATOM 2784 C CA . GLN B 1 49 ? 23.953 -24.625 -12.305 1 98.12 49 GLN B CA 1
ATOM 2785 C C . GLN B 1 49 ? 23.203 -24.969 -11.016 1 98.12 49 GLN B C 1
ATOM 2787 O O . GLN B 1 49 ? 23.781 -24.922 -9.93 1 98.12 49 GLN B O 1
ATOM 2792 N N . TRP B 1 50 ? 21.969 -25.344 -11.148 1 98.44 50 TRP B N 1
ATOM 2793 C CA . TRP B 1 50 ? 21.156 -25.656 -9.977 1 98.44 50 TRP B CA 1
ATOM 2794 C C . TRP B 1 50 ? 21.656 -26.922 -9.297 1 98.44 50 TRP B C 1
ATOM 2796 O O . TRP B 1 50 ? 21.797 -26.969 -8.07 1 98.44 50 TRP B O 1
ATOM 2806 N N . LEU B 1 51 ? 21.984 -27.969 -10.023 1 98.25 51 LEU B N 1
ATOM 2807 C CA . LEU B 1 51 ? 22.438 -29.234 -9.484 1 98.25 51 LEU B CA 1
ATOM 2808 C C . LEU B 1 51 ? 23.734 -29.047 -8.688 1 98.25 51 LEU B C 1
ATOM 2810 O O . LEU B 1 51 ? 23.953 -29.75 -7.695 1 98.25 51 LEU B O 1
ATOM 2814 N N . GLY B 1 52 ? 24.469 -28.094 -9.094 1 97.88 52 GLY B N 1
ATOM 2815 C CA . GLY B 1 52 ? 25.766 -27.859 -8.461 1 97.88 52 GLY B CA 1
ATOM 2816 C C . GLY B 1 52 ? 25.656 -27.203 -7.098 1 97.88 52 GLY B C 1
ATOM 2817 O O . GLY B 1 52 ? 26.594 -27.219 -6.316 1 97.88 52 GLY B O 1
ATOM 2818 N N . GLN B 1 53 ? 24.469 -26.656 -6.832 1 97.12 53 GLN B N 1
ATOM 2819 C CA . GLN B 1 53 ? 24.406 -25.875 -5.602 1 97.12 53 GLN B CA 1
ATOM 2820 C C . GLN B 1 53 ? 23.141 -26.188 -4.809 1 97.12 53 GLN B C 1
ATOM 2822 O O . GLN B 1 53 ? 22.875 -25.562 -3.77 1 97.12 53 GLN B O 1
ATOM 2827 N N . ALA B 1 54 ? 22.328 -27.125 -5.309 1 97 54 ALA B N 1
ATOM 2828 C CA . ALA B 1 54 ? 21.047 -27.406 -4.648 1 97 54 ALA B CA 1
ATOM 2829 C C . ALA B 1 54 ? 21.266 -27.875 -3.217 1 97 54 ALA B C 1
ATOM 2831 O O . ALA B 1 54 ? 22 -28.844 -2.98 1 97 54 ALA B O 1
ATOM 2832 N N . PRO B 1 55 ? 20.625 -27.234 -2.277 1 97.31 55 PRO B N 1
ATOM 2833 C CA . PRO B 1 55 ? 20.797 -27.641 -0.879 1 97.31 55 PRO B CA 1
ATOM 2834 C C . PRO B 1 55 ? 19.984 -28.891 -0.533 1 97.31 55 PRO B C 1
ATOM 2836 O O . PRO B 1 55 ? 19.188 -29.359 -1.351 1 97.31 55 PRO B O 1
ATOM 2839 N N . GLY B 1 56 ? 20.203 -29.391 0.7 1 96.31 56 GLY B N 1
ATOM 2840 C CA . GLY B 1 56 ? 19.406 -30.5 1.201 1 96.31 56 GLY B CA 1
ATOM 2841 C C . GLY B 1 56 ? 20.078 -31.859 0.98 1 96.31 56 GLY B C 1
ATOM 2842 O O . GLY B 1 56 ? 21.125 -31.938 0.342 1 96.31 56 GLY B O 1
ATOM 2843 N N . LYS B 1 57 ? 19.344 -32.906 1.509 1 96.56 57 LYS B N 1
ATOM 2844 C CA . LYS B 1 57 ? 19.969 -34.219 1.516 1 96.56 57 LYS B CA 1
ATOM 2845 C C . LYS B 1 57 ? 19.125 -35.219 0.752 1 96.56 57 LYS B C 1
ATOM 2847 O O . LYS B 1 57 ? 19.594 -36.312 0.432 1 96.56 57 LYS B O 1
ATOM 2852 N N . ALA B 1 58 ? 17.844 -34.844 0.487 1 97.25 58 ALA B N 1
ATOM 2853 C CA . ALA B 1 58 ? 17.016 -35.75 -0.272 1 97.25 58 ALA B CA 1
ATOM 2854 C C . ALA B 1 58 ? 17.594 -36 -1.663 1 97.25 58 ALA B C 1
ATOM 2856 O O . ALA B 1 58 ? 18.094 -35.094 -2.305 1 97.25 58 ALA B O 1
ATOM 2857 N N . PRO B 1 59 ? 17.578 -37.188 -2.121 1 98.12 59 PRO B N 1
ATOM 2858 C CA . PRO B 1 59 ? 18.109 -37.5 -3.451 1 98.12 59 PRO B CA 1
ATOM 2859 C C . PRO B 1 59 ? 17.422 -36.688 -4.555 1 98.12 59 PRO B C 1
ATOM 2861 O O . PRO B 1 59 ? 16.203 -36.5 -4.492 1 98.12 59 PRO B O 1
ATOM 2864 N N . ILE B 1 60 ? 18.234 -36.344 -5.555 1 98.56 60 ILE B N 1
ATOM 2865 C CA . ILE B 1 60 ? 17.734 -35.625 -6.719 1 98.56 60 ILE B CA 1
ATOM 2866 C C . ILE B 1 60 ? 17.703 -36.562 -7.93 1 98.56 60 ILE B C 1
ATOM 2868 O O . ILE B 1 60 ? 18.656 -37.312 -8.156 1 98.56 60 ILE B O 1
ATOM 2872 N N . LYS B 1 61 ? 16.641 -36.531 -8.617 1 98.44 61 LYS B N 1
ATOM 2873 C CA . LYS B 1 61 ? 16.562 -37.125 -9.953 1 98.44 61 LYS B CA 1
ATOM 2874 C C . LYS B 1 61 ? 16.297 -36.062 -11.016 1 98.44 61 LYS B C 1
ATOM 2876 O O . LYS B 1 61 ? 15.609 -35.062 -10.75 1 98.44 61 LYS B O 1
ATOM 2881 N N . VAL B 1 62 ? 16.875 -36.312 -12.188 1 98.69 62 VAL B N 1
ATOM 2882 C CA . VAL B 1 62 ? 16.656 -35.375 -13.297 1 98.69 62 VAL B CA 1
ATOM 2883 C C . VAL B 1 62 ? 15.812 -36.062 -14.375 1 98.69 62 VAL B C 1
ATOM 2885 O O . VAL B 1 62 ? 16.125 -37.188 -14.797 1 98.69 62 VAL B O 1
ATOM 2888 N N . ALA B 1 63 ? 14.766 -35.438 -14.719 1 98.69 63 ALA B N 1
ATOM 2889 C CA . ALA B 1 63 ? 13.914 -35.938 -15.797 1 98.69 63 ALA B CA 1
ATOM 2890 C C . ALA B 1 63 ? 14.062 -35.062 -17.047 1 98.69 63 ALA B C 1
ATOM 2892 O O . ALA B 1 63 ? 14.273 -33.844 -16.953 1 98.69 63 ALA B O 1
ATOM 2893 N N . GLN B 1 64 ? 13.859 -35.656 -18.188 1 98 64 GLN B N 1
ATOM 2894 C CA . GLN B 1 64 ? 14 -34.938 -19.453 1 98 64 GLN B CA 1
ATOM 2895 C C . GLN B 1 64 ? 12.664 -34.375 -19.906 1 98 64 GLN B C 1
ATOM 2897 O O . GLN B 1 64 ? 12.625 -33.438 -20.734 1 98 64 GLN B O 1
ATOM 2902 N N . THR B 1 65 ? 11.617 -35.031 -19.406 1 98.56 65 THR B N 1
ATOM 2903 C CA . THR B 1 65 ? 10.281 -34.562 -19.781 1 98.56 65 THR B CA 1
ATOM 2904 C C . THR B 1 65 ? 9.367 -34.5 -18.562 1 98.56 65 THR B C 1
ATOM 2906 O O . THR B 1 65 ? 9.609 -35.188 -17.578 1 98.56 65 THR B O 1
ATOM 2909 N N . PRO B 1 66 ? 8.266 -33.75 -18.719 1 98.88 66 PRO B N 1
ATOM 2910 C CA . PRO B 1 66 ? 7.262 -33.75 -17.656 1 98.88 66 PRO B CA 1
ATOM 2911 C C . PRO B 1 66 ? 6.668 -35.125 -17.406 1 98.88 66 PRO B C 1
ATOM 2913 O O . PRO B 1 66 ? 6.41 -35.5 -16.25 1 98.88 66 PRO B O 1
ATOM 2916 N N . LYS B 1 67 ? 6.496 -35.875 -18.406 1 98.81 67 LYS B N 1
ATOM 2917 C CA . LYS B 1 67 ? 5.992 -37.25 -18.281 1 98.81 67 LYS B CA 1
ATOM 2918 C C . LYS B 1 67 ? 6.867 -38.062 -17.328 1 98.81 67 LYS B C 1
ATOM 2920 O O . LYS B 1 67 ? 6.359 -38.75 -16.438 1 98.81 67 LYS B O 1
ATOM 2925 N N . GLU B 1 68 ? 8.141 -37.938 -17.531 1 98.81 68 GLU B N 1
ATOM 2926 C CA . GLU B 1 68 ? 9.078 -38.688 -16.672 1 98.81 68 GLU B CA 1
ATOM 2927 C C . GLU B 1 68 ? 8.992 -38.219 -15.227 1 98.81 68 GLU B C 1
ATOM 2929 O O . GLU B 1 68 ? 9.188 -39 -14.297 1 98.81 68 GLU B O 1
ATOM 2934 N N . VAL B 1 69 ? 8.688 -36.938 -15.008 1 98.88 69 VAL B N 1
ATOM 2935 C CA . VAL B 1 69 ? 8.57 -36.375 -13.656 1 98.88 69 VAL B CA 1
ATOM 2936 C C . VAL B 1 69 ? 7.418 -37.062 -12.93 1 98.88 69 VAL B C 1
ATOM 2938 O O . VAL B 1 69 ? 7.586 -37.562 -11.812 1 98.88 69 VAL B O 1
ATOM 2941 N N . ILE B 1 70 ? 6.246 -37.125 -13.586 1 98.75 70 ILE B N 1
ATOM 2942 C CA . ILE B 1 70 ? 5.059 -37.625 -12.898 1 98.75 70 ILE B CA 1
ATOM 2943 C C . ILE B 1 70 ? 5.195 -39.125 -12.656 1 98.75 70 ILE B C 1
ATOM 2945 O O . ILE B 1 70 ? 4.656 -39.656 -11.68 1 98.75 70 ILE B O 1
ATOM 2949 N N . GLU B 1 71 ? 5.98 -39.844 -13.469 1 98.5 71 GLU B N 1
ATOM 2950 C CA . GLU B 1 71 ? 6.223 -41.281 -13.297 1 98.5 71 GLU B CA 1
ATOM 2951 C C . GLU B 1 71 ? 7.066 -41.531 -12.055 1 98.5 71 GLU B C 1
ATOM 2953 O O . GLU B 1 71 ? 7.09 -42.656 -11.547 1 98.5 71 GLU B O 1
ATOM 2958 N N . GLN B 1 72 ? 7.648 -40.469 -11.57 1 97.69 72 GLN B N 1
ATOM 2959 C CA . GLN B 1 72 ? 8.562 -40.625 -10.445 1 97.69 72 GLN B CA 1
ATOM 2960 C C . GLN B 1 72 ? 8.141 -39.75 -9.273 1 97.69 72 GLN B C 1
ATOM 2962 O O . GLN B 1 72 ? 8.961 -39.406 -8.422 1 97.69 72 GLN B O 1
ATOM 2967 N N . SER B 1 73 ? 6.926 -39.281 -9.273 1 98.5 73 SER B N 1
ATOM 2968 C CA . SER B 1 73 ? 6.531 -38.312 -8.242 1 98.5 73 SER B CA 1
ATOM 2969 C C . SER B 1 73 ? 5.117 -38.594 -7.746 1 98.5 73 SER B C 1
ATOM 2971 O O . SER B 1 73 ? 4.293 -39.156 -8.469 1 98.5 73 SER B O 1
ATOM 2973 N N . ASP B 1 74 ? 4.852 -38.188 -6.52 1 98.31 74 ASP B N 1
ATOM 2974 C CA . ASP B 1 74 ? 3.523 -38.188 -5.918 1 98.31 74 ASP B CA 1
ATOM 2975 C C . ASP B 1 74 ? 2.93 -36.781 -5.922 1 98.31 74 ASP B C 1
ATOM 2977 O O . ASP B 1 74 ? 1.71 -36.594 -5.988 1 98.31 74 ASP B O 1
ATOM 2981 N N . VAL B 1 75 ? 3.789 -35.781 -5.805 1 98.69 75 VAL B N 1
ATOM 2982 C CA . VAL B 1 75 ? 3.463 -34.375 -5.75 1 98.69 75 VAL B CA 1
ATOM 2983 C C . VAL B 1 75 ? 4.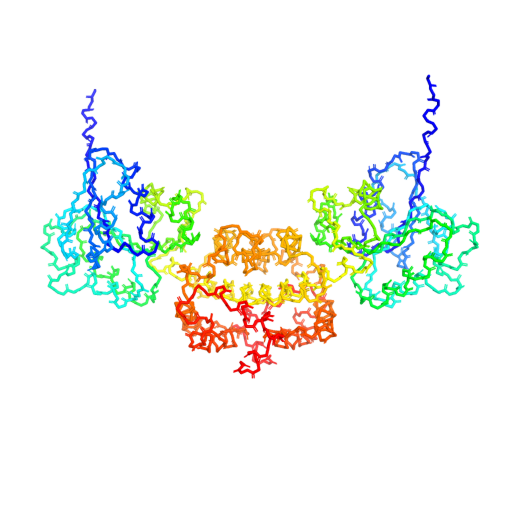289 -33.625 -6.789 1 98.69 75 VAL B C 1
ATOM 2985 O O . VAL B 1 75 ? 5.516 -33.75 -6.824 1 98.69 75 VAL B O 1
ATOM 2988 N N . VAL B 1 76 ? 3.635 -32.875 -7.637 1 98.88 76 VAL B N 1
ATOM 2989 C CA . VAL B 1 76 ? 4.375 -32.156 -8.664 1 98.88 76 VAL B CA 1
ATOM 2990 C C . VAL B 1 76 ? 4.074 -30.656 -8.562 1 98.88 76 VAL B C 1
ATOM 2992 O O . VAL B 1 76 ? 2.908 -30.25 -8.57 1 98.88 76 VAL B O 1
ATOM 2995 N N . PHE B 1 77 ? 5.141 -29.844 -8.461 1 98.94 77 PHE B N 1
ATOM 2996 C CA . PHE B 1 77 ? 5.062 -28.391 -8.562 1 98.94 77 PHE B CA 1
ATOM 2997 C C . PHE B 1 77 ? 5.438 -27.922 -9.969 1 98.94 77 PHE B C 1
ATOM 2999 O O . PHE B 1 77 ? 6.395 -28.422 -10.555 1 98.94 77 PHE B O 1
ATOM 3006 N N . THR B 1 78 ? 4.66 -27.031 -10.5 1 98.88 78 THR B N 1
ATOM 3007 C CA . THR B 1 78 ? 5.012 -26.359 -11.75 1 98.88 78 THR B CA 1
ATOM 3008 C C . THR B 1 78 ? 5.117 -24.859 -11.555 1 98.88 78 THR B C 1
ATOM 3010 O O . THR B 1 78 ? 4.289 -24.25 -10.867 1 98.88 78 THR B O 1
ATOM 3013 N N . MET B 1 79 ? 6.156 -24.234 -12.008 1 98.56 79 MET B N 1
ATOM 3014 C CA . MET B 1 79 ? 6.418 -22.797 -12.008 1 98.56 79 MET B CA 1
ATOM 3015 C C . MET B 1 79 ? 7.02 -22.359 -13.336 1 98.56 79 MET B C 1
ATOM 3017 O O . MET B 1 79 ? 8.234 -22.422 -13.523 1 98.56 79 MET B O 1
ATOM 3021 N N . LEU B 1 80 ? 6.129 -21.859 -14.227 1 97.75 80 LEU B N 1
ATOM 3022 C CA . LEU B 1 80 ? 6.484 -21.641 -15.625 1 97.75 80 LEU B CA 1
ATOM 3023 C C . LEU B 1 80 ? 6.105 -20.234 -16.062 1 97.75 80 LEU B C 1
ATOM 3025 O O . LEU B 1 80 ? 5.332 -19.547 -15.383 1 97.75 80 LEU B O 1
ATOM 3029 N N . PRO B 1 81 ? 6.578 -19.75 -17.172 1 93.5 81 PRO B N 1
ATOM 3030 C CA . PRO B 1 81 ? 6.461 -18.328 -17.547 1 93.5 81 PRO B CA 1
ATOM 3031 C C . PRO B 1 81 ? 5.055 -17.969 -18.016 1 93.5 81 PRO B C 1
ATOM 3033 O O . PRO B 1 81 ? 4.637 -16.812 -17.875 1 93.5 81 PRO B O 1
ATOM 3036 N N . ALA B 1 82 ? 4.348 -18.938 -18.672 1 94.69 82 ALA B N 1
ATOM 3037 C CA . ALA B 1 82 ? 3.09 -18.547 -19.297 1 94.69 82 ALA B CA 1
ATOM 3038 C C . ALA B 1 82 ? 2.146 -19.734 -19.438 1 94.69 82 ALA B C 1
ATOM 3040 O O . ALA B 1 82 ? 2.559 -20.891 -19.25 1 94.69 82 ALA B O 1
ATOM 3041 N N . GLY B 1 83 ? 0.936 -19.391 -19.766 1 96.69 83 GLY B N 1
ATOM 3042 C CA . GLY B 1 83 ? -0.101 -20.391 -19.922 1 96.69 83 GLY B CA 1
ATOM 3043 C C . GLY B 1 83 ? 0.23 -21.438 -20.969 1 96.69 83 GLY B C 1
ATOM 3044 O O . GLY B 1 83 ? -0.04 -22.625 -20.797 1 96.69 83 GLY B O 1
ATOM 3045 N N . THR B 1 84 ? 0.843 -21 -22.047 1 97.06 84 THR B N 1
ATOM 3046 C CA . THR B 1 84 ? 1.188 -21.922 -23.125 1 97.06 84 THR B CA 1
ATOM 3047 C C . THR B 1 84 ? 2.213 -22.938 -22.656 1 97.06 84 THR B C 1
ATOM 3049 O O . THR B 1 84 ? 2.154 -24.109 -23.047 1 97.06 84 THR B O 1
ATOM 3052 N N . HIS B 1 85 ? 3.084 -22.5 -21.812 1 98 85 HIS B N 1
ATOM 3053 C CA . HIS B 1 85 ? 4.082 -23.406 -21.25 1 98 85 HIS B CA 1
ATOM 3054 C C . HIS B 1 85 ? 3.443 -24.406 -20.297 1 98 85 HIS B C 1
ATOM 3056 O O . HIS B 1 85 ? 3.758 -25.594 -20.328 1 98 85 HIS B O 1
ATOM 3062 N N . VAL B 1 86 ? 2.521 -23.922 -19.5 1 98.69 86 VAL B N 1
ATOM 3063 C CA . VAL B 1 86 ? 1.83 -24.797 -18.562 1 98.69 86 VAL B CA 1
ATOM 3064 C C . VAL B 1 86 ? 0.991 -25.812 -19.328 1 98.69 86 VAL B C 1
ATOM 3066 O O . VAL B 1 86 ? 0.996 -27 -18.984 1 98.69 86 VAL B O 1
ATOM 3069 N N . ALA B 1 87 ? 0.291 -25.312 -20.328 1 98.62 87 ALA B N 1
ATOM 3070 C CA . ALA B 1 87 ? -0.518 -26.203 -21.141 1 98.62 87 ALA B CA 1
ATOM 3071 C C . ALA B 1 87 ? 0.342 -27.312 -21.75 1 98.62 87 ALA B C 1
ATOM 3073 O O . ALA B 1 87 ? -0.036 -28.484 -21.75 1 98.62 87 ALA B O 1
ATOM 3074 N N . ASP B 1 88 ? 1.459 -26.922 -22.234 1 98.62 88 ASP B N 1
ATOM 3075 C CA . ASP B 1 88 ? 2.357 -27.891 -22.859 1 98.62 88 ASP B CA 1
ATOM 3076 C C . ASP B 1 88 ? 2.875 -28.891 -21.828 1 98.62 88 ASP B C 1
ATOM 3078 O O . ASP B 1 88 ? 2.838 -30.109 -22.078 1 98.62 88 ASP B O 1
ATOM 3082 N N . VAL B 1 89 ? 3.293 -28.422 -20.734 1 98.81 89 VAL B N 1
ATOM 3083 C CA . VAL B 1 89 ? 3.857 -29.25 -19.672 1 98.81 89 VAL B CA 1
ATOM 3084 C C . VAL B 1 89 ? 2.799 -30.234 -19.172 1 98.81 89 VAL B C 1
ATOM 3086 O O . VAL B 1 89 ? 3.113 -31.375 -18.844 1 98.81 89 VAL B O 1
ATOM 3089 N N . MET B 1 90 ? 1.587 -29.844 -19.188 1 98.75 90 MET B N 1
ATOM 3090 C CA . MET B 1 90 ? 0.521 -30.656 -18.609 1 98.75 90 MET B CA 1
ATOM 3091 C C . MET B 1 90 ? -0.059 -31.609 -19.656 1 98.75 90 MET B C 1
ATOM 3093 O O . MET B 1 90 ? -0.205 -32.812 -19.406 1 98.75 90 MET B O 1
ATOM 3097 N N . THR B 1 91 ? -0.296 -31.125 -20.922 1 98.19 91 THR B N 1
ATOM 3098 C CA . THR B 1 91 ? -1.24 -31.844 -21.766 1 98.19 91 THR B CA 1
ATOM 3099 C C . THR B 1 91 ? -0.569 -32.281 -23.062 1 98.19 91 THR B C 1
ATOM 3101 O O . THR B 1 91 ? -1.203 -32.938 -23.906 1 98.19 91 THR B O 1
ATOM 3104 N N . ASN B 1 92 ? 0.689 -31.906 -23.219 1 98.38 92 ASN B N 1
ATOM 3105 C CA . ASN B 1 92 ? 1.353 -32.469 -24.391 1 98.38 92 ASN B CA 1
ATOM 3106 C C . ASN B 1 92 ? 1.158 -33.969 -24.5 1 98.38 92 ASN B C 1
ATOM 3108 O O . ASN B 1 92 ? 1.434 -34.688 -23.547 1 98.38 92 ASN B O 1
ATOM 3112 N N . PRO B 1 93 ? 0.75 -34.469 -25.641 1 97.75 93 PRO B N 1
ATOM 3113 C CA . PRO B 1 93 ? 0.36 -35.906 -25.719 1 97.75 93 PRO B CA 1
ATOM 3114 C C . PRO B 1 93 ? 1.554 -36.844 -25.641 1 97.75 93 PRO B C 1
ATOM 3116 O O . PRO B 1 93 ? 1.38 -38.031 -25.406 1 97.75 93 PRO B O 1
ATOM 3119 N N . THR B 1 94 ? 2.758 -36.312 -25.812 1 98.19 94 THR B N 1
ATOM 3120 C CA . THR B 1 94 ? 3.928 -37.188 -25.859 1 98.19 94 THR B CA 1
ATOM 3121 C C . THR B 1 94 ? 4.789 -37 -24.609 1 98.19 94 THR B C 1
ATOM 3123 O O . THR B 1 94 ? 5.305 -37.969 -24.047 1 98.19 94 THR B O 1
ATOM 3126 N N . THR B 1 95 ? 4.879 -35.75 -24.125 1 98.56 95 THR B N 1
ATOM 3127 C CA . THR B 1 95 ? 5.871 -35.469 -23.094 1 98.56 95 THR B CA 1
ATOM 3128 C C . THR B 1 95 ? 5.215 -34.875 -21.844 1 98.56 95 THR B C 1
ATOM 3130 O O . THR B 1 95 ? 5.871 -34.688 -20.828 1 98.56 95 THR B O 1
ATOM 3133 N N . GLY B 1 96 ? 3.904 -34.594 -21.906 1 98.81 96 GLY B N 1
ATOM 3134 C CA . GLY B 1 96 ? 3.24 -33.875 -20.812 1 98.81 96 GLY B CA 1
ATOM 3135 C C . GLY B 1 96 ? 2.971 -34.781 -19.609 1 98.81 96 GLY B C 1
ATOM 3136 O O . GLY B 1 96 ? 2.986 -36 -19.719 1 98.81 96 GLY B O 1
ATOM 3137 N N . LEU B 1 97 ? 2.707 -34.156 -18.531 1 98.88 97 LEU B N 1
ATOM 3138 C CA . LEU B 1 97 ? 2.43 -34.844 -17.281 1 98.88 97 LEU B CA 1
ATOM 3139 C C . LEU B 1 97 ? 1.275 -35.844 -17.453 1 98.88 97 LEU B C 1
ATOM 3141 O O . LEU B 1 97 ? 1.347 -36.969 -16.984 1 98.88 97 LEU B O 1
ATOM 3145 N N . LEU B 1 98 ? 0.254 -35.438 -18.203 1 98.62 98 LEU B N 1
ATOM 3146 C CA . LEU B 1 98 ? -0.98 -36.219 -18.281 1 98.62 98 LEU B CA 1
ATOM 3147 C C . LEU B 1 98 ? -0.896 -37.281 -19.375 1 98.62 98 LEU B C 1
ATOM 3149 O O . LEU B 1 98 ? -1.854 -38.031 -19.594 1 98.62 98 LEU B O 1
ATOM 3153 N N . SER B 1 99 ? 0.253 -37.312 -20.031 1 98.31 99 SER B N 1
ATOM 3154 C CA . SER B 1 99 ? 0.424 -38.312 -21.094 1 98.31 99 SER B CA 1
ATOM 3155 C C . SER B 1 99 ? 0.969 -39.625 -20.531 1 98.31 99 SER B C 1
ATOM 3157 O O . SER B 1 99 ? 1.078 -40.625 -21.25 1 98.31 99 SER B O 1
ATOM 3159 N N . ALA B 1 100 ? 1.32 -39.625 -19.234 1 98.31 100 ALA B N 1
ATOM 3160 C CA . ALA B 1 100 ? 1.822 -40.844 -18.609 1 98.31 100 ALA B CA 1
ATOM 3161 C C . ALA B 1 100 ? 0.743 -41.938 -18.562 1 98.31 100 ALA B C 1
ATOM 3163 O O . ALA B 1 100 ? -0.446 -41.656 -18.703 1 98.31 100 ALA B O 1
ATOM 3164 N N . ASP B 1 101 ? 1.186 -43.156 -18.344 1 96.69 101 ASP B N 1
ATOM 3165 C CA . ASP B 1 101 ? 0.243 -44.281 -18.234 1 96.69 101 ASP B CA 1
ATOM 3166 C C . ASP B 1 101 ? -0.642 -44.125 -17 1 96.69 101 ASP B C 1
ATOM 3168 O O . ASP B 1 101 ? -0.208 -43.562 -15.984 1 96.69 101 ASP B O 1
ATOM 3172 N N . ALA B 1 102 ? -1.794 -44.656 -17.047 1 95 102 ALA B N 1
ATOM 3173 C CA . ALA B 1 102 ? -2.807 -44.5 -16 1 95 102 ALA B CA 1
ATOM 3174 C C . ALA B 1 102 ? -2.27 -44.938 -14.648 1 95 102 ALA B C 1
ATOM 3176 O O . ALA B 1 102 ? -2.646 -44.406 -13.609 1 95 102 ALA B O 1
ATOM 3177 N N . CYS B 1 103 ? -1.418 -45.938 -14.695 1 95.19 103 CYS B N 1
ATOM 3178 C CA . CYS B 1 103 ? -0.896 -46.469 -13.445 1 95.19 103 CYS B CA 1
ATOM 3179 C C . CYS B 1 103 ? -0.034 -45.469 -12.719 1 95.19 103 CYS B C 1
ATOM 3181 O O . CYS B 1 103 ? 0.136 -45.531 -11.5 1 95.19 103 CYS B O 1
ATOM 3183 N N . HIS B 1 104 ? 0.445 -44.469 -13.492 1 96.94 104 HIS B N 1
ATOM 3184 C CA . HIS B 1 104 ? 1.271 -43.406 -12.906 1 96.94 104 HIS B CA 1
ATOM 3185 C C . HIS B 1 104 ? 0.446 -42.156 -12.602 1 96.94 104 HIS B C 1
ATOM 3187 O O . HIS B 1 104 ? 0.973 -41.188 -12.086 1 96.94 104 HIS B O 1
ATOM 3193 N N . LEU B 1 105 ? -0.751 -42.25 -12.93 1 97.69 105 LEU B N 1
ATOM 3194 C CA . LEU B 1 105 ? -1.634 -41.094 -12.75 1 97.69 105 LEU B CA 1
ATOM 3195 C C . LEU B 1 105 ? -2.748 -41.438 -11.758 1 97.69 105 LEU B C 1
ATOM 3197 O O . LEU B 1 105 ? -3.93 -41.281 -12.078 1 97.69 105 LEU B O 1
ATOM 3201 N N . LYS B 1 106 ? -2.361 -41.875 -10.625 1 97.06 106 LYS B N 1
ATOM 3202 C CA . LYS B 1 106 ? -3.252 -42.156 -9.508 1 97.06 106 LYS B CA 1
ATOM 3203 C C . LYS B 1 106 ? -2.748 -41.5 -8.219 1 97.06 106 LYS B C 1
ATOM 3205 O O . LYS B 1 106 ? -1.551 -41.562 -7.926 1 97.06 106 LYS B O 1
ATOM 3210 N N . LYS B 1 107 ? -3.699 -40.875 -7.523 1 97.44 107 LYS B N 1
ATOM 3211 C CA . LYS B 1 107 ? -3.416 -40.281 -6.211 1 97.44 107 LYS B CA 1
ATOM 3212 C C . LYS B 1 107 ? -2.283 -39.281 -6.289 1 97.44 107 LYS B C 1
ATOM 3214 O O . LYS B 1 107 ? -1.365 -39.281 -5.465 1 97.44 107 LYS B O 1
ATOM 3219 N N . LYS B 1 108 ? -2.295 -38.438 -7.359 1 98.44 108 LYS B N 1
ATOM 3220 C CA . LYS B 1 108 ? -1.269 -37.438 -7.555 1 98.44 108 LYS B CA 1
ATOM 3221 C C . LYS B 1 108 ? -1.777 -36.062 -7.137 1 98.44 108 LYS B C 1
ATOM 3223 O O . LYS B 1 108 ? -2.975 -35.781 -7.227 1 98.44 108 LYS B O 1
ATOM 3228 N N . LEU B 1 109 ? -0.881 -35.25 -6.613 1 98.56 109 LEU B N 1
ATOM 3229 C CA . LEU B 1 109 ? -1.143 -33.844 -6.34 1 98.56 109 LEU B CA 1
ATOM 3230 C C . LEU B 1 109 ? -0.397 -32.969 -7.324 1 98.56 109 LEU B C 1
ATOM 3232 O O . LEU B 1 109 ? 0.82 -33.094 -7.48 1 98.56 109 LEU B O 1
ATOM 3236 N N . PHE B 1 110 ? -1.136 -32.156 -8.031 1 98.81 110 PHE B N 1
ATOM 3237 C CA . PHE B 1 110 ? -0.564 -31.172 -8.953 1 98.81 110 PHE B CA 1
ATOM 3238 C C . PHE B 1 110 ? -0.701 -29.766 -8.406 1 98.81 110 PHE B C 1
ATOM 3240 O O . PHE B 1 110 ? -1.813 -29.25 -8.273 1 98.81 110 PHE B O 1
ATOM 3247 N N . PHE B 1 111 ? 0.431 -29.156 -8.047 1 98.88 111 PHE B N 1
ATOM 3248 C CA . PHE B 1 111 ? 0.471 -27.75 -7.629 1 98.88 111 PHE B CA 1
ATOM 3249 C C . PHE B 1 111 ? 0.947 -26.859 -8.766 1 98.88 111 PHE B C 1
ATOM 3251 O O . PHE B 1 111 ? 2.145 -26.797 -9.055 1 98.88 111 PHE B O 1
ATOM 3258 N N . GLU B 1 112 ? 0.044 -26.188 -9.391 1 98.88 112 GLU B N 1
ATOM 3259 C CA . GLU B 1 112 ? 0.394 -25.25 -10.445 1 98.88 112 GLU B CA 1
ATOM 3260 C C . GLU B 1 112 ? 0.578 -23.844 -9.875 1 98.88 112 GLU B C 1
ATOM 3262 O O . GLU B 1 112 ? -0.389 -23.203 -9.453 1 98.88 112 GLU B O 1
ATOM 3267 N N . CYS B 1 113 ? 1.82 -23.344 -9.898 1 98.81 113 CYS B N 1
ATOM 3268 C CA . CYS B 1 113 ? 2.158 -22.156 -9.133 1 98.81 113 CYS B CA 1
ATOM 3269 C C . CYS B 1 113 ? 2.377 -20.953 -10.055 1 98.81 113 CYS B C 1
ATOM 3271 O O . CYS B 1 113 ? 2.615 -19.844 -9.594 1 98.81 113 CYS B O 1
ATOM 3273 N N . SER B 1 114 ? 2.246 -21.188 -11.383 1 98.06 114 SER B N 1
ATOM 3274 C CA . SER B 1 114 ? 2.471 -20.125 -12.359 1 98.06 114 SER B CA 1
ATOM 3275 C C . SER B 1 114 ? 1.3 -19.141 -12.391 1 98.06 114 SER B C 1
ATOM 3277 O O . SER B 1 114 ? 0.213 -19.453 -11.898 1 98.06 114 SER B O 1
ATOM 3279 N N . THR B 1 115 ? 1.587 -17.984 -12.867 1 97.19 115 THR B N 1
ATOM 3280 C CA . THR B 1 115 ? 0.523 -17.031 -13.156 1 97.19 115 THR B CA 1
ATOM 3281 C C . THR B 1 115 ? 0.061 -17.156 -14.602 1 97.19 115 THR B C 1
ATOM 3283 O O . THR B 1 115 ? 0.746 -16.703 -15.523 1 97.19 115 THR B O 1
ATOM 3286 N N . ILE B 1 116 ? -1.115 -17.781 -14.789 1 97.56 116 ILE B N 1
ATOM 3287 C CA . ILE B 1 116 ? -1.618 -18.047 -16.141 1 97.56 116 ILE B CA 1
ATOM 3288 C C . ILE B 1 116 ? -3.088 -17.641 -16.219 1 97.56 116 ILE B C 1
ATOM 3290 O O . ILE B 1 116 ? -3.688 -17.234 -15.227 1 97.56 116 ILE B O 1
ATOM 3294 N N . ASP B 1 117 ? -3.607 -17.672 -17.453 1 96.62 117 ASP B N 1
ATOM 3295 C CA . ASP B 1 117 ? -5.016 -17.328 -17.625 1 96.62 117 ASP B CA 1
ATOM 3296 C C . ASP B 1 117 ? -5.922 -18.375 -16.969 1 96.62 117 ASP B C 1
ATOM 3298 O O . ASP B 1 117 ? -5.59 -19.562 -16.953 1 96.62 117 ASP B O 1
ATOM 3302 N N . ILE B 1 118 ? -7 -17.938 -16.531 1 97.06 118 ILE B N 1
ATOM 3303 C CA . ILE B 1 118 ? -7.957 -18.734 -15.766 1 97.06 118 ILE B CA 1
ATOM 3304 C C . ILE B 1 118 ? -8.492 -19.875 -16.625 1 97.06 118 ILE B C 1
ATOM 3306 O O . ILE B 1 118 ? -8.641 -21 -16.156 1 97.06 118 ILE B O 1
ATOM 3310 N N . GLU B 1 119 ? -8.711 -19.672 -17.875 1 96.44 119 GLU B N 1
ATOM 3311 C CA . GLU B 1 119 ? -9.281 -20.656 -18.797 1 96.44 119 GLU B CA 1
ATOM 3312 C C . GLU B 1 119 ? -8.367 -21.859 -18.953 1 96.44 119 GLU B C 1
ATOM 3314 O O . GLU B 1 119 ? -8.828 -23.016 -18.906 1 96.44 119 GLU B O 1
ATOM 3319 N N . THR B 1 120 ? -7.117 -21.578 -19.125 1 97.5 120 THR B N 1
ATOM 3320 C CA . THR B 1 120 ? -6.145 -22.656 -19.25 1 97.5 120 THR B CA 1
ATOM 3321 C C . THR B 1 120 ? -6.113 -23.5 -17.969 1 97.5 120 THR B C 1
ATOM 3323 O O . THR B 1 120 ? -6.121 -24.734 -18.031 1 97.5 120 THR B O 1
ATOM 3326 N N . SER B 1 121 ? -6.117 -22.859 -16.875 1 98.06 121 SER B N 1
ATOM 3327 C CA . SER B 1 121 ? -6.094 -23.562 -15.594 1 98.06 121 SER B CA 1
ATOM 3328 C C . SER B 1 121 ? -7.324 -24.438 -15.422 1 98.06 121 SER B C 1
ATOM 3330 O O . SER B 1 121 ? -7.219 -25.578 -14.992 1 98.06 121 SER B O 1
ATOM 3332 N N . LEU B 1 122 ? -8.484 -23.906 -15.742 1 97.69 122 LEU B N 1
ATOM 3333 C CA . LEU B 1 122 ? -9.727 -24.641 -15.609 1 97.69 122 LEU B CA 1
ATOM 3334 C C . LEU B 1 122 ? -9.742 -25.859 -16.547 1 97.69 122 LEU B C 1
ATOM 3336 O O . LEU B 1 122 ? -10.234 -26.922 -16.172 1 97.69 122 LEU B O 1
ATOM 3340 N N . HIS B 1 123 ? -9.25 -25.641 -17.688 1 98.06 123 HIS B N 1
ATOM 3341 C CA . HIS B 1 123 ? -9.172 -26.75 -18.625 1 98.06 123 HIS B CA 1
ATOM 3342 C C . HIS B 1 123 ? -8.305 -27.891 -18.078 1 98.06 123 HIS B C 1
ATOM 3344 O O . HIS B 1 123 ? -8.703 -29.047 -18.109 1 98.06 123 HIS B O 1
ATOM 3350 N N . ILE B 1 124 ? -7.188 -27.562 -17.562 1 98.31 124 ILE B N 1
ATOM 3351 C CA . ILE B 1 124 ? -6.273 -28.547 -17.016 1 98.31 124 ILE B CA 1
ATOM 3352 C C . ILE B 1 124 ? -6.922 -29.234 -15.812 1 98.31 124 ILE B C 1
ATOM 3354 O O . ILE B 1 124 ? -6.863 -30.469 -15.688 1 98.31 124 ILE B O 1
ATOM 3358 N N . ALA B 1 125 ? -7.535 -28.438 -14.992 1 98.06 125 ALA B N 1
ATOM 3359 C CA . ALA B 1 125 ? -8.227 -28.984 -13.82 1 98.06 125 ALA B CA 1
ATOM 3360 C C . ALA B 1 125 ? -9.266 -30.031 -14.234 1 98.06 125 ALA B C 1
ATOM 3362 O O . ALA B 1 125 ? -9.398 -31.078 -13.594 1 98.06 125 ALA B O 1
ATOM 3363 N N . SER B 1 126 ? -9.992 -29.734 -15.281 1 97.75 126 SER B N 1
ATOM 3364 C CA . SER B 1 126 ? -11.031 -30.641 -15.758 1 97.75 126 SER B CA 1
ATOM 3365 C C . SER B 1 126 ? -10.438 -31.969 -16.234 1 97.75 126 SER B C 1
ATOM 3367 O O . SER B 1 126 ? -11.055 -33.031 -16.094 1 97.75 126 SER B O 1
ATOM 3369 N N . GLN B 1 127 ? -9.258 -31.906 -16.766 1 97.75 127 GLN B N 1
ATOM 3370 C CA . GLN B 1 127 ? -8.586 -33.094 -17.234 1 97.75 127 GLN B CA 1
ATOM 3371 C C . GLN B 1 127 ? -8.094 -33.938 -16.062 1 97.75 127 GLN B C 1
ATOM 3373 O O . GLN B 1 127 ? -8.234 -35.156 -16.062 1 97.75 127 GLN B O 1
ATOM 3378 N N . VAL B 1 128 ? -7.582 -33.281 -15.07 1 98.06 128 VAL B N 1
ATOM 3379 C CA . VAL B 1 128 ? -7.047 -34 -13.914 1 98.06 128 VAL B CA 1
ATOM 3380 C C . VAL B 1 128 ? -8.188 -34.656 -13.125 1 98.06 128 VAL B C 1
ATOM 3382 O O . VAL B 1 128 ? -8.031 -35.75 -12.578 1 98.06 128 VAL B O 1
ATOM 3385 N N . LYS B 1 129 ? -9.297 -33.969 -13.125 1 96.44 129 LYS B N 1
ATOM 3386 C CA . LYS B 1 129 ? -10.461 -34.438 -12.375 1 96.44 129 LYS B CA 1
ATOM 3387 C C . LYS B 1 129 ? -10.914 -35.812 -12.867 1 96.44 129 LYS B C 1
ATOM 3389 O O . LYS B 1 129 ? -11.531 -36.562 -12.117 1 96.44 129 LYS B O 1
ATOM 3394 N N . LYS B 1 130 ? -10.555 -36.156 -14.07 1 96.94 130 LYS B N 1
ATOM 3395 C CA . LYS B 1 130 ? -10.945 -37.438 -14.656 1 96.94 130 LYS B CA 1
ATOM 3396 C C . LYS B 1 130 ? -10.062 -38.562 -14.148 1 96.94 130 LYS B C 1
ATOM 3398 O O . LYS B 1 130 ? -10.391 -39.75 -14.328 1 96.94 130 LYS B O 1
ATOM 3403 N N . LEU B 1 131 ? -9.031 -38.188 -13.516 1 97.5 131 LEU B N 1
ATOM 3404 C CA . LEU B 1 131 ? -8.055 -39.188 -13.078 1 97.5 131 LEU B CA 1
ATOM 3405 C C . LEU B 1 131 ? -8.398 -39.719 -11.688 1 97.5 131 LEU B C 1
ATOM 3407 O O . LEU B 1 131 ? -9.086 -39.031 -10.914 1 97.5 131 LEU B O 1
ATOM 3411 N N . GLU B 1 132 ? -7.863 -40.844 -11.383 1 95.81 132 GLU B N 1
ATOM 3412 C CA . GLU B 1 132 ? -8.195 -41.531 -10.125 1 95.81 132 GLU B CA 1
ATOM 3413 C C . GLU B 1 132 ? -7.512 -40.844 -8.945 1 95.81 132 GLU B C 1
ATOM 3415 O O . GLU B 1 132 ? -6.297 -40.969 -8.766 1 95.81 132 GLU B O 1
ATOM 3420 N N . ASN B 1 133 ? -8.297 -40.156 -8.117 1 96.19 133 ASN B N 1
ATOM 3421 C CA . ASN B 1 133 ? -7.883 -39.562 -6.852 1 96.19 133 ASN B CA 1
ATOM 3422 C C . ASN B 1 133 ? -6.727 -38.562 -7.043 1 96.19 133 ASN B C 1
ATOM 3424 O O . ASN B 1 133 ? -5.805 -38.531 -6.227 1 96.19 133 ASN B O 1
ATOM 3428 N N . CYS B 1 134 ? -6.695 -37.938 -8.203 1 97.94 134 CYS B N 1
ATOM 3429 C CA . CYS B 1 134 ? -5.738 -36.844 -8.438 1 97.94 134 CYS B CA 1
ATOM 3430 C C . CYS B 1 134 ? -6.352 -35.5 -8.109 1 97.94 134 CYS B C 1
ATOM 3432 O O . CYS B 1 134 ? -7.566 -35.312 -8.203 1 97.94 134 CYS B O 1
ATOM 3434 N N . VAL B 1 135 ? -5.527 -34.625 -7.609 1 97.94 135 VAL B N 1
ATOM 3435 C CA . VAL B 1 135 ? -5.973 -33.281 -7.246 1 97.94 135 VAL B CA 1
ATOM 3436 C C . VAL B 1 135 ? -5.125 -32.219 -7.973 1 97.94 135 VAL B C 1
ATOM 3438 O O . VAL B 1 135 ? -3.895 -32.312 -7.977 1 97.94 135 VAL B O 1
ATOM 3441 N N . PHE B 1 136 ? -5.801 -31.375 -8.68 1 98.44 136 PHE B N 1
ATOM 3442 C CA . PHE B 1 136 ? -5.168 -30.203 -9.281 1 98.44 136 PHE B CA 1
ATOM 3443 C C . PHE B 1 136 ? -5.535 -28.938 -8.516 1 98.44 136 PHE B C 1
ATOM 3445 O O . PHE B 1 136 ? -6.711 -28.688 -8.25 1 98.44 136 PHE B O 1
ATOM 3452 N N . VAL B 1 137 ? -4.445 -28.188 -8.164 1 98.12 137 VAL B N 1
ATOM 3453 C CA . VAL B 1 137 ? -4.637 -26.938 -7.43 1 98.12 137 VAL B CA 1
ATOM 3454 C C . VAL B 1 137 ? -3.877 -25.812 -8.117 1 98.12 137 VAL B C 1
ATOM 3456 O O . VAL B 1 137 ? -2.721 -25.984 -8.516 1 98.12 137 VAL B O 1
ATOM 3459 N N . ASP B 1 138 ? -4.629 -24.719 -8.391 1 98.75 138 ASP B N 1
ATOM 3460 C CA . ASP B 1 138 ? -3.867 -23.516 -8.688 1 98.75 138 ASP B CA 1
ATOM 3461 C C . ASP B 1 138 ? -3.377 -22.828 -7.41 1 98.75 138 ASP B C 1
ATOM 3463 O O . ASP B 1 138 ? -4.172 -22.547 -6.516 1 98.75 138 ASP B O 1
ATOM 3467 N N . ALA B 1 139 ? -2.059 -22.578 -7.344 1 98.81 139 ALA B N 1
ATOM 3468 C CA . ALA B 1 139 ? -1.433 -22.031 -6.145 1 98.81 139 ALA B CA 1
ATOM 3469 C C . ALA B 1 139 ? -0.396 -20.969 -6.512 1 98.81 139 ALA B C 1
ATOM 3471 O O . ALA B 1 139 ? 0.759 -21.047 -6.082 1 98.81 139 ALA B O 1
ATOM 3472 N N . PRO B 1 140 ? -0.85 -19.938 -7.25 1 98.69 140 PRO B N 1
ATOM 3473 C CA . PRO B 1 140 ? 0.116 -18.891 -7.562 1 98.69 140 PRO B CA 1
ATOM 3474 C C . PRO B 1 140 ? 0.698 -18.234 -6.316 1 98.69 140 PRO B C 1
ATOM 3476 O O . PRO B 1 140 ? 0.176 -18.422 -5.215 1 98.69 140 PRO B O 1
ATOM 3479 N N . VAL B 1 141 ? 1.802 -17.516 -6.531 1 98.38 141 VAL B N 1
ATOM 3480 C CA . VAL B 1 141 ? 2.592 -17.094 -5.379 1 98.38 141 VAL B CA 1
ATOM 3481 C C . VAL B 1 141 ? 2.83 -15.586 -5.445 1 98.38 141 VAL B C 1
ATOM 3483 O O . VAL B 1 141 ? 2.727 -14.977 -6.512 1 98.38 141 VAL B O 1
ATOM 3486 N N . SER B 1 142 ? 3.062 -15 -4.336 1 97.5 142 SER B N 1
ATOM 3487 C CA . SER B 1 142 ? 3.508 -13.617 -4.195 1 97.5 142 SER B CA 1
ATOM 3488 C C . SER B 1 142 ? 4.629 -13.5 -3.168 1 97.5 142 SER B C 1
ATOM 3490 O O . SER B 1 142 ? 4.781 -14.367 -2.307 1 97.5 142 SER B O 1
ATOM 3492 N N . GLY B 1 143 ? 5.441 -12.477 -3.256 1 93.25 143 GLY B N 1
ATOM 3493 C CA . GLY B 1 143 ? 6.578 -12.266 -2.377 1 93.25 143 GLY B CA 1
ATOM 3494 C C . GLY B 1 143 ? 7.895 -12.141 -3.125 1 93.25 143 GLY B C 1
ATOM 3495 O O . GLY B 1 143 ? 8.938 -11.891 -2.516 1 93.25 143 GLY B O 1
ATOM 3496 N N . GLY B 1 144 ? 7.887 -12.336 -4.402 1 89.81 144 GLY B N 1
ATOM 3497 C CA . GLY B 1 144 ? 9.039 -12.109 -5.27 1 89.81 144 GLY B CA 1
ATOM 3498 C C . GLY B 1 144 ? 10.148 -13.125 -5.055 1 89.81 144 GLY B C 1
ATOM 3499 O O . GLY B 1 144 ? 9.938 -14.156 -4.422 1 89.81 144 GLY B O 1
ATOM 3500 N N . VAL B 1 145 ? 11.242 -12.797 -5.637 1 90 145 VAL B N 1
ATOM 3501 C CA . VAL B 1 145 ? 12.414 -13.672 -5.633 1 90 145 VAL B CA 1
ATOM 3502 C C . VAL B 1 145 ? 12.875 -13.906 -4.195 1 90 145 VAL B C 1
ATOM 3504 O O . VAL B 1 145 ? 13.227 -15.023 -3.828 1 90 145 VAL B O 1
ATOM 3507 N N . GLN B 1 146 ? 12.766 -12.875 -3.428 1 89.81 146 GLN B N 1
ATOM 3508 C CA . GLN B 1 146 ? 13.172 -13.008 -2.031 1 89.81 146 GLN B CA 1
ATOM 3509 C C . GLN B 1 146 ? 12.281 -14.008 -1.294 1 89.81 146 GLN B C 1
ATOM 3511 O O . GLN B 1 146 ? 12.773 -14.844 -0.541 1 89.81 146 GLN B O 1
ATOM 3516 N N . GLY B 1 147 ? 10.984 -13.898 -1.511 1 94.19 147 GLY B N 1
ATOM 3517 C CA . GLY B 1 147 ? 10.078 -14.867 -0.912 1 94.19 147 GLY B CA 1
ATOM 3518 C C . GLY B 1 147 ? 10.352 -16.297 -1.357 1 94.19 147 GLY B C 1
ATOM 3519 O O . GLY B 1 147 ? 10.312 -17.219 -0.546 1 94.19 147 GLY B O 1
ATOM 3520 N N . ALA B 1 148 ? 10.656 -16.5 -2.592 1 96.38 148 ALA B N 1
ATOM 3521 C CA . ALA B 1 148 ? 10.953 -17.812 -3.141 1 96.38 148 ALA B CA 1
ATOM 3522 C C . ALA B 1 148 ? 12.219 -18.391 -2.518 1 96.38 148 ALA B C 1
ATOM 3524 O O . ALA B 1 148 ? 12.25 -19.562 -2.146 1 96.38 148 ALA B O 1
ATOM 3525 N N . ASN B 1 149 ? 13.227 -17.531 -2.371 1 95.75 149 ASN B N 1
ATOM 3526 C CA . ASN B 1 149 ? 14.508 -17.969 -1.829 1 95.75 149 ASN B CA 1
ATOM 3527 C C . ASN B 1 149 ? 14.398 -18.312 -0.347 1 95.75 149 ASN B C 1
ATOM 3529 O O . ASN B 1 149 ? 15.031 -19.266 0.121 1 95.75 149 ASN B O 1
ATOM 3533 N N . ASN B 1 150 ? 13.555 -17.594 0.325 1 96.69 150 ASN B N 1
ATOM 3534 C CA . ASN B 1 150 ? 13.484 -17.734 1.776 1 96.69 150 ASN B CA 1
ATOM 3535 C C . ASN B 1 150 ? 12.398 -18.719 2.195 1 96.69 150 ASN B C 1
ATOM 3537 O O . ASN B 1 150 ? 12.297 -19.062 3.373 1 96.69 150 ASN B O 1
ATOM 3541 N N . GLY B 1 151 ? 11.617 -19.141 1.268 1 98.12 151 GLY B N 1
ATOM 3542 C CA . GLY B 1 151 ? 10.516 -20.016 1.601 1 98.12 151 GLY B CA 1
ATOM 3543 C C . GLY B 1 151 ? 9.406 -19.328 2.373 1 98.12 151 GLY B C 1
ATOM 3544 O O . GLY B 1 151 ? 8.812 -19.922 3.277 1 98.12 151 GLY B O 1
ATOM 3545 N N . THR B 1 152 ? 9.164 -18.016 2.051 1 97.62 152 THR B N 1
ATOM 3546 C CA . THR B 1 152 ? 8.203 -17.219 2.795 1 97.62 152 THR B CA 1
ATOM 3547 C C . THR B 1 152 ? 7.137 -16.656 1.86 1 97.62 152 THR B C 1
ATOM 3549 O O . THR B 1 152 ? 6.586 -15.578 2.121 1 97.62 152 THR B O 1
ATOM 3552 N N . LEU B 1 153 ? 6.859 -17.312 0.812 1 98.38 153 LEU B N 1
ATOM 3553 C CA . LEU B 1 153 ? 5.891 -16.844 -0.172 1 98.38 153 LEU B CA 1
ATOM 3554 C C . LEU B 1 153 ? 4.484 -16.828 0.417 1 98.38 153 LEU B C 1
ATOM 3556 O O . LEU B 1 153 ? 4.156 -17.656 1.275 1 98.38 153 LEU B O 1
ATOM 3560 N N . SER B 1 154 ? 3.725 -15.875 -0.047 1 98.56 154 SER B N 1
ATOM 3561 C CA . SER B 1 154 ? 2.275 -16.016 0.05 1 98.56 154 SER B CA 1
ATOM 3562 C C . SER B 1 154 ? 1.728 -16.875 -1.088 1 98.56 154 SER B C 1
ATOM 3564 O O . SER B 1 154 ? 2.158 -16.75 -2.234 1 98.56 154 SER B O 1
ATOM 3566 N N . LEU B 1 155 ? 0.845 -17.781 -0.728 1 98.88 155 LEU B N 1
ATOM 3567 C CA . LEU B 1 155 ? 0.228 -18.609 -1.751 1 98.88 155 LEU B CA 1
ATOM 3568 C C . LEU B 1 155 ? -1.284 -18.422 -1.773 1 98.88 155 LEU B C 1
ATOM 3570 O O . LEU B 1 155 ? -1.926 -18.391 -0.721 1 98.88 155 LEU B O 1
ATOM 3574 N N . MET B 1 156 ? -1.801 -18.203 -2.914 1 98.88 156 MET B N 1
ATOM 3575 C CA . MET B 1 156 ? -3.229 -18.094 -3.191 1 98.88 156 MET B CA 1
ATOM 3576 C C . MET B 1 156 ? -3.77 -19.359 -3.824 1 98.88 156 MET B C 1
ATOM 3578 O O . MET B 1 156 ? -3.473 -19.672 -4.98 1 98.88 156 MET B O 1
ATOM 3582 N N . VAL B 1 157 ? -4.605 -20.031 -3.057 1 98.88 157 VAL B N 1
ATOM 3583 C CA . VAL B 1 157 ? -4.906 -21.406 -3.459 1 98.88 157 VAL B CA 1
ATOM 3584 C C . VAL B 1 157 ? -6.367 -21.5 -3.898 1 98.88 157 VAL B C 1
ATOM 3586 O O . VAL B 1 157 ? -7.27 -21.094 -3.168 1 98.88 157 VAL B O 1
ATOM 3589 N N . GLY B 1 158 ? -6.562 -21.969 -5.117 1 98.75 158 GLY B N 1
ATOM 3590 C CA . GLY B 1 158 ? -7.871 -22.406 -5.574 1 98.75 158 GLY B CA 1
ATOM 3591 C C . GLY B 1 158 ? -8.016 -23.922 -5.605 1 98.75 158 GLY B C 1
ATOM 3592 O O . GLY B 1 158 ? -7.301 -24.594 -6.348 1 98.75 158 GLY B O 1
ATOM 3593 N N . CYS B 1 159 ? -8.938 -24.469 -4.77 1 97.69 159 CYS B N 1
ATOM 3594 C CA . CYS B 1 159 ? -9.195 -25.906 -4.773 1 97.69 159 CYS B CA 1
ATOM 3595 C C . CYS B 1 159 ? -10.641 -26.188 -4.375 1 97.69 159 CYS B C 1
ATOM 3597 O O . CYS B 1 159 ? -11.367 -25.297 -3.947 1 97.69 159 CYS B O 1
ATOM 3599 N N . GLU B 1 160 ? -11.023 -27.422 -4.465 1 95.94 160 GLU B N 1
ATOM 3600 C CA . GLU B 1 160 ? -12.43 -27.812 -4.477 1 95.94 160 GLU B CA 1
ATOM 3601 C C . GLU B 1 160 ? -13.055 -27.672 -3.092 1 95.94 160 GLU B C 1
ATOM 3603 O O . GLU B 1 160 ? -14.258 -27.422 -2.969 1 95.94 160 GLU B O 1
ATOM 3608 N N . SER B 1 161 ? -12.227 -27.922 -1.993 1 97.06 161 SER B N 1
ATOM 3609 C CA . SER B 1 161 ? -12.836 -27.922 -0.666 1 97.06 161 SER B CA 1
ATOM 3610 C C . SER B 1 161 ? -11.812 -27.562 0.41 1 97.06 161 SER B C 1
ATOM 3612 O O . SER B 1 161 ? -10.602 -27.625 0.171 1 97.06 161 SER B O 1
ATOM 3614 N N . ASP B 1 162 ? -12.328 -27.188 1.529 1 97.75 162 ASP B N 1
ATOM 3615 C CA . ASP B 1 162 ? -11.477 -26.922 2.684 1 97.75 162 ASP B CA 1
ATOM 3616 C C . ASP B 1 162 ? -10.734 -28.188 3.113 1 97.75 162 ASP B C 1
ATOM 3618 O O . ASP B 1 162 ? -9.594 -28.109 3.588 1 97.75 162 ASP B O 1
ATOM 3622 N N . ALA B 1 163 ? -11.391 -29.281 2.895 1 97.81 163 ALA B N 1
ATOM 3623 C CA . ALA B 1 163 ? -10.742 -30.531 3.25 1 97.81 163 ALA B CA 1
ATOM 3624 C C . ALA B 1 163 ? -9.484 -30.766 2.416 1 97.81 163 ALA B C 1
ATOM 3626 O O . ALA B 1 163 ? -8.438 -31.141 2.951 1 97.81 163 ALA B O 1
ATOM 3627 N N . ILE B 1 164 ? -9.641 -30.547 1.161 1 97.75 164 ILE B N 1
ATOM 3628 C CA . ILE B 1 164 ? -8.484 -30.672 0.281 1 97.75 164 ILE B CA 1
ATOM 3629 C C . ILE B 1 164 ? -7.422 -29.656 0.677 1 97.75 164 ILE B C 1
ATOM 3631 O O . ILE B 1 164 ? -6.238 -29.984 0.764 1 97.75 164 ILE B O 1
ATOM 3635 N N . PHE B 1 165 ? -7.863 -28.484 0.976 1 98.62 165 PHE B N 1
ATOM 3636 C CA . PHE B 1 165 ? -6.934 -27.422 1.366 1 98.62 165 PHE B CA 1
ATOM 3637 C C . PHE B 1 165 ? -6.141 -27.844 2.602 1 98.62 165 PHE B C 1
ATOM 3639 O O . PHE B 1 165 ? -4.918 -27.703 2.637 1 98.62 165 PHE B O 1
ATOM 3646 N N . GLN B 1 166 ? -6.773 -28.297 3.607 1 98.38 166 GLN B N 1
ATOM 3647 C CA . GLN B 1 166 ? -6.117 -28.719 4.84 1 98.38 166 GLN B CA 1
ATOM 3648 C C . GLN B 1 166 ? -5.121 -29.844 4.574 1 98.38 166 GLN B C 1
ATOM 3650 O O . GLN B 1 166 ? -4.051 -29.891 5.184 1 98.38 166 GLN B O 1
ATOM 3655 N N . ARG B 1 167 ? -5.48 -30.656 3.631 1 97.25 167 ARG B N 1
ATOM 3656 C CA . ARG B 1 167 ? -4.625 -31.781 3.283 1 97.25 167 ARG B CA 1
ATOM 3657 C C . ARG B 1 167 ? -3.342 -31.312 2.604 1 97.25 167 ARG B C 1
ATOM 3659 O O . ARG B 1 167 ? -2.266 -31.859 2.848 1 97.25 167 ARG B O 1
ATOM 3666 N N . ILE B 1 168 ? -3.445 -30.281 1.844 1 98.19 168 ILE B N 1
ATOM 3667 C CA . ILE B 1 168 ? -2.309 -29.953 0.995 1 98.19 168 ILE B CA 1
ATOM 3668 C C . ILE B 1 168 ? -1.508 -28.812 1.634 1 98.19 168 ILE B C 1
ATOM 3670 O O . ILE B 1 168 ? -0.372 -28.547 1.235 1 98.19 168 ILE B O 1
ATOM 3674 N N . LYS B 1 169 ? -2.006 -28.062 2.578 1 98.69 169 LYS B N 1
ATOM 3675 C CA . LYS B 1 169 ? -1.373 -26.875 3.156 1 98.69 169 LYS B CA 1
ATOM 3676 C C . LYS B 1 169 ? 0.012 -27.203 3.703 1 98.69 169 LYS B C 1
ATOM 3678 O O . LYS B 1 169 ? 0.967 -26.453 3.484 1 98.69 169 LYS B O 1
ATOM 3683 N N . PRO B 1 170 ? 0.201 -28.328 4.41 1 98.56 170 PRO B N 1
ATOM 3684 C CA . PRO B 1 170 ? 1.541 -28.641 4.914 1 98.56 170 PRO B CA 1
ATOM 3685 C C . PRO B 1 170 ? 2.584 -28.734 3.803 1 98.56 170 PRO B C 1
ATOM 3687 O O . PRO B 1 170 ? 3.744 -28.375 4.008 1 98.56 170 PRO B O 1
ATOM 3690 N N . ILE B 1 171 ? 2.186 -29.219 2.633 1 98.69 171 ILE B N 1
ATOM 3691 C CA . ILE B 1 171 ? 3.107 -29.328 1.507 1 98.69 171 ILE B CA 1
ATOM 3692 C C . ILE B 1 171 ? 3.445 -27.922 0.99 1 98.69 171 ILE B C 1
ATOM 3694 O O . ILE B 1 171 ? 4.605 -27.641 0.686 1 98.69 171 ILE B O 1
ATOM 3698 N N . LEU B 1 172 ? 2.455 -27.047 0.955 1 98.81 172 LEU B N 1
ATOM 3699 C CA . LEU B 1 172 ? 2.662 -25.688 0.473 1 98.81 172 LEU B CA 1
ATOM 3700 C C . LEU B 1 172 ? 3.557 -24.891 1.427 1 98.81 172 LEU B C 1
ATOM 3702 O O . LEU B 1 172 ? 4.223 -23.953 1.018 1 98.81 172 LEU B O 1
ATOM 3706 N N . CYS B 1 173 ? 3.637 -25.297 2.715 1 98.75 173 CYS B N 1
ATOM 3707 C CA . CYS B 1 173 ? 4.492 -24.656 3.711 1 98.75 173 CYS B CA 1
ATOM 3708 C C . CYS B 1 173 ? 5.965 -24.891 3.393 1 98.75 173 CYS B C 1
ATOM 3710 O O . CYS B 1 173 ? 6.836 -24.219 3.947 1 98.75 173 CYS B O 1
ATOM 3712 N N . LEU B 1 174 ? 6.262 -25.812 2.467 1 98.75 174 LEU B N 1
ATOM 3713 C CA . LEU B 1 174 ? 7.637 -26.016 2.033 1 98.75 174 LEU B CA 1
ATOM 3714 C C . LEU B 1 174 ? 8.18 -24.781 1.32 1 98.75 174 LEU B C 1
ATOM 3716 O O . LEU B 1 174 ? 9.391 -24.562 1.294 1 98.75 174 LEU B O 1
ATOM 3720 N N . VAL B 1 175 ? 7.238 -23.953 0.785 1 98.75 175 VAL B N 1
ATOM 3721 C CA . VAL B 1 175 ? 7.715 -22.828 -0.014 1 98.75 175 VAL B CA 1
ATOM 3722 C C . VAL B 1 175 ? 7.102 -21.531 0.505 1 98.75 175 VAL B C 1
ATOM 3724 O O . VAL B 1 175 ? 7.461 -20.438 0.053 1 98.75 175 VAL B O 1
ATOM 3727 N N . GLY B 1 176 ? 6.164 -21.594 1.348 1 98.62 176 GLY B N 1
ATOM 3728 C CA . GLY B 1 176 ? 5.484 -20.422 1.852 1 98.62 176 GLY B CA 1
ATOM 3729 C C . GLY B 1 176 ? 5.383 -20.391 3.365 1 98.62 176 GLY B C 1
ATOM 3730 O O . GLY B 1 176 ? 5.648 -21.391 4.031 1 98.62 176 GLY B O 1
ATOM 3731 N N . ARG B 1 177 ? 5.02 -19.234 3.916 1 97.62 177 ARG B N 1
ATOM 3732 C CA . ARG B 1 177 ? 4.711 -19.109 5.336 1 97.62 177 ARG B CA 1
ATOM 3733 C C . ARG B 1 177 ? 3.299 -19.594 5.637 1 97.62 177 ARG B C 1
ATOM 3735 O O . ARG B 1 177 ? 2.348 -19.219 4.949 1 97.62 177 ARG B O 1
ATOM 3742 N N . SER B 1 178 ? 3.221 -20.328 6.684 1 98.38 178 SER B N 1
ATOM 3743 C CA . SER B 1 178 ? 1.957 -20.969 7.016 1 98.38 178 SER B CA 1
ATOM 3744 C C . SER B 1 178 ? 0.828 -19.953 7.137 1 98.38 178 SER B C 1
ATOM 3746 O O . SER B 1 178 ? -0.286 -20.203 6.664 1 98.38 178 SER B O 1
ATOM 3748 N N . GLU B 1 179 ? 1.098 -18.781 7.691 1 98.12 179 GLU B N 1
ATOM 3749 C CA . GLU B 1 179 ? 0.07 -17.781 7.938 1 98.12 179 GLU B CA 1
ATOM 3750 C C . GLU B 1 179 ? -0.286 -17.031 6.656 1 98.12 179 GLU B C 1
ATOM 3752 O O . GLU B 1 179 ? -1.279 -16.297 6.609 1 98.12 179 GLU B O 1
ATOM 3757 N N . ASN B 1 180 ? 0.497 -17.234 5.605 1 98.56 180 ASN B N 1
ATOM 3758 C CA . ASN B 1 180 ? 0.292 -16.516 4.355 1 98.56 180 ASN B CA 1
ATOM 3759 C C . ASN B 1 180 ? -0.158 -17.438 3.234 1 98.56 180 ASN B C 1
ATOM 3761 O O . ASN B 1 180 ? 0.038 -17.141 2.055 1 98.56 180 ASN B O 1
ATOM 3765 N N . ILE B 1 181 ? -0.668 -18.641 3.557 1 98.81 181 ILE B N 1
ATOM 3766 C CA . ILE B 1 181 ? -1.26 -19.562 2.596 1 98.81 181 ILE B CA 1
ATOM 3767 C C . ILE B 1 181 ? -2.781 -19.547 2.729 1 98.81 181 ILE B C 1
ATOM 3769 O O . ILE B 1 181 ? -3.326 -19.906 3.771 1 98.81 181 ILE B O 1
ATOM 3773 N N . PHE B 1 182 ? -3.467 -19.156 1.635 1 98.81 182 PHE B N 1
ATOM 3774 C CA . PHE B 1 182 ? -4.891 -18.844 1.727 1 98.81 182 PHE B CA 1
ATOM 3775 C C . PHE B 1 182 ? -5.695 -19.734 0.784 1 98.81 182 PHE B C 1
ATOM 3777 O O . PHE B 1 182 ? -5.32 -19.922 -0.376 1 98.81 182 PHE B O 1
ATOM 3784 N N . HIS B 1 183 ? -6.75 -20.312 1.321 1 98.81 183 HIS B N 1
ATOM 3785 C CA . HIS B 1 183 ? -7.766 -20.906 0.46 1 98.81 183 HIS B CA 1
ATOM 3786 C C . HIS B 1 183 ? -8.688 -19.844 -0.122 1 98.81 183 HIS B C 1
ATOM 3788 O O . HIS B 1 183 ? -9.602 -19.375 0.554 1 98.81 183 HIS B O 1
ATOM 3794 N N . CYS B 1 184 ? -8.555 -19.531 -1.38 1 98.69 184 CYS B N 1
ATOM 3795 C CA . CYS B 1 184 ? -9.203 -18.359 -1.982 1 98.69 184 CYS B CA 1
ATOM 3796 C C . CYS B 1 184 ? -10.547 -18.75 -2.586 1 98.69 184 CYS B C 1
ATOM 3798 O O . CYS B 1 184 ? -11.328 -17.875 -2.982 1 98.69 184 CYS B O 1
ATOM 3800 N N . GLY B 1 185 ? -10.82 -20.016 -2.684 1 98.38 185 GLY B N 1
ATOM 3801 C CA . GLY B 1 185 ? -12.055 -20.484 -3.293 1 98.38 185 GLY B CA 1
ATOM 3802 C C . GLY B 1 185 ? -11.859 -21.75 -4.117 1 98.38 185 GLY B C 1
ATOM 3803 O O . GLY B 1 185 ? -10.945 -22.531 -3.855 1 98.38 185 GLY B O 1
ATOM 3804 N N . GLY B 1 186 ? -12.852 -22.016 -5.051 1 97.44 186 GLY B N 1
ATOM 3805 C CA . GLY B 1 186 ? -12.789 -23.188 -5.914 1 97.44 186 GLY B CA 1
ATOM 3806 C C . GLY B 1 186 ? -11.656 -23.125 -6.922 1 97.44 186 GLY B C 1
ATOM 3807 O O . GLY B 1 186 ? -10.812 -22.234 -6.859 1 97.44 186 GLY B O 1
ATOM 3808 N N . PRO B 1 187 ? -11.664 -24.078 -7.844 1 97 187 PRO B N 1
ATOM 3809 C CA . PRO B 1 187 ? -10.617 -24.094 -8.867 1 97 187 PRO B CA 1
ATOM 3810 C C . PRO B 1 187 ? -10.484 -22.75 -9.594 1 97 187 PRO B C 1
ATOM 3812 O O . PRO B 1 187 ? -11.492 -22.188 -10.039 1 97 187 PRO B O 1
ATOM 3815 N N . SER B 1 188 ? -9.273 -22.234 -9.625 1 96.62 188 SER B N 1
ATOM 3816 C CA . SER B 1 188 ? -8.812 -21.047 -10.336 1 96.62 188 SER B CA 1
ATOM 3817 C C . SER B 1 188 ? -9.102 -19.781 -9.539 1 96.62 188 SER B C 1
ATOM 3819 O O . SER B 1 188 ? -8.758 -18.672 -9.969 1 96.62 188 SER B O 1
ATOM 3821 N N . ALA B 1 189 ? -9.656 -19.906 -8.344 1 98.31 189 ALA B N 1
ATOM 3822 C CA . ALA B 1 189 ? -9.812 -18.734 -7.484 1 98.31 189 ALA B CA 1
ATOM 3823 C C . ALA B 1 189 ? -8.453 -18.188 -7.039 1 98.31 189 ALA B C 1
ATOM 3825 O O . ALA B 1 189 ? -8.312 -16.984 -6.789 1 98.31 189 ALA B O 1
ATOM 3826 N N . GLY B 1 190 ? -7.523 -19.062 -6.898 1 98.69 190 GLY B N 1
ATOM 3827 C CA . GLY B 1 190 ? -6.172 -18.609 -6.633 1 98.69 190 GLY B CA 1
ATOM 3828 C C . GLY B 1 190 ? -5.617 -17.719 -7.727 1 98.69 190 GLY B C 1
ATOM 3829 O O . GLY B 1 190 ? -5.039 -16.656 -7.441 1 98.69 190 GLY B O 1
ATOM 3830 N N . LEU B 1 191 ? -5.887 -18.094 -8.922 1 98.44 191 LEU B N 1
ATOM 3831 C CA . LEU B 1 191 ? -5.418 -17.312 -10.062 1 98.44 191 LEU B CA 1
ATOM 3832 C C . LEU B 1 191 ? -6.152 -15.984 -10.156 1 98.44 191 LEU B C 1
ATOM 3834 O O . LEU B 1 191 ? -5.543 -14.953 -10.438 1 98.44 191 LEU B O 1
ATOM 3838 N N . ALA B 1 192 ? -7.445 -16.047 -9.922 1 98.44 192 ALA B N 1
ATOM 3839 C CA . ALA B 1 192 ? -8.188 -14.781 -9.906 1 98.44 192 ALA B CA 1
ATOM 3840 C C . ALA B 1 192 ? -7.605 -13.82 -8.867 1 98.44 192 ALA B C 1
ATOM 3842 O O . ALA B 1 192 ? -7.383 -12.641 -9.156 1 98.44 192 ALA B O 1
ATOM 3843 N N . THR B 1 193 ? -7.32 -14.359 -7.715 1 98.81 193 THR B N 1
ATOM 3844 C CA . THR B 1 193 ? -6.758 -13.57 -6.621 1 98.81 193 THR B CA 1
ATOM 3845 C C . THR B 1 193 ? -5.387 -13.023 -7 1 98.81 193 THR B C 1
ATOM 3847 O O . THR B 1 193 ? -5.098 -11.844 -6.773 1 98.81 193 THR B O 1
ATOM 3850 N N . LYS B 1 194 ? -4.574 -13.812 -7.609 1 98.75 194 LYS B N 1
ATOM 3851 C CA . LYS B 1 194 ? -3.232 -13.414 -8.031 1 98.75 194 LYS B CA 1
ATOM 3852 C C . LYS B 1 194 ? -3.287 -12.312 -9.086 1 98.75 194 LYS B C 1
ATOM 3854 O O . LYS B 1 194 ? -2.504 -11.359 -9.031 1 98.75 194 LYS B O 1
ATOM 3859 N N . GLN B 1 195 ? -4.137 -12.516 -10 1 98.06 195 GLN B N 1
ATOM 3860 C CA . GLN B 1 195 ? -4.258 -11.523 -11.062 1 98.06 195 GLN B CA 1
ATOM 3861 C C . GLN B 1 195 ? -4.699 -10.172 -10.508 1 98.06 195 GLN B C 1
ATOM 3863 O O . GLN B 1 195 ? -4.188 -9.133 -10.906 1 98.06 195 GLN B O 1
ATOM 3868 N N . ILE B 1 196 ? -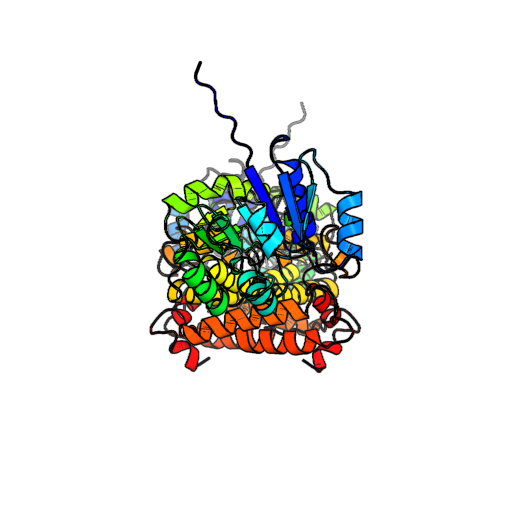5.609 -10.18 -9.617 1 98.5 196 ILE B N 1
ATOM 3869 C CA . ILE B 1 196 ? -6.078 -8.984 -8.922 1 98.5 196 ILE B CA 1
ATOM 3870 C C . ILE B 1 196 ? -4.918 -8.344 -8.164 1 98.5 196 ILE B C 1
ATOM 3872 O O . ILE B 1 196 ? -4.707 -7.133 -8.258 1 98.5 196 ILE B O 1
ATOM 3876 N N . ASN B 1 197 ? -4.18 -9.141 -7.426 1 98.44 197 ASN B N 1
ATOM 3877 C CA . ASN B 1 197 ? -2.992 -8.688 -6.711 1 98.44 197 ASN B CA 1
ATOM 3878 C C . ASN B 1 197 ? -1.997 -8.008 -7.648 1 98.44 197 ASN B C 1
ATOM 3880 O O . ASN B 1 197 ? -1.479 -6.938 -7.34 1 98.44 197 ASN B O 1
ATOM 3884 N N . ASN B 1 198 ? -1.756 -8.625 -8.766 1 98.06 198 ASN B N 1
ATOM 3885 C CA . ASN B 1 198 ? -0.777 -8.102 -9.711 1 98.06 198 ASN B CA 1
ATOM 3886 C C . ASN B 1 198 ? -1.252 -6.801 -10.344 1 98.06 198 ASN B C 1
ATOM 3888 O O . ASN B 1 198 ? -0.449 -5.898 -10.602 1 98.06 198 ASN B O 1
ATOM 3892 N N . TYR B 1 199 ? -2.506 -6.754 -10.609 1 98.56 199 TYR B N 1
ATOM 3893 C CA . TYR B 1 199 ? -3.088 -5.527 -11.141 1 98.56 199 TYR B CA 1
ATOM 3894 C C . TYR B 1 199 ? -2.834 -4.355 -10.203 1 98.56 199 TYR B C 1
ATOM 3896 O O . TYR B 1 199 ? -2.34 -3.307 -10.633 1 98.56 199 TYR B O 1
ATOM 3904 N N . LEU B 1 200 ? -3.102 -4.555 -8.938 1 98.69 200 LEU B N 1
ATOM 3905 C CA . LEU B 1 200 ? -2.912 -3.496 -7.949 1 98.69 200 LEU B CA 1
ATOM 3906 C C . LEU B 1 200 ? -1.432 -3.18 -7.77 1 98.69 200 LEU B C 1
ATOM 3908 O O . LEU B 1 200 ? -1.057 -2.018 -7.598 1 98.69 200 LEU B O 1
ATOM 3912 N N . SER B 1 201 ? -0.614 -4.191 -7.848 1 98.19 201 SER B N 1
ATOM 3913 C CA . SER B 1 201 ? 0.828 -3.992 -7.738 1 98.19 201 SER B CA 1
ATOM 3914 C C . SER B 1 201 ? 1.348 -3.092 -8.852 1 98.19 201 SER B C 1
ATOM 3916 O O . SER B 1 201 ? 2.188 -2.221 -8.617 1 98.19 201 SER B O 1
ATOM 3918 N N . CYS B 1 202 ? 0.838 -3.285 -10.039 1 98.5 202 CYS B N 1
ATOM 3919 C CA . CYS B 1 202 ? 1.275 -2.482 -11.172 1 98.5 202 CYS B CA 1
ATOM 3920 C C . CYS B 1 202 ? 0.845 -1.028 -11.008 1 98.5 202 CYS B C 1
ATOM 3922 O O . CYS B 1 202 ? 1.615 -0.112 -11.305 1 98.5 202 CYS B O 1
ATOM 3924 N N . ILE B 1 203 ? -0.347 -0.828 -10.516 1 98.69 203 ILE B N 1
ATOM 3925 C CA . ILE B 1 203 ? -0.857 0.519 -10.281 1 98.69 203 ILE B CA 1
ATOM 3926 C C . ILE B 1 203 ? -0.004 1.216 -9.227 1 98.69 203 ILE B C 1
ATOM 3928 O O . ILE B 1 203 ? 0.459 2.34 -9.438 1 98.69 203 ILE B O 1
ATOM 3932 N N . THR B 1 204 ? 0.281 0.502 -8.133 1 98.62 204 THR B N 1
ATOM 3933 C CA . THR B 1 204 ? 0.988 1.12 -7.016 1 98.62 204 THR B CA 1
ATOM 3934 C C . THR B 1 204 ? 2.455 1.353 -7.367 1 98.62 204 THR B C 1
ATOM 3936 O O . THR B 1 204 ? 3.086 2.273 -6.844 1 98.62 204 THR B O 1
ATOM 3939 N N . MET B 1 205 ? 2.984 0.591 -8.336 1 98.62 205 MET B N 1
ATOM 3940 C CA . MET B 1 205 ? 4.363 0.828 -8.75 1 98.62 205 MET B CA 1
ATOM 3941 C C . MET B 1 205 ? 4.48 2.145 -9.516 1 98.62 205 MET B C 1
ATOM 3943 O O . MET B 1 205 ? 5.395 2.934 -9.258 1 98.62 205 MET B O 1
ATOM 3947 N N . ILE B 1 206 ? 3.541 2.363 -10.414 1 98.81 206 ILE B N 1
ATOM 3948 C CA . ILE B 1 206 ? 3.559 3.639 -11.117 1 98.81 206 ILE B CA 1
ATOM 3949 C C . ILE B 1 206 ? 3.412 4.785 -10.117 1 98.81 206 ILE B C 1
ATOM 3951 O O . ILE B 1 206 ? 4.191 5.738 -10.141 1 98.81 206 ILE B O 1
ATOM 3955 N N . GLY B 1 207 ? 2.436 4.641 -9.211 1 98.81 207 GLY B N 1
ATOM 3956 C CA . GLY B 1 207 ? 2.256 5.656 -8.188 1 98.81 207 GLY B CA 1
ATOM 3957 C C . GLY B 1 207 ? 3.496 5.879 -7.34 1 98.81 207 GLY B C 1
ATOM 3958 O O . GLY B 1 207 ? 3.861 7.02 -7.055 1 98.81 207 GLY B O 1
ATOM 3959 N N . THR B 1 208 ? 4.137 4.801 -6.957 1 98.88 208 THR B N 1
ATOM 3960 C CA . THR B 1 208 ? 5.352 4.883 -6.152 1 98.88 208 THR B CA 1
ATOM 3961 C C . THR B 1 208 ? 6.461 5.594 -6.918 1 98.88 208 THR B C 1
ATOM 3963 O O . THR B 1 208 ? 7.164 6.441 -6.359 1 98.88 208 THR B O 1
ATOM 3966 N N . CYS B 1 209 ? 6.609 5.266 -8.188 1 98.81 209 CYS B N 1
ATOM 3967 C CA . CYS B 1 209 ? 7.613 5.934 -9.008 1 98.81 209 CYS B CA 1
ATOM 3968 C C . CYS B 1 209 ? 7.355 7.438 -9.07 1 98.81 209 CYS B C 1
ATOM 3970 O O . CYS B 1 209 ? 8.281 8.234 -8.93 1 98.81 209 CYS B O 1
ATOM 3972 N N . GLU B 1 210 ? 6.109 7.793 -9.234 1 98.75 210 GLU B N 1
ATOM 3973 C CA . GLU B 1 210 ? 5.75 9.203 -9.305 1 98.75 210 GLU B CA 1
ATOM 3974 C C . GLU B 1 210 ? 6.09 9.93 -8.008 1 98.75 210 GLU B C 1
ATOM 3976 O O . GLU B 1 210 ? 6.715 10.992 -8.031 1 98.75 210 GLU B O 1
ATOM 3981 N N . VAL B 1 211 ? 5.773 9.297 -6.887 1 98.75 211 VAL B N 1
ATOM 3982 C CA . VAL B 1 211 ? 5.902 10.023 -5.625 1 98.75 211 VAL B CA 1
ATOM 3983 C C . VAL B 1 211 ? 7.367 10.055 -5.199 1 98.75 211 VAL B C 1
ATOM 3985 O O . VAL B 1 211 ? 7.824 11.039 -4.609 1 98.75 211 VAL B O 1
ATOM 3988 N N . MET B 1 212 ? 8.125 9.016 -5.504 1 98.81 212 MET B N 1
ATOM 3989 C CA . MET B 1 212 ? 9.547 9.031 -5.168 1 98.81 212 MET B CA 1
ATOM 3990 C C . MET B 1 212 ? 10.297 10.047 -6.031 1 98.81 212 MET B C 1
ATOM 3992 O O . MET B 1 212 ? 11.164 10.766 -5.539 1 98.81 212 MET B O 1
ATOM 3996 N N . ALA B 1 213 ? 9.945 10.125 -7.316 1 98.81 213 ALA B N 1
ATOM 3997 C CA . ALA B 1 213 ? 10.555 11.125 -8.195 1 98.81 213 ALA B CA 1
ATOM 3998 C C . ALA B 1 213 ? 10.211 12.539 -7.738 1 98.81 213 ALA B C 1
ATOM 4000 O O . ALA B 1 213 ? 11.078 13.414 -7.676 1 98.81 213 ALA B O 1
ATOM 4001 N N . LEU B 1 214 ? 8.953 12.734 -7.438 1 98.56 214 LEU B N 1
ATOM 4002 C CA . LEU B 1 214 ? 8.516 14.031 -6.926 1 98.56 214 LEU B CA 1
ATOM 4003 C C . LEU B 1 214 ? 9.266 14.391 -5.648 1 98.56 214 LEU B C 1
ATOM 4005 O O . LEU B 1 214 ? 9.703 15.531 -5.48 1 98.56 214 LEU B O 1
ATOM 4009 N N . GLY B 1 215 ? 9.391 13.375 -4.719 1 98.56 215 GLY B N 1
ATOM 4010 C CA . GLY B 1 215 ? 10.133 13.602 -3.488 1 98.56 215 GLY B CA 1
ATOM 4011 C C . GLY B 1 215 ? 11.578 14 -3.729 1 98.56 215 GLY B C 1
ATOM 4012 O O . GLY B 1 215 ? 12.062 14.969 -3.137 1 98.56 215 GLY B O 1
ATOM 4013 N N . GLU B 1 216 ? 12.242 13.312 -4.621 1 97.94 216 GLU B N 1
ATOM 4014 C CA . GLU B 1 216 ? 13.633 13.625 -4.934 1 97.94 216 GLU B CA 1
ATOM 4015 C C . GLU B 1 216 ? 13.766 15.031 -5.516 1 97.94 216 GLU B C 1
ATOM 4017 O O . GLU B 1 216 ? 14.656 15.789 -5.137 1 97.94 216 GLU B O 1
ATOM 4022 N N . ARG B 1 217 ? 12.867 15.406 -6.367 1 97.62 217 ARG B N 1
ATOM 4023 C CA . ARG B 1 217 ? 12.914 16.719 -7 1 97.62 217 ARG B CA 1
ATOM 4024 C C . ARG B 1 217 ? 12.57 17.828 -6.004 1 97.62 217 ARG B C 1
ATOM 4026 O O . ARG B 1 217 ? 12.914 18.984 -6.211 1 97.62 217 ARG B O 1
ATOM 4033 N N . SER B 1 218 ? 11.906 17.438 -4.965 1 97.38 218 SER B N 1
ATOM 4034 C CA . SER B 1 218 ? 11.547 18.375 -3.908 1 97.38 218 SER B CA 1
ATOM 4035 C C . SER B 1 218 ? 12.656 18.5 -2.871 1 97.38 218 SER B C 1
ATOM 4037 O O . SER B 1 218 ? 12.5 19.203 -1.869 1 97.38 218 SER B O 1
ATOM 4039 N N . GLY B 1 219 ? 13.711 17.734 -3.033 1 97.12 219 GLY B N 1
ATOM 4040 C CA . GLY B 1 219 ? 14.836 17.781 -2.117 1 97.12 219 GLY B CA 1
ATOM 4041 C C . GLY B 1 219 ? 14.656 16.875 -0.907 1 97.12 219 GLY B C 1
ATOM 4042 O O . GLY B 1 219 ? 15.422 16.969 0.055 1 97.12 219 GLY B O 1
ATOM 4043 N N . LEU B 1 220 ? 13.742 16.016 -0.924 1 98.44 220 LEU B N 1
ATOM 4044 C CA . LEU B 1 220 ? 13.531 15.094 0.185 1 98.44 220 LEU B CA 1
ATOM 4045 C C . LEU B 1 220 ? 14.5 13.922 0.102 1 98.44 220 LEU B C 1
ATOM 4047 O O . LEU B 1 220 ? 14.867 13.492 -0.994 1 98.44 220 LEU B O 1
ATOM 4051 N N . ASP B 1 221 ? 14.914 13.406 1.283 1 98.25 221 ASP B N 1
ATOM 4052 C CA . ASP B 1 221 ? 15.695 12.18 1.35 1 98.25 221 ASP B CA 1
ATOM 4053 C C . ASP B 1 221 ? 14.844 10.961 0.98 1 98.25 221 ASP B C 1
ATOM 4055 O O . ASP B 1 221 ? 13.844 10.68 1.636 1 98.25 221 ASP B O 1
ATOM 4059 N N . PRO B 1 222 ? 15.258 10.25 -0.028 1 98.31 222 PRO B N 1
ATOM 4060 C CA . PRO B 1 222 ? 14.406 9.156 -0.491 1 98.31 222 PRO B CA 1
ATOM 4061 C C . PRO B 1 222 ? 14.242 8.055 0.55 1 98.31 222 PRO B C 1
ATOM 4063 O O . PRO B 1 222 ? 13.188 7.43 0.634 1 98.31 222 PRO B O 1
ATOM 4066 N N . THR B 1 223 ? 15.273 7.773 1.331 1 98.12 223 THR B N 1
ATOM 4067 C CA . THR B 1 223 ? 15.188 6.746 2.361 1 98.12 223 THR B CA 1
ATOM 4068 C C . THR B 1 223 ? 14.195 7.152 3.447 1 98.12 223 THR B C 1
ATOM 4070 O O . THR B 1 223 ? 13.375 6.34 3.885 1 98.12 223 THR B O 1
ATOM 4073 N N . LYS B 1 224 ? 14.242 8.414 3.857 1 97.75 224 LYS B N 1
ATOM 4074 C CA . LYS B 1 224 ? 13.305 8.922 4.852 1 97.75 224 LYS B CA 1
ATOM 4075 C C . LYS B 1 224 ? 11.883 8.953 4.301 1 97.75 224 LYS B C 1
ATOM 4077 O O . LYS B 1 224 ? 10.93 8.578 4.992 1 97.75 224 LYS B O 1
ATOM 4082 N N . LEU B 1 225 ? 11.766 9.383 3.061 1 98.62 225 LEU B N 1
ATOM 4083 C CA . LEU B 1 225 ? 10.445 9.414 2.438 1 98.62 225 LEU B CA 1
ATOM 4084 C C . LEU B 1 225 ? 9.836 8.016 2.406 1 98.62 225 LEU B C 1
ATOM 4086 O O . LEU B 1 225 ? 8.664 7.84 2.752 1 98.62 225 LEU B O 1
ATOM 4090 N N . ALA B 1 226 ? 10.609 7.035 2.023 1 98.56 226 ALA B N 1
ATOM 4091 C CA . ALA B 1 226 ? 10.133 5.656 2.004 1 98.56 226 ALA B CA 1
ATOM 4092 C C . ALA B 1 226 ? 9.695 5.207 3.396 1 98.56 226 ALA B C 1
ATOM 4094 O O . ALA B 1 226 ? 8.672 4.535 3.545 1 98.56 226 ALA B O 1
ATOM 4095 N N . SER B 1 227 ? 10.422 5.566 4.426 1 98.12 227 SER B N 1
ATOM 4096 C CA . SER B 1 227 ? 10.086 5.223 5.801 1 98.12 227 SER B CA 1
ATOM 4097 C C . SER B 1 227 ? 8.758 5.836 6.219 1 98.12 227 SER B C 1
ATOM 4099 O O . SER B 1 227 ? 7.949 5.188 6.887 1 98.12 227 SER B O 1
ATOM 4101 N N . VAL B 1 228 ? 8.555 7.074 5.805 1 98.38 228 VAL B N 1
ATOM 4102 C CA . VAL B 1 228 ? 7.297 7.75 6.113 1 98.38 228 VAL B CA 1
ATOM 4103 C C . VAL B 1 228 ? 6.141 7.031 5.426 1 98.38 228 VAL B C 1
ATOM 4105 O O . VAL B 1 228 ? 5.125 6.727 6.055 1 98.38 228 VAL B O 1
ATOM 4108 N N . LEU B 1 229 ? 6.289 6.738 4.141 1 98.12 229 LEU B N 1
ATOM 4109 C CA . LEU B 1 229 ? 5.227 6.098 3.373 1 98.12 229 LEU B CA 1
ATOM 4110 C C . LEU B 1 229 ? 4.863 4.742 3.977 1 98.12 229 LEU B C 1
ATOM 4112 O O . LEU B 1 229 ? 3.689 4.371 4.012 1 98.12 229 LEU B O 1
ATOM 4116 N N . ARG B 1 230 ? 5.824 4.051 4.504 1 96.12 230 ARG B N 1
ATOM 4117 C CA . ARG B 1 230 ? 5.621 2.715 5.059 1 96.12 230 ARG B CA 1
ATOM 4118 C C . ARG B 1 230 ? 4.625 2.746 6.211 1 96.12 230 ARG B C 1
ATOM 4120 O O . ARG B 1 230 ? 3.904 1.772 6.441 1 96.12 230 ARG B O 1
ATOM 4127 N N . VAL B 1 231 ? 4.527 3.873 6.914 1 96.12 231 VAL B N 1
ATOM 4128 C CA . VAL B 1 231 ? 3.705 3.904 8.117 1 96.12 231 VAL B CA 1
ATOM 4129 C C . VAL B 1 231 ? 2.586 4.93 7.953 1 96.12 231 VAL B C 1
ATOM 4131 O O . VAL B 1 231 ? 2.014 5.398 8.938 1 96.12 231 VAL B O 1
ATOM 4134 N N . SER B 1 232 ? 2.326 5.375 6.715 1 97.19 232 SER B N 1
ATOM 4135 C CA . SER B 1 232 ? 1.321 6.398 6.441 1 97.19 232 SER B CA 1
ATOM 4136 C C . SER B 1 232 ? 0.272 5.898 5.457 1 97.19 232 SER B C 1
ATOM 4138 O O . SER B 1 232 ? 0.364 4.77 4.965 1 97.19 232 SER B O 1
ATOM 4140 N N . THR B 1 233 ? -0.691 6.688 5.078 1 96.31 233 THR B N 1
ATOM 4141 C CA . THR B 1 233 ? -1.87 6.266 4.332 1 96.31 233 THR B CA 1
ATOM 4142 C C . THR B 1 233 ? -1.512 5.977 2.875 1 96.31 233 THR B C 1
ATOM 4144 O O . THR B 1 233 ? -2.248 5.273 2.178 1 96.31 233 THR B O 1
ATOM 4147 N N . GLY B 1 234 ? -0.433 6.48 2.414 1 97 234 GLY B N 1
ATOM 4148 C CA . GLY B 1 234 ? 0.03 6.18 1.068 1 97 234 GLY B CA 1
ATOM 4149 C C . GLY B 1 234 ? 0.875 4.922 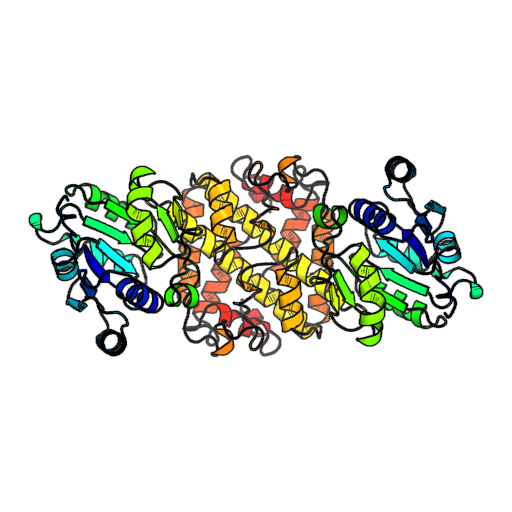0.993 1 97 234 GLY B C 1
ATOM 4150 O O . GLY B 1 234 ? 1.337 4.543 -0.084 1 97 234 GLY B O 1
ATOM 4151 N N . GLY B 1 235 ? 1.017 4.258 2.074 1 97.12 235 GLY B N 1
ATOM 4152 C CA . GLY B 1 235 ? 1.896 3.104 2.162 1 97.12 235 GLY B CA 1
ATOM 4153 C C . GLY B 1 235 ? 1.44 1.94 1.301 1 97.12 235 GLY B C 1
ATOM 4154 O O . GLY B 1 235 ? 0.246 1.643 1.231 1 97.12 235 GLY B O 1
ATOM 4155 N N . CYS B 1 236 ? 2.406 1.319 0.643 1 97.31 236 CYS B N 1
ATOM 4156 C CA . CYS B 1 236 ? 2.178 0.113 -0.145 1 97.31 236 CYS B CA 1
ATOM 4157 C C . CYS B 1 236 ? 3.447 -0.725 -0.239 1 97.31 236 CYS B C 1
ATOM 4159 O O . CYS B 1 236 ? 4.531 -0.265 0.13 1 97.31 236 CYS B O 1
ATOM 4161 N N . TYR B 1 237 ? 3.287 -1.906 -0.683 1 96.38 237 TYR B N 1
ATOM 4162 C CA . TYR B 1 237 ? 4.395 -2.848 -0.789 1 96.38 237 TYR B CA 1
ATOM 4163 C C . TYR B 1 237 ? 5.543 -2.25 -1.598 1 96.38 237 TYR B C 1
ATOM 4165 O O . TYR B 1 237 ? 6.699 -2.305 -1.178 1 96.38 237 TYR B O 1
ATOM 4173 N N . ASN B 1 238 ? 5.266 -1.604 -2.68 1 97 238 ASN B N 1
ATOM 4174 C CA . ASN B 1 238 ? 6.254 -1.101 -3.627 1 97 238 ASN B CA 1
ATOM 4175 C C . ASN B 1 238 ? 7.027 0.085 -3.057 1 97 238 ASN B C 1
ATOM 4177 O O . ASN B 1 238 ? 8.148 0.363 -3.48 1 97 238 ASN B O 1
ATOM 4181 N N . ALA B 1 239 ? 6.473 0.755 -2.059 1 97.38 239 ALA B N 1
ATOM 4182 C CA . ALA B 1 239 ? 7.129 1.93 -1.488 1 97.38 239 ALA B CA 1
ATOM 4183 C C . ALA B 1 239 ? 8.078 1.534 -0.363 1 97.38 239 ALA B C 1
ATOM 4185 O O . ALA B 1 239 ? 8.828 2.369 0.144 1 97.38 239 ALA B O 1
ATOM 4186 N N . GLY B 1 240 ? 8.094 0.238 0.061 1 93.94 240 GLY B N 1
ATOM 4187 C CA . GLY B 1 240 ? 8.93 -0.244 1.149 1 93.94 240 GLY B CA 1
ATOM 4188 C C . GLY B 1 240 ? 10.211 -0.903 0.671 1 93.94 240 GLY B C 1
ATOM 4189 O O . GLY B 1 240 ? 11 -0.288 -0.047 1 93.94 240 GLY B O 1
ATOM 4190 N N . ASP B 1 241 ? 10.344 -2.184 0.932 1 88.75 241 ASP B N 1
ATOM 4191 C CA . ASP B 1 241 ? 11.594 -2.902 0.678 1 88.75 241 ASP B CA 1
ATOM 4192 C C . ASP B 1 241 ? 11.812 -3.104 -0.819 1 88.75 241 ASP B C 1
ATOM 4194 O O . ASP B 1 241 ? 12.93 -3.393 -1.252 1 88.75 241 ASP B O 1
ATOM 4198 N N . GLN B 1 242 ? 10.758 -2.932 -1.566 1 93 242 GLN B N 1
ATOM 4199 C CA . GLN B 1 242 ? 10.867 -3.104 -3.01 1 93 242 GLN B CA 1
ATOM 4200 C C . GLN B 1 242 ? 10.859 -1.757 -3.727 1 93 242 GLN B C 1
ATOM 4202 O O . GLN B 1 242 ? 10.477 -1.67 -4.895 1 93 242 GLN B O 1
ATOM 4207 N N . ASN B 1 243 ? 11.336 -0.76 -3.02 1 98 243 ASN B N 1
ATOM 4208 C CA . ASN B 1 243 ? 11.336 0.613 -3.512 1 98 243 ASN B CA 1
ATOM 4209 C C . ASN B 1 243 ? 12.18 0.753 -4.773 1 98 243 ASN B C 1
ATOM 4211 O O . ASN B 1 243 ? 13.273 0.183 -4.867 1 98 243 ASN B O 1
ATOM 4215 N N . PRO B 1 244 ? 11.789 1.522 -5.754 1 98.31 244 PRO B N 1
ATOM 4216 C CA . PRO B 1 244 ? 12.484 1.59 -7.043 1 98.31 244 PRO B CA 1
ATOM 4217 C C . PRO B 1 244 ? 13.68 2.541 -7.02 1 98.31 244 PRO B C 1
ATOM 4219 O O . PRO B 1 244 ? 14.398 2.666 -8.016 1 98.31 244 PRO B O 1
ATOM 4222 N N . VAL B 1 245 ? 13.883 3.229 -5.961 1 98.62 245 VAL B N 1
ATOM 4223 C CA . VAL B 1 245 ? 14.992 4.172 -5.871 1 98.62 245 VAL B CA 1
ATOM 4224 C C . VAL B 1 245 ? 16.25 3.445 -5.391 1 98.62 245 VAL B C 1
ATOM 4226 O O . VAL B 1 245 ? 16.25 2.828 -4.32 1 98.62 245 VAL B O 1
ATOM 4229 N N . LYS B 1 246 ? 17.328 3.525 -6.172 1 97.25 246 LYS B N 1
ATOM 4230 C CA . LYS B 1 246 ? 18.594 2.914 -5.777 1 97.25 246 LYS B CA 1
ATOM 4231 C C . LYS B 1 246 ? 19.062 3.443 -4.426 1 97.25 246 LYS B C 1
ATOM 4233 O O . LYS B 1 246 ? 19.031 4.652 -4.18 1 97.25 246 LYS B O 1
ATOM 4238 N N . GLY B 1 247 ? 19.422 2.512 -3.508 1 96.75 247 GLY B N 1
ATOM 4239 C CA . GLY B 1 247 ? 19.969 2.916 -2.221 1 96.75 247 GLY B CA 1
ATOM 4240 C C . GLY B 1 247 ? 18.953 2.873 -1.1 1 96.75 247 GLY B C 1
ATOM 4241 O O . GLY B 1 247 ? 19.312 2.863 0.078 1 96.75 247 GLY B O 1
ATOM 4242 N N . VAL B 1 248 ? 17.672 2.875 -1.41 1 97.81 248 VAL B N 1
ATOM 4243 C CA . VAL B 1 248 ? 16.625 2.867 -0.388 1 97.81 248 VAL B CA 1
ATOM 4244 C C . VAL B 1 248 ? 16.547 1.485 0.259 1 97.81 248 VAL B C 1
ATOM 4246 O O . VAL B 1 248 ? 16.391 1.371 1.476 1 97.81 248 VAL B O 1
ATOM 4249 N N . SER B 1 249 ? 16.688 0.476 -0.541 1 95.19 249 SER B N 1
ATOM 4250 C CA . SER B 1 249 ? 16.672 -0.895 -0.043 1 95.19 249 SER B CA 1
ATOM 4251 C C . SER B 1 249 ? 17.609 -1.788 -0.843 1 95.19 249 SER B C 1
ATOM 4253 O O . SER B 1 249 ? 17.594 -1.769 -2.076 1 95.19 249 SER B O 1
ATOM 4255 N N . SER B 1 250 ? 18.344 -2.67 -0.126 1 93.81 250 SER B N 1
ATOM 4256 C CA . SER B 1 250 ? 19.234 -3.607 -0.791 1 93.81 250 SER B CA 1
ATOM 4257 C C . SER B 1 250 ? 18.469 -4.801 -1.353 1 93.81 250 SER B C 1
ATOM 4259 O O . SER B 1 250 ? 19.016 -5.566 -2.16 1 93.81 250 SER B O 1
ATOM 4261 N N . LEU B 1 251 ? 17.25 -4.918 -0.991 1 90.69 251 LEU B N 1
ATOM 4262 C CA . LEU B 1 251 ? 16.438 -6.062 -1.396 1 90.69 251 LEU B CA 1
ATOM 4263 C C . LEU B 1 251 ? 15.766 -5.805 -2.734 1 90.69 251 LEU B C 1
ATOM 4265 O O . LEU B 1 251 ? 15.281 -6.738 -3.383 1 90.69 251 LEU B O 1
ATOM 4269 N N . SER B 1 252 ? 15.703 -4.516 -3.096 1 94.06 252 SER B N 1
ATOM 4270 C CA . SER B 1 252 ? 15.039 -4.129 -4.332 1 94.06 252 SER B CA 1
ATOM 4271 C C . SER B 1 252 ? 15.93 -4.363 -5.543 1 94.06 252 SER B C 1
ATOM 4273 O O . SER B 1 252 ? 17.156 -4.27 -5.441 1 94.06 252 SER B O 1
ATOM 4275 N N . SER B 1 253 ? 15.281 -4.633 -6.648 1 94.94 253 SER B N 1
ATOM 4276 C CA . SER B 1 253 ? 16.016 -4.793 -7.895 1 94.94 253 SER B CA 1
ATOM 4277 C C . SER B 1 253 ? 16.75 -3.51 -8.273 1 94.94 253 SER B C 1
ATOM 4279 O O . SER B 1 253 ? 17.672 -3.535 -9.086 1 94.94 253 SER B O 1
ATOM 4281 N N . ALA B 1 254 ? 16.328 -2.408 -7.691 1 96.88 254 ALA B N 1
ATOM 4282 C CA . ALA B 1 254 ? 17.016 -1.145 -7.926 1 96.88 254 ALA B CA 1
ATOM 4283 C C . ALA B 1 254 ? 18.484 -1.244 -7.531 1 96.88 254 ALA B C 1
ATOM 4285 O O . ALA B 1 254 ? 19.344 -0.563 -8.109 1 96.88 254 ALA B O 1
ATOM 4286 N N . SER B 1 255 ? 18.812 -2.072 -6.555 1 95.38 255 SER B N 1
ATOM 4287 C CA . SER B 1 255 ? 20.172 -2.225 -6.059 1 95.38 255 SER B CA 1
ATOM 4288 C C . SER B 1 255 ? 21.047 -2.971 -7.062 1 95.38 255 SER B C 1
ATOM 4290 O O . SER B 1 255 ? 22.281 -2.957 -6.957 1 95.38 255 SER B O 1
ATOM 4292 N N . ARG B 1 256 ? 20.453 -3.623 -8.031 1 94.88 256 ARG B N 1
ATOM 4293 C CA . ARG B 1 256 ? 21.188 -4.363 -9.062 1 94.88 256 ARG B CA 1
ATOM 4294 C C . ARG B 1 256 ? 20.812 -3.869 -10.453 1 94.88 256 ARG B C 1
ATOM 4296 O O . ARG B 1 256 ? 20.688 -4.664 -11.391 1 94.88 256 ARG B O 1
ATOM 4303 N N . ASP B 1 257 ? 20.516 -2.666 -10.547 1 96.19 257 ASP B N 1
ATOM 4304 C CA . ASP B 1 257 ? 20.203 -1.985 -11.797 1 96.19 257 ASP B CA 1
ATOM 4305 C C . ASP B 1 257 ? 19.016 -2.648 -12.508 1 96.19 257 ASP B C 1
ATOM 4307 O O . ASP B 1 257 ? 19.016 -2.791 -13.734 1 96.19 257 ASP B O 1
ATOM 4311 N N . PHE B 1 258 ? 18.109 -3.203 -11.719 1 97.06 25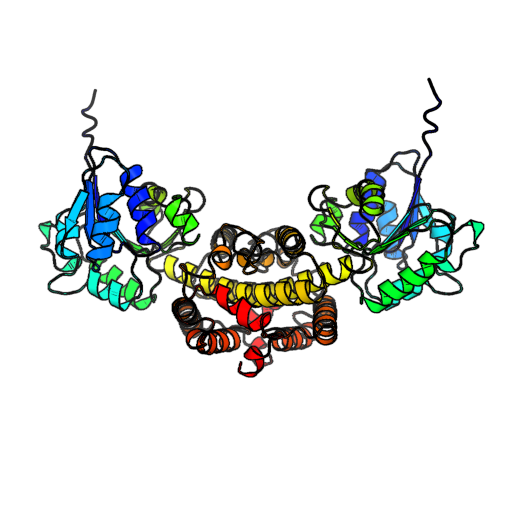8 PHE B N 1
ATOM 4312 C CA . PHE B 1 258 ? 16.828 -3.748 -12.156 1 97.06 258 PHE B CA 1
ATOM 4313 C C . PHE B 1 258 ? 17.016 -5.031 -12.953 1 97.06 258 PHE B C 1
ATOM 4315 O O . PHE B 1 258 ? 16.156 -5.41 -13.742 1 97.06 258 PHE B O 1
ATOM 4322 N N . GLU B 1 259 ? 18.219 -5.574 -12.727 1 92.81 259 GLU B N 1
ATOM 4323 C CA . GLU B 1 259 ? 18.438 -6.891 -13.32 1 92.81 259 GLU B CA 1
ATOM 4324 C C . GLU B 1 259 ? 17.797 -7.988 -12.484 1 92.81 259 GLU B C 1
ATOM 4326 O O . GLU B 1 259 ? 17.844 -7.949 -11.25 1 92.81 259 GLU B O 1
ATOM 4331 N N . GLY B 1 260 ? 17.281 -8.883 -13.203 1 82.12 260 GLY B N 1
ATOM 4332 C CA . GLY B 1 260 ? 16.672 -9.984 -12.469 1 82.12 260 GLY B CA 1
ATOM 4333 C C . GLY B 1 260 ? 15.398 -9.594 -11.75 1 82.12 260 GLY B C 1
ATOM 4334 O O . GLY B 1 260 ? 15.125 -8.406 -11.562 1 82.12 260 GLY B O 1
ATOM 4335 N N . GLY B 1 261 ? 14.328 -10.352 -11.867 1 85.5 261 GLY B N 1
ATOM 4336 C CA . GLY B 1 261 ? 13.055 -10.102 -11.211 1 85.5 261 GLY B CA 1
ATOM 4337 C C . GLY B 1 261 ? 11.859 -10.336 -12.109 1 85.5 261 GLY B C 1
ATOM 4338 O O . GLY B 1 261 ? 11.891 -11.219 -12.969 1 85.5 261 GLY B O 1
ATOM 4339 N N . PHE B 1 262 ? 10.875 -9.5 -11.758 1 91.5 262 PHE B N 1
ATOM 4340 C CA . PHE B 1 262 ? 9.641 -9.562 -12.539 1 91.5 262 PHE B CA 1
ATOM 4341 C C . PHE B 1 262 ? 9.695 -8.594 -13.711 1 91.5 262 PHE B C 1
ATOM 4343 O O . PHE B 1 262 ? 9.43 -7.402 -13.555 1 91.5 262 PHE B O 1
ATOM 4350 N N . ILE B 1 263 ? 10.008 -9.125 -14.891 1 94.31 263 ILE B N 1
ATOM 4351 C CA . ILE B 1 263 ? 10.383 -8.25 -16 1 94.31 263 ILE B CA 1
ATOM 4352 C C . ILE B 1 263 ? 9.156 -7.477 -16.484 1 94.31 263 ILE B C 1
ATOM 4354 O O . ILE B 1 263 ? 8.023 -7.934 -16.328 1 94.31 263 ILE B O 1
ATOM 4358 N N . THR B 1 264 ? 9.391 -6.363 -17.156 1 97.94 264 THR B N 1
ATOM 4359 C CA . THR B 1 264 ? 8.359 -5.406 -17.562 1 97.94 264 THR B CA 1
ATOM 4360 C C . THR B 1 264 ? 7.363 -6.051 -18.516 1 97.94 264 THR B C 1
ATOM 4362 O O . THR B 1 264 ? 6.16 -5.809 -18.422 1 97.94 264 THR B O 1
ATOM 4365 N N . GLU B 1 265 ? 7.828 -6.949 -19.406 1 96.44 265 GLU B N 1
ATOM 4366 C CA . GLU B 1 265 ? 6.961 -7.652 -20.344 1 96.44 265 GLU B CA 1
ATOM 4367 C C . GLU B 1 265 ? 5.973 -8.555 -19.609 1 96.44 265 GLU B C 1
ATOM 4369 O O . GLU B 1 265 ? 4.801 -8.641 -19.984 1 96.44 265 GLU B O 1
ATOM 4374 N N . MET B 1 266 ? 6.434 -9.195 -18.594 1 93.81 266 MET B N 1
ATOM 4375 C CA . MET B 1 266 ? 5.562 -10.07 -17.812 1 93.81 266 MET B CA 1
ATOM 4376 C C . MET B 1 266 ? 4.539 -9.25 -17.031 1 93.81 266 MET B C 1
ATOM 4378 O O . MET B 1 266 ? 3.395 -9.68 -16.875 1 93.81 266 MET B O 1
ATOM 4382 N N . ALA B 1 267 ? 4.973 -8.078 -16.531 1 96.31 267 ALA B N 1
ATOM 4383 C CA . ALA B 1 267 ? 4.039 -7.184 -15.852 1 96.31 267 ALA B CA 1
ATOM 4384 C C . ALA B 1 267 ? 2.877 -6.805 -16.766 1 96.31 267 ALA B C 1
ATOM 4386 O O . ALA B 1 267 ? 1.715 -6.855 -16.359 1 96.31 267 ALA B O 1
ATOM 4387 N N . LYS B 1 268 ? 3.221 -6.473 -18.016 1 97.44 268 LYS B N 1
ATOM 4388 C CA . LYS B 1 268 ? 2.178 -6.172 -18.984 1 97.44 268 LYS B CA 1
ATOM 4389 C C . LYS B 1 268 ? 1.265 -7.375 -19.203 1 97.44 268 LYS B C 1
ATOM 4391 O O . LYS B 1 268 ? 0.045 -7.223 -19.297 1 97.44 268 LYS B O 1
ATOM 4396 N N . GLY B 1 269 ? 1.82 -8.555 -19.234 1 94.88 269 GLY B N 1
ATOM 4397 C CA . GLY B 1 269 ? 1.045 -9.766 -19.438 1 94.88 269 GLY B CA 1
ATOM 4398 C C . GLY B 1 269 ? 0.045 -10.023 -18.328 1 94.88 269 GLY B C 1
ATOM 4399 O O . GLY B 1 269 ? -1.119 -10.336 -18.594 1 94.88 269 GLY B O 1
ATOM 4400 N N . VAL B 1 270 ? 0.493 -9.906 -17.125 1 93.19 270 VAL B N 1
ATOM 4401 C CA . VAL B 1 270 ? -0.402 -10.195 -16.016 1 93.19 270 VAL B CA 1
ATOM 4402 C C . VAL B 1 270 ? -1.455 -9.102 -15.883 1 93.19 270 VAL B C 1
ATOM 4404 O O . VAL B 1 270 ? -2.594 -9.359 -15.492 1 93.19 270 VAL B O 1
ATOM 4407 N N . LEU B 1 271 ? -1.103 -7.852 -16.234 1 96.62 271 LEU B N 1
ATOM 4408 C CA . LEU B 1 271 ? -2.086 -6.777 -16.297 1 96.62 271 LEU B CA 1
ATOM 4409 C C . LEU B 1 271 ? -3.195 -7.105 -17.281 1 96.62 271 LEU B C 1
ATOM 4411 O O . LEU B 1 271 ? -4.379 -6.922 -16.984 1 96.62 271 LEU B O 1
ATOM 4415 N N . ASP B 1 272 ? -2.766 -7.59 -18.375 1 95.94 272 ASP B N 1
ATOM 4416 C CA . ASP B 1 272 ? -3.742 -7.949 -19.391 1 95.94 272 ASP B CA 1
ATOM 4417 C C . ASP B 1 272 ? -4.664 -9.062 -18.906 1 95.94 272 ASP B C 1
ATOM 4419 O O . ASP B 1 272 ? -5.871 -9.039 -19.172 1 95.94 272 ASP B O 1
ATOM 4423 N N . MET B 1 273 ? -4.121 -10.008 -18.25 1 96.56 273 MET B N 1
ATOM 4424 C CA . MET B 1 273 ? -4.926 -11.094 -17.719 1 96.56 273 MET B CA 1
ATOM 4425 C C . MET B 1 273 ? -5.984 -10.562 -16.75 1 96.56 273 MET B C 1
ATOM 4427 O O . MET B 1 273 ? -7.145 -10.984 -16.812 1 96.56 273 MET B O 1
ATOM 4431 N N . ALA B 1 274 ? -5.578 -9.656 -15.875 1 97.94 274 ALA B N 1
ATOM 4432 C CA . ALA B 1 274 ? -6.512 -9.078 -14.906 1 97.94 274 ALA B CA 1
ATOM 4433 C C . ALA B 1 274 ? -7.609 -8.289 -15.609 1 97.94 274 ALA B C 1
ATOM 4435 O O . ALA B 1 274 ? -8.789 -8.391 -15.25 1 97.94 274 ALA B O 1
ATOM 4436 N N . LEU B 1 275 ? -7.223 -7.516 -16.609 1 98.12 275 LEU B N 1
ATOM 4437 C CA . LEU B 1 275 ? -8.188 -6.695 -17.328 1 98.12 275 LEU B CA 1
ATOM 4438 C C . LEU B 1 275 ? -9.133 -7.562 -18.156 1 98.12 275 LEU B C 1
ATOM 4440 O O . LEU B 1 275 ? -10.328 -7.273 -18.25 1 98.12 275 LEU B O 1
ATOM 4444 N N . ASP B 1 276 ? -8.57 -8.609 -18.766 1 97.62 276 ASP B N 1
ATOM 4445 C CA . ASP B 1 276 ? -9.406 -9.57 -19.469 1 97.62 276 ASP B CA 1
ATOM 4446 C C . ASP B 1 276 ? -10.43 -10.203 -18.516 1 97.62 276 ASP B C 1
ATOM 4448 O O . ASP B 1 276 ? -11.609 -10.328 -18.875 1 97.62 276 ASP B O 1
ATOM 4452 N N . HIS B 1 277 ? -9.961 -10.586 -17.375 1 97.38 277 HIS B N 1
ATOM 4453 C CA . HIS B 1 277 ? -10.852 -11.148 -16.375 1 97.38 277 HIS B CA 1
ATOM 4454 C C . HIS B 1 277 ? -11.922 -10.148 -15.953 1 97.38 277 HIS B C 1
ATOM 4456 O O . HIS B 1 277 ? -13.094 -10.508 -15.82 1 97.38 277 HIS B O 1
ATOM 4462 N N . ALA B 1 278 ? -11.555 -8.906 -15.742 1 98.06 278 ALA B N 1
ATOM 4463 C CA . ALA B 1 278 ? -12.5 -7.848 -15.383 1 98.06 278 ALA B CA 1
ATOM 4464 C C . ALA B 1 278 ? -13.594 -7.707 -16.438 1 98.06 278 ALA B C 1
ATOM 4466 O O . ALA B 1 278 ? -14.773 -7.605 -16.109 1 98.06 278 ALA B O 1
ATOM 4467 N N . ASP B 1 279 ? -13.164 -7.738 -17.672 1 97.25 279 ASP B N 1
ATOM 4468 C CA . ASP B 1 279 ? -14.117 -7.637 -18.766 1 97.25 279 ASP B CA 1
ATOM 4469 C C . ASP B 1 279 ? -15.109 -8.797 -18.75 1 97.25 279 ASP B C 1
ATOM 4471 O O . ASP B 1 279 ? -16.312 -8.594 -18.906 1 97.25 279 ASP B O 1
ATOM 4475 N N . LYS B 1 280 ? -14.648 -9.938 -18.531 1 96.62 280 LYS B N 1
ATOM 4476 C CA . LYS B 1 280 ? -15.469 -11.141 -18.562 1 96.62 280 LYS B CA 1
ATOM 4477 C C . LYS B 1 280 ? -16.531 -11.109 -17.453 1 96.62 280 LYS B C 1
ATOM 4479 O O . LYS B 1 280 ? -17.641 -11.594 -17.656 1 96.62 280 LYS B O 1
ATOM 4484 N N . VAL B 1 281 ? -16.188 -10.539 -16.328 1 96.31 281 VAL B N 1
ATOM 4485 C CA . VAL B 1 281 ? -17.125 -10.586 -15.211 1 96.31 281 VAL B CA 1
ATOM 4486 C C . VAL B 1 281 ? -17.859 -9.25 -15.094 1 96.31 281 VAL B C 1
ATOM 4488 O O . VAL B 1 281 ? -18.594 -9.016 -14.133 1 96.31 281 VAL B O 1
ATOM 4491 N N . GLY B 1 282 ? -17.562 -8.312 -15.961 1 96.69 282 GLY B N 1
ATOM 4492 C CA . GLY B 1 282 ? -18.281 -7.047 -16.031 1 96.69 282 GLY B CA 1
ATOM 4493 C C . GLY B 1 282 ? -17.828 -6.059 -14.969 1 96.69 282 GLY B C 1
ATOM 4494 O O . GLY B 1 282 ? -18.641 -5.285 -14.453 1 96.69 282 GLY B O 1
ATOM 4495 N N . SER B 1 283 ? -16.594 -6.125 -14.578 1 97.69 283 SER B N 1
ATOM 4496 C CA . SER B 1 283 ? -16.062 -5.188 -13.602 1 97.69 283 SER B CA 1
ATOM 4497 C C . SER B 1 283 ? -15.352 -4.02 -14.273 1 97.69 283 SER B C 1
ATOM 4499 O O . SER B 1 283 ? -14.367 -4.211 -14.992 1 97.69 283 SER B O 1
ATOM 4501 N N . LYS B 1 284 ? -15.75 -2.799 -14.031 1 97.25 284 LYS B N 1
ATOM 4502 C CA . LYS B 1 284 ? -15.195 -1.61 -14.672 1 97.25 284 LYS B CA 1
ATOM 4503 C C . LYS B 1 284 ? -13.953 -1.122 -13.922 1 97.25 284 LYS B C 1
ATOM 4505 O O . LYS B 1 284 ? -13.859 -1.265 -12.703 1 97.25 284 LYS B O 1
ATOM 4510 N N . THR B 1 285 ? -13.055 -0.608 -14.672 1 97.31 285 THR B N 1
ATOM 4511 C CA . THR B 1 285 ? -11.859 -0.019 -14.094 1 97.31 285 THR B CA 1
ATOM 4512 C C . THR B 1 285 ? -11.68 1.423 -14.562 1 97.31 285 THR B C 1
ATOM 4514 O O . THR B 1 285 ? -12.086 1.775 -15.672 1 97.31 285 THR B O 1
ATOM 4517 N N . VAL B 1 286 ? -11.133 2.238 -13.727 1 98.25 286 VAL B N 1
ATOM 4518 C CA . VAL B 1 286 ? -10.82 3.633 -14.031 1 98.25 286 VAL B CA 1
ATOM 4519 C C . VAL B 1 286 ? -9.375 3.754 -14.484 1 98.25 286 VAL B C 1
ATOM 4521 O O . VAL B 1 286 ? -9.086 4.422 -15.484 1 98.25 286 VAL B O 1
ATOM 4524 N N . LEU B 1 287 ? -8.469 3.004 -13.875 1 98.5 287 LEU B N 1
ATOM 4525 C CA . LEU B 1 287 ? -7.035 3.16 -14.117 1 98.5 287 LEU B CA 1
ATOM 4526 C C . LEU B 1 287 ? -6.547 2.156 -15.156 1 98.5 287 LEU B C 1
ATOM 4528 O O . LEU B 1 287 ? -5.484 2.346 -15.758 1 98.5 287 LEU B O 1
ATOM 4532 N N . GLY B 1 288 ? -7.301 1.105 -15.414 1 97.69 288 GLY B N 1
ATOM 4533 C CA . GLY B 1 288 ? -6.859 -0.1 -16.094 1 97.69 288 GLY B CA 1
ATOM 4534 C C . GLY B 1 288 ? -6.273 0.174 -17.469 1 97.69 288 GLY B C 1
ATOM 4535 O O . GLY B 1 288 ? -5.145 -0.228 -17.75 1 97.69 288 GLY B O 1
ATOM 4536 N N . ASN B 1 289 ? -6.965 0.95 -18.266 1 95.38 289 ASN B N 1
ATOM 4537 C CA . ASN B 1 289 ? -6.512 1.179 -19.641 1 95.38 289 ASN B CA 1
ATOM 4538 C C . ASN B 1 289 ? -5.242 2.02 -19.672 1 95.38 289 ASN B C 1
ATOM 4540 O O . ASN B 1 289 ? -4.32 1.725 -20.438 1 95.38 289 ASN B O 1
ATOM 4544 N N . LEU B 1 290 ? -5.191 3.039 -18.875 1 97.69 290 LEU B N 1
ATOM 4545 C CA . LEU B 1 290 ? -4.008 3.895 -18.844 1 97.69 290 LEU B CA 1
ATOM 4546 C C . LEU B 1 290 ? -2.785 3.109 -18.375 1 97.69 290 LEU B C 1
ATOM 4548 O O . LEU B 1 290 ? -1.708 3.23 -18.969 1 97.69 290 LEU B O 1
ATOM 4552 N N . VAL B 1 291 ? -2.969 2.283 -17.375 1 98.5 291 VAL B N 1
ATOM 4553 C CA . VAL B 1 291 ? -1.863 1.509 -16.812 1 98.5 291 VAL B CA 1
ATOM 4554 C C . VAL B 1 291 ? -1.404 0.462 -17.828 1 98.5 291 VAL B C 1
ATOM 4556 O O . VAL B 1 291 ? -0.203 0.257 -18.016 1 98.5 291 VAL B O 1
ATOM 4559 N N . SER B 1 292 ? -2.396 -0.151 -18.469 1 97.88 292 SER B N 1
ATOM 4560 C CA . SER B 1 292 ? -2.064 -1.141 -19.484 1 97.88 292 SER B CA 1
ATOM 4561 C C . SER B 1 292 ? -1.286 -0.51 -20.641 1 97.88 292 SER B C 1
ATOM 4563 O O . SER B 1 292 ? -0.268 -1.051 -21.078 1 97.88 292 SER B O 1
ATOM 4565 N N . ASP B 1 293 ? -1.71 0.642 -21.094 1 97.62 293 ASP B N 1
ATOM 4566 C CA . ASP B 1 293 ? -1.032 1.352 -22.172 1 97.62 293 ASP B CA 1
ATOM 4567 C C . ASP B 1 293 ? 0.375 1.774 -21.766 1 97.62 293 ASP B C 1
ATOM 4569 O O . ASP B 1 293 ? 1.313 1.694 -22.562 1 97.62 293 ASP B O 1
ATOM 4573 N N . PHE B 1 294 ? 0.482 2.211 -20.609 1 98.62 294 PHE B N 1
ATOM 4574 C CA . PHE B 1 294 ? 1.777 2.625 -20.078 1 98.62 294 PHE B CA 1
ATOM 4575 C C . PHE B 1 294 ? 2.77 1.468 -20.109 1 98.62 294 PHE B C 1
ATOM 4577 O O . PHE B 1 294 ? 3.883 1.614 -20.625 1 98.62 294 PHE B O 1
ATOM 4584 N N . TYR B 1 295 ? 2.369 0.304 -19.609 1 98.56 295 TYR B N 1
ATOM 4585 C CA . TYR B 1 295 ? 3.287 -0.826 -19.531 1 98.56 295 TYR B CA 1
ATOM 4586 C C . TYR B 1 295 ? 3.551 -1.414 -20.906 1 98.56 295 TYR B C 1
ATOM 4588 O O . TYR B 1 295 ? 4.598 -2.023 -21.141 1 98.56 295 TYR B O 1
ATOM 4596 N N . ALA B 1 296 ? 2.574 -1.267 -21.828 1 98.5 296 ALA B N 1
ATOM 4597 C CA . ALA B 1 296 ? 2.838 -1.684 -23.203 1 98.5 296 ALA B CA 1
ATOM 4598 C C . ALA B 1 296 ? 4.012 -0.912 -23.797 1 98.5 296 ALA B C 1
ATOM 4600 O O . ALA B 1 296 ? 4.895 -1.499 -24.438 1 98.5 296 ALA B O 1
ATOM 4601 N N . LYS B 1 297 ? 4.062 0.372 -23.547 1 98.56 297 LYS B N 1
ATOM 4602 C CA . LYS B 1 297 ? 5.152 1.214 -24.031 1 98.56 297 LYS B CA 1
ATOM 4603 C C . LYS B 1 297 ? 6.438 0.948 -23.25 1 98.56 297 LYS B C 1
ATOM 4605 O O . LYS B 1 297 ? 7.523 0.913 -23.828 1 98.56 297 LYS B O 1
ATOM 4610 N N . ALA B 1 298 ? 6.309 0.755 -21.953 1 98.62 298 ALA B N 1
ATOM 4611 C CA . ALA B 1 298 ? 7.48 0.491 -21.109 1 98.62 298 ALA B CA 1
ATOM 4612 C C . ALA B 1 298 ? 8.156 -0.819 -21.516 1 98.62 298 ALA B C 1
ATOM 4614 O O . ALA B 1 298 ? 9.383 -0.92 -21.516 1 98.62 298 ALA B O 1
ATOM 4615 N N . ALA B 1 299 ? 7.336 -1.812 -21.891 1 98.06 299 ALA B N 1
ATOM 4616 C CA . ALA B 1 299 ? 7.828 -3.154 -22.188 1 98.06 299 ALA B CA 1
ATOM 4617 C C . ALA B 1 299 ? 8.758 -3.135 -23.406 1 98.06 299 ALA B C 1
ATOM 4619 O O . ALA B 1 299 ? 9.594 -4.027 -23.562 1 98.06 299 ALA B O 1
ATOM 4620 N N . VAL B 1 300 ? 8.664 -2.117 -24.266 1 97.94 300 VAL B N 1
ATOM 4621 C CA . VAL B 1 300 ? 9.5 -2.062 -25.453 1 97.94 300 VAL B CA 1
ATOM 4622 C C . VAL B 1 300 ? 10.469 -0.888 -25.359 1 97.94 300 VAL B C 1
ATOM 4624 O O . VAL B 1 300 ? 11.219 -0.61 -26.297 1 97.94 300 VAL B O 1
ATOM 4627 N N . HIS B 1 301 ? 10.438 -0.128 -24.312 1 98.06 301 HIS B N 1
ATOM 4628 C CA . HIS B 1 301 ? 11.32 1.014 -24.109 1 98.06 301 HIS B CA 1
ATOM 4629 C C . HIS B 1 301 ? 12.742 0.561 -23.781 1 98.06 301 HIS B C 1
ATOM 4631 O O . HIS B 1 301 ? 12.93 -0.362 -22.984 1 98.06 301 HIS B O 1
ATOM 4637 N N . PRO B 1 302 ? 13.805 1.189 -24.234 1 97.44 302 PRO B N 1
ATOM 4638 C CA . PRO B 1 302 ? 15.188 0.75 -24.047 1 97.44 302 PRO B CA 1
ATOM 4639 C C . PRO B 1 302 ? 15.602 0.72 -22.578 1 97.44 302 PRO B C 1
ATOM 4641 O O . PRO B 1 302 ? 16.438 -0.089 -22.188 1 97.44 302 PRO B O 1
ATOM 4644 N N . LYS B 1 303 ? 14.977 1.494 -21.766 1 97.69 303 LYS B N 1
ATOM 4645 C CA . LYS B 1 303 ? 15.352 1.576 -20.359 1 97.69 303 LYS B CA 1
ATOM 4646 C C . LYS B 1 303 ? 14.664 0.478 -19.547 1 97.69 303 LYS B C 1
ATOM 4648 O O . LYS B 1 303 ? 15.055 0.209 -18.406 1 97.69 303 LYS B O 1
ATOM 4653 N N . CYS B 1 304 ? 13.609 -0.135 -20.109 1 98.31 304 CYS B N 1
ATOM 4654 C CA . CYS B 1 304 ? 12.773 -1 -19.281 1 98.31 304 CYS B CA 1
ATOM 4655 C C . CYS B 1 304 ? 12.711 -2.408 -19.859 1 98.31 304 CYS B C 1
ATOM 4657 O O . CYS B 1 304 ? 12.438 -3.369 -19.141 1 98.31 304 CYS B O 1
ATOM 4659 N N . LYS B 1 305 ? 12.938 -2.549 -21.203 1 98 305 LYS B N 1
ATOM 4660 C CA . LYS B 1 305 ? 12.844 -3.844 -21.875 1 98 305 LYS B CA 1
ATOM 4661 C C . LYS B 1 305 ? 13.805 -4.855 -21.266 1 98 305 LYS B C 1
ATOM 4663 O O . LYS B 1 305 ? 15 -4.582 -21.141 1 98 305 LYS B O 1
ATOM 4668 N N . GLY B 1 306 ? 13.25 -5.992 -20.812 1 96.19 306 GLY B N 1
ATOM 4669 C CA . GLY B 1 306 ? 14.07 -7.062 -20.266 1 96.19 306 GLY B CA 1
ATOM 4670 C C . GLY B 1 306 ? 14.469 -6.828 -18.828 1 96.19 306 GLY B C 1
ATOM 4671 O O . GLY B 1 306 ? 15.141 -7.668 -18.219 1 96.19 306 GLY B O 1
ATOM 4672 N N . LYS B 1 307 ? 14.039 -5.691 -18.266 1 97.69 307 LYS B N 1
ATOM 4673 C CA . LYS B 1 307 ? 14.383 -5.348 -16.875 1 97.69 307 LYS B CA 1
ATOM 4674 C C . LYS B 1 307 ? 13.188 -5.535 -15.953 1 97.69 307 LYS B C 1
ATOM 4676 O O . LYS B 1 307 ? 12.047 -5.625 -16.422 1 97.69 307 LYS B O 1
ATOM 4681 N N . ASP B 1 308 ? 13.492 -5.664 -14.688 1 96.88 308 ASP B N 1
ATOM 4682 C CA . ASP B 1 308 ? 12.43 -5.676 -13.688 1 96.88 308 ASP B CA 1
ATOM 4683 C C . ASP B 1 308 ? 11.469 -4.504 -13.891 1 96.88 308 ASP B C 1
ATOM 4685 O O . ASP B 1 308 ? 11.898 -3.391 -14.203 1 96.88 308 ASP B O 1
ATOM 4689 N N . PHE B 1 309 ? 10.195 -4.742 -13.625 1 97.75 309 PHE B N 1
ATOM 4690 C CA . PHE B 1 309 ? 9.188 -3.744 -13.953 1 97.75 309 PHE B CA 1
ATOM 4691 C C . PHE B 1 309 ? 9.375 -2.486 -13.117 1 97.75 309 PHE B C 1
ATOM 4693 O O . PHE B 1 309 ? 8.812 -1.435 -13.422 1 97.75 309 PHE B O 1
ATOM 4700 N N . ARG B 1 310 ? 10.18 -2.504 -12.055 1 97.88 310 ARG B N 1
ATOM 4701 C CA . ARG B 1 310 ? 10.539 -1.333 -11.258 1 97.88 310 ARG B CA 1
ATOM 4702 C C . ARG B 1 310 ? 11.43 -0.385 -12.047 1 97.88 310 ARG B C 1
ATOM 4704 O O . ARG B 1 310 ? 11.586 0.782 -11.688 1 97.88 310 ARG B O 1
ATOM 4711 N N . SER B 1 311 ? 11.969 -0.817 -13.18 1 98.69 311 SER B N 1
ATOM 4712 C CA . SER B 1 311 ? 12.859 -0.011 -14.008 1 98.69 311 SER B CA 1
ATOM 4713 C C . SER B 1 311 ? 12.125 1.181 -14.609 1 98.69 311 SER B C 1
ATOM 4715 O O . SER B 1 311 ? 12.75 2.137 -15.07 1 98.69 311 SER B O 1
ATOM 4717 N N . ILE B 1 312 ? 10.82 1.134 -14.523 1 98.75 312 ILE B N 1
ATOM 4718 C CA . ILE B 1 312 ? 10.047 2.248 -15.055 1 98.75 312 ILE B CA 1
ATOM 4719 C C . ILE B 1 312 ? 10.383 3.525 -14.289 1 98.75 31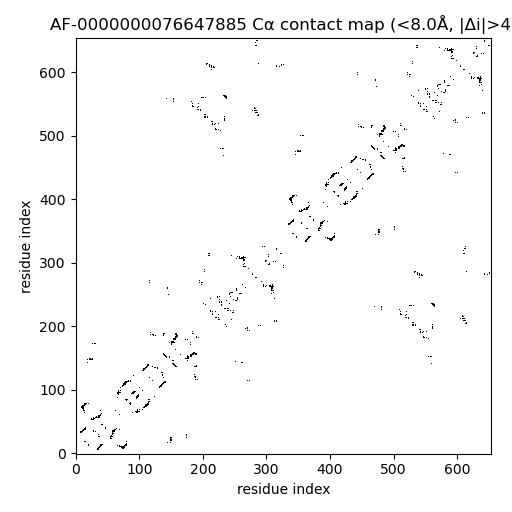2 ILE B C 1
ATOM 4721 O O . ILE B 1 312 ? 10.086 4.629 -14.75 1 98.75 312 ILE B O 1
ATOM 4725 N N . TYR B 1 313 ? 11 3.396 -13.141 1 98.81 313 TYR B N 1
ATOM 4726 C CA . TYR B 1 313 ? 11.43 4.566 -12.375 1 98.81 313 TYR B CA 1
ATOM 4727 C C . TYR B 1 313 ? 12.383 5.426 -13.195 1 98.81 313 TYR B C 1
ATOM 4729 O O . TYR B 1 313 ? 12.367 6.656 -13.094 1 98.81 313 TYR B O 1
ATOM 4737 N N . LYS B 1 314 ? 13.164 4.789 -14.023 1 98.5 314 LYS B N 1
ATOM 4738 C CA . LYS B 1 314 ? 14.109 5.512 -14.867 1 98.5 314 LYS B CA 1
ATOM 4739 C C . LYS B 1 314 ? 13.391 6.504 -15.773 1 98.5 314 LYS B C 1
ATOM 4741 O O . LYS B 1 314 ? 13.93 7.566 -16.094 1 98.5 314 LYS B O 1
ATOM 4746 N N . LEU B 1 315 ? 12.188 6.168 -16.172 1 98.62 315 LEU B N 1
ATOM 4747 C CA . LEU B 1 315 ? 11.414 7.047 -17.047 1 98.62 315 LEU B CA 1
ATOM 4748 C C . LEU B 1 315 ? 11.008 8.32 -16.312 1 98.62 315 LEU B C 1
ATOM 4750 O O . LEU B 1 315 ? 10.812 9.367 -16.938 1 98.62 315 LEU B O 1
ATOM 4754 N N . PHE B 1 316 ? 10.891 8.242 -15.016 1 98.44 316 PHE B N 1
ATOM 4755 C CA . PHE B 1 316 ? 10.414 9.359 -14.211 1 98.44 316 PHE B CA 1
ATOM 4756 C C . PHE B 1 316 ? 11.57 10.242 -13.758 1 98.44 316 PHE B C 1
ATOM 4758 O O . PHE B 1 316 ? 11.414 11.453 -13.602 1 98.44 316 PHE B O 1
ATOM 4765 N N . ILE B 1 317 ? 12.695 9.656 -13.57 1 97.5 317 ILE B N 1
ATOM 4766 C CA . ILE B 1 317 ? 13.695 10.383 -12.805 1 97.5 317 ILE B CA 1
ATOM 4767 C C . ILE B 1 317 ? 14.836 10.812 -13.727 1 97.5 317 ILE B C 1
ATOM 4769 O O . ILE B 1 317 ? 15.445 11.867 -13.516 1 97.5 317 ILE B O 1
ATOM 4773 N N . GLU B 1 318 ? 15.133 10.008 -14.742 1 96.62 318 GLU B N 1
ATOM 4774 C CA . GLU B 1 318 ? 16.266 10.336 -15.602 1 96.62 318 GLU B CA 1
ATOM 4775 C C . GLU B 1 318 ? 15.875 11.375 -16.656 1 96.62 318 GLU B C 1
ATOM 4777 O O . GLU B 1 318 ? 14.727 11.422 -17.094 1 96.62 318 GLU B O 1
ATOM 4782 N N . ASN B 1 319 ? 16.766 12.234 -16.969 1 94.38 319 ASN B N 1
ATOM 4783 C CA . ASN B 1 319 ? 16.641 13.273 -17.984 1 94.38 319 ASN B CA 1
ATOM 4784 C C . ASN B 1 319 ? 15.391 14.125 -17.75 1 94.38 319 ASN B C 1
ATOM 4786 O O . ASN B 1 319 ? 14.641 14.414 -18.688 1 94.38 319 ASN B O 1
ATOM 4790 N N . GLY B 1 320 ? 15.078 14.383 -16.516 1 91.06 320 GLY B N 1
ATOM 4791 C CA . GLY B 1 320 ? 13.977 15.258 -16.156 1 91.06 320 GLY B CA 1
ATOM 4792 C C . GLY B 1 320 ? 12.617 14.672 -16.484 1 91.06 320 GLY B C 1
ATOM 4793 O O . GLY B 1 320 ? 11.641 15.406 -16.656 1 91.06 320 GLY B O 1
ATOM 4794 N N . GLY B 1 321 ? 12.586 13.305 -16.703 1 94.75 321 GLY B N 1
ATOM 4795 C CA . GLY B 1 321 ? 11.32 12.656 -17 1 94.75 321 GLY B CA 1
ATOM 4796 C C . GLY B 1 321 ? 10.883 12.836 -18.438 1 94.75 321 GLY B C 1
ATOM 4797 O O . GLY B 1 321 ? 9.711 12.633 -18.766 1 94.75 321 GLY B O 1
ATOM 4798 N N . LYS B 1 322 ? 11.758 13.234 -19.312 1 94.5 322 LYS B N 1
ATOM 4799 C CA . LYS B 1 322 ? 11.414 13.547 -20.703 1 94.5 322 LYS B CA 1
ATOM 4800 C C . LYS B 1 322 ? 10.945 12.305 -21.453 1 94.5 322 LYS B C 1
ATOM 4802 O O . LYS B 1 322 ? 10.219 12.406 -22.438 1 94.5 322 LYS B O 1
ATOM 4807 N N . ASP B 1 323 ? 11.312 11.125 -21.016 1 95.88 323 ASP B N 1
ATOM 4808 C CA . ASP B 1 323 ? 10.867 9.883 -21.641 1 95.88 323 ASP B CA 1
ATOM 4809 C C . ASP B 1 323 ? 9.352 9.742 -21.578 1 95.88 323 ASP B C 1
ATOM 4811 O O . ASP B 1 323 ? 8.742 9.133 -22.469 1 95.88 323 ASP B O 1
ATOM 4815 N N . LEU B 1 324 ? 8.758 10.344 -20.578 1 96.94 324 LEU B N 1
ATOM 4816 C CA . LEU B 1 324 ? 7.328 10.203 -20.344 1 96.94 324 LEU B CA 1
ATOM 4817 C C . LEU B 1 324 ? 6.531 10.992 -21.375 1 96.94 324 LEU B C 1
ATOM 4819 O O . LEU B 1 324 ? 5.32 10.797 -21.516 1 96.94 324 LEU B O 1
ATOM 4823 N N . ASP B 1 325 ? 7.199 11.875 -22.141 1 94 325 ASP B N 1
ATOM 4824 C CA . ASP B 1 325 ? 6.523 12.625 -23.188 1 94 325 ASP B CA 1
ATOM 4825 C C . ASP B 1 325 ? 5.977 11.688 -24.266 1 94 325 ASP B C 1
ATOM 4827 O O . ASP B 1 325 ? 5.062 12.055 -25.016 1 94 325 ASP B O 1
ATOM 4831 N N . GLN B 1 326 ? 6.48 10.469 -24.297 1 91.81 326 GLN B N 1
ATOM 4832 C CA . GLN B 1 326 ? 6.07 9.5 -25.297 1 91.81 326 GLN B CA 1
ATOM 4833 C C . GLN B 1 326 ? 4.973 8.578 -24.766 1 91.81 326 GLN B C 1
ATOM 4835 O O . GLN B 1 326 ? 4.52 7.672 -25.453 1 91.81 326 GLN B O 1
ATOM 4840 N N . PHE B 1 327 ? 4.59 8.805 -23.562 1 92.12 327 PHE B N 1
ATOM 4841 C CA . PHE B 1 327 ? 3.623 7.922 -22.922 1 92.12 327 PHE B CA 1
ATOM 4842 C C . PHE B 1 327 ? 2.248 8.578 -22.859 1 92.12 327 PHE B C 1
ATOM 4844 O O . PHE B 1 327 ? 2.143 9.797 -22.719 1 92.12 327 PHE B O 1
#

Foldseek 3Di:
DPPPPVDAFEEEEEECPLLSVQQQLLLQAPGDLSHEYEYEYPDPVSVVVSVVDRDHRHYYHYDDALCVRLQGGQEYEYEDQELVVVLCQDPVCPGHNLVHDLVSLANHEYEYAYQYFQVSQVVSQVSSVPHHNYFYKYWHWDDWSVLSNVLAIATQIAAQDVVVVVVCLVVSSSRHPSVRYDHQYHGCSRNLVVLVVLLVVLVLLVVLLQVLQVCVVVVHDLLVVLVDLCPDPSHDPQSHQQDLDAPNHCNHCNVVLQARIAALVSSLVSLVSNVVVCVVVVHDDDCSVVSSVVSVVQCPDPQRPNGHNSSCSCCCHPPPNVNVVVD/DPPPVVDAFEEEEEECPLLSVQQQLLLQAPGDLSHEYEYEYPDPVSVVVSVVDRDHRHYYHYDDALCVRLQGGQEYEYEDQELVVLLCQDPVCPGHNLVHDLVSLANHEYEYAYQYFQVSQVVSQVSSVPHHNYFYKYWHWDDWSVLSNVLAIATQIAAQDVVVVVVCLVVSSSRHPSVRYDHQYHGCSRNLVVLVVLLVVLVLLVVLLQVLQVCVVVVHDLLVVLVDLCPDPSHDPQSHQQDLDAPNHCNHCNVVLQARIAALVSSLVSLVSNVVVCVVVVHDDDCSVVSSVVSVCQCPDPQRPNGHNSSCSCCCHPPPNVNVVVD

Sequence (654 aa):
MGSLTNNSTRYGFIGLGVMGWGMANNIRSKIAESDSLCVCELSKERLGQWLGQAPGKAPIKVAQTPKEVIEQSDVVFTMLPAGTHVADVMTNPTTGLLSADACHLKKKLFFECSTIDIETSLHIASQVKKLENCVFVDAPVSGGVQGANNGTLSLMVGCESDAIFQRIKPILCLVGRSENIFHCGGPSAGLATKQINNYLSCITMIGTCEVMALGERSGLDPTKLASVLRVSTGGCYNAGDQNPVKGVSSLSSASRDFEGGFITEMAKGVLDMALDHADKVGSKTVLGNLVSDFYAKAAVHPKCKGKDFRSIYKLFIENGGKDLDQFMGSLTNNSTRYGFIGLGVMGWGMANNIRSKIAESDSLCVCELSKERLGQWLGQAPGKAPIKVAQTPKEVIEQSDVVFTMLPAGTHVADVMTNPTTGLLSADACHLKKKLFFECSTIDIETSLHIASQVKKLENCVFVDAPVSGGVQGANNGTLSLMVGCESDAIFQRIKPILCLVGRSENIFHCGGPSAGLATKQINNYLSCITMIGTCEVMALGERSGLDPTKLASVLRVSTGGCYNAGDQNPVKGVSSLSSASRDFEGGFITEMAKGVLDMALDHADKVGSKTVLGNLVSDFYAKAAVHPKCKGKDFRSIYKLFIENGGKDLDQF

Radius of gyration: 28.29 Å; Cα contacts (8 Å, |Δi|>4): 1489; chains: 2; bounding box: 51×92×72 Å

pLDDT: mean 96.13, std 8.77, range [24.2, 98.94]

Secondary structure (DSSP, 8-state):
---------EEEEE--SHHHHHHHHHHHHHS-TTSEEEEE-S-HHHHHHHHTT--SSS-EEE-SSHHHHHHT-SEEEE--SSHHHHHHHHH-TTTSGGGS-GGGSBS-EEEE-S---HHHHHHHHHHHHTSBT-EEEE--EESHHHHHHHT-EEEEEE-S-HHHHHHHHHHHTTTEEEEEEEEEESTTHHHHHHHHHHHHHHHHHHHHHHHHHHHHHTT--HHHHHHHHHTSTT-BGGGTTT-SSTTT-TTSGGGGTT-SSSBHHHHHHHHHHHHHHHHHHT---SSHHHHHHHHHHHHTSTTTTTSBGGGGHHHHHGGGGGGGGG-/-------PPEEEEE--SHHHHHHHHHHHHHS-TTSEEEEE-S-HHHHHHHHTT--SSS-EEE-SSHHHHHHT-SEEEE--SSHHHHHHHHH-TTTSGGGS-GGGSBS-EEEE-S---HHHHHHHHHHHHTSBT-EEEE--EESHHHHHHHT-EEEEEE-S-HHHHHHHHHHHTTTEEEEEEEEEESTTHHHHHHHHHHHHHHHHHHHHHHHHHHHHHTT--HHHHHHHHHTSTT-BGGGTTT-SSTTT-TTSGGGGTT-SSSBHHHHHHHHHHHHHHHHHHT---SSHHHHHHHHHHHHHSTTTTTSBGGGGHHHHHGGGGGGGGG-

Organism: Fusarium proliferatum (strain ET1) (NCBI:txid1227346)